Protein AF-A0A255TGJ7-F1 (afdb_monomer_lite)

pLDDT: mean 75.06, std 27.21, range [22.42, 98.5]

Foldseek 3Di:
DDQLLVLLLLLQVLDQDTPDQDDLVRLVVNCVLCVLQQNLLSSLSSQVSCVVVPRHHPPVSNVVSVVLNVVLLVVLVVVLVVLQVVQVVQVVLQKFKAWADFNLLLVLGDPSCSSSQHGAFTEIEIFGDLPPPPDPPPPDDDDDDDDDDDDDDDDDDDDDDDDDDDDDDDDDDDDDDDPPPPVPVVVVVCCVVVVVQVPPPDDDDDDDDDDDDDDDQRGDWNFADDDPDTDTDHQPRSQLSVQVVQCVVVVNPDDWDDDPFWTWHDADVNRTYTYGSALAAFLQSVLRVLRSVVVVVQVVQQSQCADPSNGGHGWLLVSLLSLLRVQVRLLLVFAAGVSSLVSNVSSLVVLLVLVVVQVVPPDPPGSATRPRHHRDDLVRSLVSCVSSVCNLVLLLSLQLCCVSNVRPDPPPPPDDDDDDDDDDDDDDDDDDDPPVVVVCVVVVVVVVVPPVSPSSRSDHHDNVSNVVNVVRNSQQGHSNVNNPPLVVLCPDPPVSVVVVSLVSLVVCCVPRVVRSVSVVVSVVVSVVVSVVVD

Sequence (534 aa):
MRLEFEFIQVAMGLRERLSAVPSVHEWQVLFEFCKRQSLLGIGFAAVEKLHEVGVECPADIRLQWYGYALKIERMNEKLNMQCVEITKQYEHDGLQCCILKGQGNLLNYPEGLSIRRMPGDIDVWATPIKYLIHTENTEGHGCPKADDVGERESSEFKQNLNGCPQADDGGEQELINDDRLFTHNIFSAVFIKLRKFLITDGVHTENTDGYGGPQADGGIKIAVQTGKNKVEYHGHKAIREYVRMQYRLHGIDAKPKVYYHHIEAPSMDGTEVEVHYRPAFLRSPLRNWRMQRWFEHHTDECMKNKTHLGFSMMTSSVNVVYQMCHLYTHVFEGGVGLRQLMDYYFALRVWHNDVMGCKDVQTKEMWNEGLGTPVMSKEEVMAVIRSFGMGKFAGAVMWVLNEVFGGANENDNENENGPRRTRREADGGPQADGGGEQQLSEIGQQLKEKIVFAPWMICEPNEKEGKKLLEEIMKGGNFGQYDTRDAALKKGGMMKHGIWKLKRVMRLVRSYPEEALWEPVFRVWHLGWRLMND

Radius of gyration: 29.35 Å; chains: 1; bounding box: 99×79×84 Å

Secondary structure (DSSP, 8-state):
--HHHHHHHHHTTS-SS-SSPPPHHHHHHHHHHHHHTT-HHHHHHHHHHHHHTT-PPPHHHHHHHHHHHHHHHHHHHHHHHHHHHHHHHHHHTTEEEEEESHHHHHTTS-HHHHTTSPP--EEEEEEE-S-SSSSSS-SS--------------------------------------TTSHHHHHHHHHHHHHHHHH--SS---S-------SPP-----EEEEETTEEEEE-HHHHHHHHHHHHHHHTT------B-SSEEEEEEETTEEEEEESSS---SSHHHHHHHHHHHHHTHHHHHH-B-TTSSBB--HHHHHHHHHHHHHHHHHHT---HHHHHHHHHHHHHHHHHHHHHHH--SS-PPEETTTEEPPPHHHHHHHHHHTT-HHHHHHHHHHHHHHHS---GGGGSS------------------TTHHHHHHHHHHHHHH-----TT-SS---HHHHHHHHHHHHHH-GGGTT--TTHHHHTS-HHHHHHHHHHHHHHHTTT-HHHHTTHHHHHHHHHHHHHHH-

Structure (mmCIF, N/CA/C/O backbone):
data_AF-A0A255TGJ7-F1
#
_entry.id   AF-A0A255TGJ7-F1
#
loop_
_atom_site.group_PDB
_atom_site.id
_atom_site.type_symbol
_atom_site.label_atom_id
_atom_site.label_alt_id
_atom_site.label_comp_id
_atom_site.label_asym_id
_atom_site.label_entity_id
_atom_site.label_seq_id
_atom_site.pdbx_PDB_ins_code
_atom_site.Cartn_x
_atom_site.Cartn_y
_atom_site.Cartn_z
_atom_site.occupancy
_atom_site.B_iso_or_equiv
_atom_site.auth_seq_id
_atom_site.auth_comp_id
_atom_site.auth_asym_id
_atom_site.auth_atom_id
_atom_site.pdbx_PDB_model_num
ATOM 1 N N . MET A 1 1 ? 22.665 -6.715 -11.942 1.00 56.47 1 MET A N 1
ATOM 2 C CA . MET A 1 1 ? 21.361 -6.466 -11.286 1.00 56.47 1 MET A CA 1
ATOM 3 C C . MET A 1 1 ? 20.320 -7.375 -11.937 1.00 56.47 1 MET A C 1
ATOM 5 O O . MET A 1 1 ? 20.581 -7.856 -13.031 1.00 56.47 1 MET A O 1
ATOM 9 N N . ARG A 1 2 ? 19.202 -7.704 -11.279 1.00 84.94 2 ARG A N 1
ATOM 10 C CA . ARG A 1 2 ? 18.150 -8.538 -11.896 1.00 84.94 2 ARG A CA 1
ATOM 11 C C . ARG A 1 2 ? 17.391 -7.732 -12.953 1.00 84.94 2 ARG A C 1
ATOM 13 O O . ARG A 1 2 ? 16.969 -6.622 -12.636 1.00 84.94 2 ARG A O 1
ATOM 20 N N . LEU A 1 3 ? 17.191 -8.289 -14.151 1.00 92.69 3 LEU A N 1
ATOM 21 C CA . LEU A 1 3 ? 16.504 -7.630 -15.275 1.00 92.69 3 LEU A CA 1
ATOM 22 C C . LEU A 1 3 ? 15.119 -7.094 -14.871 1.00 92.69 3 LEU A C 1
ATOM 24 O O . LEU A 1 3 ? 14.712 -6.021 -15.303 1.00 92.69 3 LEU A O 1
ATOM 28 N N . GLU A 1 4 ? 14.424 -7.795 -13.973 1.00 95.44 4 GLU A N 1
ATOM 29 C CA . GLU A 1 4 ? 13.129 -7.391 -13.426 1.00 95.44 4 GLU A CA 1
ATOM 30 C C . GLU A 1 4 ? 13.182 -6.059 -12.661 1.00 95.44 4 GLU A C 1
ATOM 32 O O . GLU A 1 4 ? 12.234 -5.279 -12.717 1.00 95.44 4 GLU A O 1
ATOM 37 N N . PHE A 1 5 ? 14.277 -5.778 -11.948 1.00 95.69 5 PHE A N 1
ATOM 38 C CA . PHE 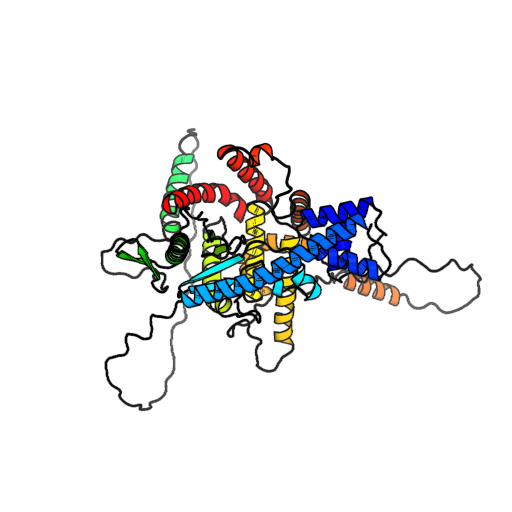A 1 5 ? 14.436 -4.520 -11.211 1.00 95.69 5 PHE A CA 1
ATOM 39 C C . PHE A 1 5 ? 14.794 -3.382 -12.158 1.00 95.69 5 PHE A C 1
ATOM 41 O O . PHE A 1 5 ? 14.213 -2.307 -12.055 1.00 95.69 5 PHE A O 1
ATOM 48 N N . GLU A 1 6 ? 15.671 -3.638 -13.131 1.00 95.12 6 GLU A N 1
ATOM 49 C CA . GLU A 1 6 ? 15.998 -2.666 -14.181 1.00 95.12 6 GLU A CA 1
ATOM 50 C C . GLU A 1 6 ? 14.743 -2.254 -14.951 1.00 95.12 6 GLU A C 1
ATOM 52 O O . GLU A 1 6 ? 14.525 -1.075 -15.202 1.00 95.12 6 GLU A O 1
ATOM 57 N N . PHE A 1 7 ? 13.871 -3.216 -15.251 1.00 96.81 7 PHE A N 1
ATOM 58 C CA . PHE A 1 7 ? 12.603 -2.969 -15.924 1.00 96.81 7 PHE A CA 1
ATOM 59 C C . PHE A 1 7 ? 11.682 -2.035 -15.129 1.00 96.81 7 PHE A C 1
ATOM 61 O O . PHE A 1 7 ? 11.117 -1.095 -15.687 1.00 96.81 7 PHE A O 1
ATOM 68 N N . ILE A 1 8 ? 11.579 -2.220 -13.810 1.00 96.62 8 ILE A N 1
ATOM 69 C CA . ILE A 1 8 ? 10.831 -1.291 -12.951 1.00 96.62 8 ILE A CA 1
ATOM 70 C C . ILE A 1 8 ? 11.528 0.072 -12.849 1.00 96.62 8 ILE A C 1
ATOM 72 O O . ILE A 1 8 ? 10.858 1.102 -12.877 1.00 96.62 8 ILE A O 1
ATOM 76 N N . GLN A 1 9 ? 12.859 0.110 -12.793 1.00 95.38 9 GLN A N 1
ATOM 77 C CA . GLN A 1 9 ? 13.621 1.362 -12.797 1.00 95.38 9 GLN A CA 1
ATOM 78 C C . GLN A 1 9 ? 13.397 2.156 -14.093 1.00 95.38 9 GLN A C 1
ATOM 80 O O . GLN A 1 9 ? 13.232 3.374 -14.027 1.00 95.38 9 GLN A O 1
ATOM 85 N N . VAL A 1 10 ? 13.289 1.485 -15.247 1.00 95.75 10 VAL A N 1
ATOM 86 C CA . VAL A 1 10 ? 12.901 2.117 -16.519 1.00 95.75 10 VAL A CA 1
ATOM 87 C C . VAL A 1 10 ? 11.482 2.686 -16.438 1.00 95.75 10 VAL A C 1
ATOM 89 O O . VAL A 1 10 ? 11.285 3.862 -16.755 1.00 95.75 10 VAL A O 1
ATOM 92 N N . ALA A 1 11 ? 10.501 1.928 -15.921 1.00 96.12 11 ALA A N 1
ATOM 93 C CA . ALA A 1 11 ? 9.140 2.446 -15.704 1.00 96.12 11 ALA A CA 1
ATOM 94 C C . ALA A 1 11 ? 9.161 3.741 -14.879 1.00 96.12 11 ALA A C 1
ATOM 96 O O . ALA A 1 11 ? 8.521 4.730 -15.237 1.00 96.12 11 ALA A O 1
ATOM 97 N N . MET A 1 12 ? 9.970 3.762 -13.819 1.00 93.88 12 MET A N 1
ATOM 98 C CA . MET A 1 12 ? 10.127 4.898 -12.909 1.00 93.88 12 MET A CA 1
ATOM 99 C C . MET A 1 12 ? 10.957 6.056 -13.482 1.00 93.88 12 MET A C 1
ATOM 101 O O . MET A 1 12 ? 10.991 7.120 -12.874 1.00 93.88 12 MET A O 1
ATOM 105 N N . GLY A 1 13 ? 11.599 5.884 -14.644 1.00 91.62 13 GLY A N 1
ATOM 106 C CA . GLY A 1 13 ? 12.490 6.894 -15.227 1.00 91.62 13 GLY A CA 1
ATOM 107 C C . GLY A 1 13 ? 13.819 7.045 -14.483 1.00 91.62 13 GLY A C 1
ATOM 108 O O . GLY A 1 13 ? 14.484 8.060 -14.626 1.00 91.62 13 GLY A O 1
ATOM 109 N N . LEU A 1 14 ? 14.204 6.046 -13.687 1.00 89.50 14 LEU A N 1
ATOM 110 C CA . LEU A 1 14 ? 15.487 5.991 -12.977 1.00 89.50 14 LEU A CA 1
ATOM 111 C C . LEU A 1 14 ? 16.611 5.407 -13.842 1.00 89.50 14 LEU A C 1
ATOM 113 O O . LEU A 1 14 ? 17.759 5.328 -13.414 1.00 89.50 14 LEU A O 1
ATOM 117 N N . ARG A 1 15 ? 16.258 4.914 -15.029 1.00 89.81 15 ARG A N 1
ATOM 118 C CA . ARG A 1 15 ? 17.163 4.338 -16.014 1.00 89.81 15 ARG A CA 1
ATOM 119 C C . ARG A 1 15 ? 16.548 4.483 -17.401 1.00 89.81 15 ARG A C 1
ATOM 121 O O . ARG A 1 15 ? 15.340 4.322 -17.548 1.00 89.81 15 ARG A O 1
ATOM 128 N N . GLU A 1 16 ? 17.373 4.735 -18.412 1.00 88.00 16 GLU A N 1
ATOM 129 C CA . GLU A 1 16 ? 16.908 4.866 -19.799 1.00 88.00 16 GLU A CA 1
ATOM 130 C C . GLU A 1 16 ? 16.802 3.524 -20.540 1.00 88.00 16 GLU A C 1
ATOM 132 O O . GLU A 1 16 ? 15.979 3.376 -21.439 1.00 88.00 16 GLU A O 1
ATOM 137 N N . ARG A 1 17 ? 17.647 2.537 -20.204 1.00 89.94 17 ARG A N 1
ATOM 138 C CA . ARG A 1 17 ? 17.799 1.282 -20.966 1.00 89.94 17 ARG A CA 1
ATOM 139 C C . ARG A 1 17 ? 18.011 0.079 -20.056 1.00 89.94 17 ARG A C 1
ATOM 141 O O . ARG A 1 17 ? 18.518 0.223 -18.952 1.00 89.94 17 ARG A O 1
ATOM 148 N N . LEU A 1 18 ? 17.674 -1.117 -20.525 1.00 93.06 18 LEU A N 1
ATOM 149 C CA . LEU A 1 18 ? 18.035 -2.369 -19.847 1.00 93.06 18 LEU A CA 1
ATOM 150 C C . LEU A 1 18 ? 19.504 -2.730 -20.117 1.00 93.06 18 LEU A C 1
ATOM 152 O O . LEU A 1 18 ? 20.062 -2.323 -21.134 1.00 93.06 18 LEU A O 1
ATOM 156 N N . SER A 1 19 ? 20.112 -3.524 -19.233 1.00 91.81 19 SER A N 1
ATOM 157 C CA . SER A 1 19 ? 21.481 -4.041 -19.419 1.00 91.81 19 SER A CA 1
ATOM 158 C C . SER A 1 19 ? 21.620 -4.986 -20.620 1.00 91.81 19 SER A C 1
ATOM 160 O O . SER A 1 19 ? 22.710 -5.135 -21.169 1.00 91.81 19 SER A O 1
ATOM 162 N N . ALA A 1 20 ? 20.520 -5.605 -21.051 1.00 90.38 20 ALA A N 1
ATOM 163 C CA . ALA A 1 20 ? 20.444 -6.431 -22.247 1.00 90.38 20 ALA A CA 1
ATOM 164 C C . ALA A 1 20 ? 19.062 -6.309 -22.903 1.00 90.38 20 ALA A C 1
ATOM 166 O O . ALA A 1 20 ? 18.065 -6.022 -22.235 1.00 90.38 20 ALA A O 1
ATOM 167 N N . VAL A 1 21 ? 18.999 -6.545 -24.216 1.00 92.06 21 VAL A N 1
ATOM 168 C CA . VAL A 1 21 ? 17.730 -6.621 -24.956 1.00 92.06 21 VAL A CA 1
ATOM 169 C C . VAL A 1 21 ? 17.007 -7.915 -24.562 1.00 92.06 21 VAL A C 1
ATOM 171 O O . VAL A 1 21 ? 17.578 -8.986 -24.776 1.00 92.06 21 VAL A O 1
ATOM 174 N N . PRO A 1 22 ? 15.771 -7.857 -24.025 1.00 95.31 22 PRO A N 1
ATOM 175 C CA . PRO A 1 22 ? 15.068 -9.061 -23.603 1.00 95.31 22 PRO A CA 1
ATOM 176 C C . PRO A 1 22 ? 14.700 -9.952 -24.792 1.00 95.31 22 PRO A C 1
ATOM 178 O O . PRO A 1 22 ? 14.096 -9.511 -25.773 1.00 95.31 22 PRO A O 1
ATOM 181 N N . SER A 1 23 ? 15.006 -11.237 -24.675 1.00 95.38 23 SER A N 1
ATOM 182 C CA . SER A 1 23 ? 14.448 -12.294 -25.513 1.00 95.38 23 SER A CA 1
ATOM 183 C C . SER A 1 23 ? 12.930 -12.418 -25.325 1.00 95.38 23 SER A C 1
ATOM 185 O O . SER A 1 23 ? 12.350 -11.940 -24.349 1.00 95.38 23 SER A O 1
ATOM 187 N N . VAL A 1 24 ? 12.260 -13.136 -26.234 1.00 94.00 24 VAL A N 1
ATOM 188 C CA . VAL A 1 24 ? 10.815 -13.428 -26.127 1.00 94.00 24 VAL A CA 1
ATOM 189 C C . VAL A 1 24 ? 10.469 -14.087 -24.784 1.00 94.00 24 VAL A C 1
ATOM 191 O O . VAL A 1 24 ? 9.458 -13.756 -24.167 1.00 94.00 24 VAL A O 1
ATOM 194 N N . HIS A 1 25 ? 11.326 -14.991 -24.301 1.00 95.25 25 HIS A N 1
ATOM 195 C CA . HIS A 1 25 ? 11.133 -15.631 -23.003 1.00 95.25 25 HIS A CA 1
ATOM 196 C C . HIS A 1 25 ? 11.276 -14.635 -21.846 1.00 95.25 25 HIS A C 1
ATOM 198 O O . HIS A 1 25 ? 10.456 -14.640 -20.930 1.00 95.25 25 HIS A O 1
ATOM 204 N N . GLU A 1 26 ? 12.274 -13.752 -21.895 1.00 96.69 26 GLU A N 1
ATOM 205 C CA . GLU A 1 26 ? 12.482 -12.736 -20.858 1.00 96.69 26 GLU A CA 1
ATOM 206 C C . GLU A 1 26 ? 11.326 -11.734 -20.799 1.00 96.69 26 GLU A C 1
ATOM 208 O O . GLU A 1 26 ? 10.888 -11.391 -19.705 1.00 96.69 26 GLU A O 1
ATOM 213 N N . TRP A 1 27 ? 10.736 -11.347 -21.933 1.00 97.75 27 TRP A N 1
ATOM 214 C CA . TRP A 1 27 ? 9.507 -10.544 -21.947 1.00 97.75 27 TRP A CA 1
ATOM 215 C C . TRP A 1 27 ? 8.345 -11.216 -21.207 1.00 97.75 27 TRP A C 1
ATOM 217 O O . TRP A 1 27 ? 7.628 -10.556 -20.448 1.00 97.75 27 TRP A O 1
ATOM 227 N N . GLN A 1 28 ? 8.177 -12.531 -21.374 1.00 96.88 28 GLN A N 1
ATOM 228 C CA . GLN A 1 28 ? 7.164 -13.291 -20.642 1.00 96.88 28 GLN A CA 1
ATOM 229 C C . GLN A 1 28 ? 7.469 -13.338 -19.137 1.00 96.88 28 GLN A C 1
ATOM 231 O O . GLN A 1 28 ? 6.559 -13.209 -18.315 1.00 96.88 28 GLN A O 1
ATOM 236 N N . VAL A 1 29 ? 8.745 -13.492 -18.765 1.00 96.62 29 VAL A N 1
ATOM 237 C CA . VAL A 1 29 ? 9.193 -13.455 -17.364 1.00 96.62 29 VAL A CA 1
ATOM 238 C C . VAL A 1 29 ? 8.914 -12.087 -16.739 1.00 96.62 29 VAL A C 1
ATOM 240 O O . VAL A 1 29 ? 8.386 -12.036 -15.629 1.00 96.62 29 VAL A O 1
ATOM 243 N N . LEU A 1 30 ? 9.188 -10.990 -17.450 1.00 97.94 30 LEU A N 1
ATOM 244 C CA . LEU A 1 30 ? 8.901 -9.625 -16.997 1.00 97.94 30 LEU A CA 1
ATOM 245 C C . LEU A 1 30 ? 7.398 -9.395 -16.791 1.00 97.94 30 LEU A C 1
ATOM 247 O O . LEU A 1 30 ? 6.990 -8.863 -15.756 1.00 97.94 30 LEU A O 1
ATOM 251 N N . PHE A 1 31 ? 6.560 -9.850 -17.728 1.00 97.94 31 PHE A N 1
ATOM 252 C CA . PHE A 1 31 ? 5.104 -9.780 -17.588 1.00 97.94 31 PHE A CA 1
ATOM 253 C C . PHE A 1 31 ? 4.605 -10.546 -16.358 1.00 97.94 31 PHE A C 1
ATOM 255 O O . PHE A 1 31 ? 3.878 -9.990 -15.530 1.00 97.94 31 PHE A O 1
ATOM 262 N N . GLU A 1 32 ? 5.023 -11.804 -16.191 1.00 96.94 32 GLU A N 1
ATOM 263 C CA . GLU A 1 32 ? 4.611 -12.621 -15.045 1.00 96.94 32 GLU A CA 1
ATOM 264 C C . GLU A 1 32 ? 5.171 -12.088 -13.719 1.00 96.94 32 GLU A C 1
ATOM 266 O O . GLU A 1 32 ? 4.481 -12.124 -12.698 1.00 96.94 32 GLU A O 1
ATOM 271 N N . PHE A 1 33 ? 6.376 -11.518 -13.710 1.00 97.50 33 PHE A N 1
ATOM 272 C CA . PHE A 1 33 ? 6.915 -10.810 -12.551 1.00 97.50 33 PHE A CA 1
ATOM 273 C C . PHE A 1 33 ? 6.016 -9.633 -12.146 1.00 97.50 33 PHE A C 1
ATOM 275 O O . PHE A 1 33 ? 5.576 -9.562 -10.993 1.00 97.50 33 PHE A O 1
ATOM 282 N N . CYS A 1 34 ? 5.676 -8.748 -13.086 1.00 98.12 34 CYS A N 1
ATOM 283 C CA . CYS A 1 34 ? 4.816 -7.599 -12.812 1.00 98.12 34 CYS A CA 1
ATOM 284 C C . CYS A 1 34 ? 3.408 -8.027 -12.392 1.00 98.12 34 CYS A C 1
ATOM 286 O O . CYS A 1 34 ? 2.852 -7.461 -11.453 1.00 98.12 34 CYS A O 1
ATOM 288 N N . LYS A 1 35 ? 2.850 -9.077 -12.994 1.00 97.19 35 LYS A N 1
ATOM 289 C CA . LYS A 1 35 ? 1.577 -9.673 -12.570 1.00 97.19 35 LYS A CA 1
ATOM 290 C C . LYS A 1 35 ? 1.628 -10.193 -11.137 1.00 97.19 35 LYS A C 1
ATOM 292 O O . LYS A 1 35 ? 0.751 -9.869 -10.335 1.00 97.19 35 LYS A O 1
ATOM 297 N N . ARG A 1 36 ? 2.679 -10.936 -10.776 1.00 96.38 36 ARG A N 1
ATOM 298 C CA . ARG A 1 36 ? 2.864 -11.473 -9.417 1.00 96.38 36 ARG A CA 1
ATOM 299 C C . ARG A 1 36 ? 3.027 -10.385 -8.361 1.00 96.38 36 ARG A C 1
ATOM 301 O O . ARG A 1 36 ? 2.658 -10.599 -7.208 1.00 96.38 36 ARG A O 1
ATOM 308 N N . GLN A 1 37 ? 3.578 -9.237 -8.742 1.00 97.44 37 GLN A N 1
ATOM 309 C CA . GLN A 1 37 ? 3.832 -8.109 -7.846 1.00 97.44 37 GLN A CA 1
ATOM 310 C C . GLN A 1 37 ? 2.763 -7.006 -7.916 1.00 97.44 37 GLN A C 1
ATOM 312 O O . GLN A 1 37 ? 2.895 -6.004 -7.219 1.00 97.44 37 GLN A O 1
ATOM 317 N N . SER A 1 38 ? 1.695 -7.192 -8.704 1.00 97.25 38 SER A N 1
ATOM 318 C CA . SER A 1 38 ? 0.645 -6.188 -8.948 1.00 97.25 38 SER A CA 1
ATOM 319 C C . SER A 1 38 ? 1.175 -4.870 -9.536 1.00 97.25 38 SER A C 1
ATOM 321 O O . SER A 1 38 ? 0.752 -3.784 -9.152 1.00 97.25 38 SER A O 1
ATOM 323 N N . LEU A 1 39 ? 2.098 -4.979 -10.491 1.00 97.88 39 LEU A N 1
ATOM 324 C CA . LEU A 1 39 ? 2.792 -3.885 -11.177 1.00 97.88 39 LEU A CA 1
ATOM 325 C C . LEU A 1 39 ? 2.528 -3.872 -12.696 1.00 97.88 39 LEU A C 1
ATOM 327 O O . LEU A 1 39 ? 3.314 -3.304 -13.444 1.00 97.88 39 LEU A O 1
ATOM 331 N N . LEU A 1 40 ? 1.446 -4.498 -13.178 1.00 97.88 40 LEU A N 1
ATOM 332 C CA . LEU A 1 40 ? 1.139 -4.573 -14.620 1.00 97.88 40 LEU A CA 1
ATOM 333 C C . LEU A 1 40 ? 0.880 -3.213 -15.280 1.00 97.88 40 LEU A C 1
ATOM 335 O O . LEU A 1 40 ? 1.232 -3.033 -16.432 1.00 97.88 40 LEU A O 1
ATOM 339 N N . GLY A 1 41 ? 0.284 -2.236 -14.598 1.00 97.62 41 GLY A N 1
ATOM 340 C CA . GLY A 1 41 ? 0.178 -0.901 -15.198 1.00 97.62 41 GLY A CA 1
ATOM 341 C C . GLY A 1 41 ? 1.534 -0.188 -15.207 1.00 97.62 41 GLY A C 1
ATOM 342 O O . GLY A 1 41 ? 1.939 0.372 -16.220 1.00 97.62 41 GLY A O 1
ATOM 343 N N . ILE A 1 42 ? 2.290 -0.293 -14.109 1.00 97.94 42 ILE A N 1
ATOM 344 C CA . ILE A 1 42 ? 3.618 0.323 -13.979 1.00 97.94 42 ILE A CA 1
ATOM 345 C C . ILE A 1 42 ? 4.599 -0.220 -15.016 1.00 97.94 42 ILE A C 1
ATOM 347 O O . ILE A 1 42 ? 5.251 0.552 -15.707 1.00 97.94 42 ILE A O 1
ATOM 351 N N . GLY A 1 43 ? 4.699 -1.536 -15.180 1.00 97.69 43 GLY A N 1
ATOM 352 C CA . GLY A 1 43 ? 5.610 -2.077 -16.180 1.00 97.69 43 GLY A CA 1
ATOM 353 C C . GLY A 1 43 ? 5.168 -1.788 -17.623 1.00 97.69 43 GLY A C 1
ATOM 354 O O . GLY A 1 43 ? 6.013 -1.826 -18.507 1.00 97.69 43 GLY A O 1
ATOM 355 N N . PHE A 1 44 ? 3.900 -1.423 -17.883 1.00 98.06 44 PHE A N 1
ATOM 356 C CA . PHE A 1 44 ? 3.490 -0.999 -19.223 1.00 98.06 44 PHE A CA 1
ATOM 357 C C . PHE A 1 44 ? 4.169 0.324 -19.577 1.00 98.06 44 PHE A C 1
ATOM 359 O O . PHE A 1 44 ? 4.629 0.493 -20.701 1.00 98.06 44 PHE A O 1
ATOM 366 N N . ALA A 1 45 ? 4.355 1.204 -18.587 1.00 97.62 45 ALA A N 1
ATOM 367 C CA . ALA A 1 45 ? 5.158 2.409 -18.759 1.00 97.62 45 ALA A CA 1
ATOM 368 C C . ALA A 1 45 ? 6.624 2.087 -19.112 1.00 97.62 45 ALA A C 1
ATOM 370 O O . ALA A 1 45 ? 7.239 2.830 -19.870 1.00 97.62 45 ALA A O 1
ATOM 371 N N . ALA A 1 46 ? 7.192 0.975 -18.622 1.00 97.00 46 ALA A N 1
ATOM 372 C CA . ALA A 1 46 ? 8.506 0.523 -19.088 1.00 97.00 46 ALA A CA 1
ATOM 373 C C . ALA A 1 46 ? 8.467 0.011 -20.532 1.00 97.00 46 ALA A C 1
ATOM 375 O O . ALA A 1 46 ? 9.384 0.308 -21.288 1.00 97.00 46 ALA A O 1
ATOM 376 N N . VAL A 1 47 ? 7.422 -0.725 -20.932 1.00 97.50 47 VAL A N 1
ATOM 377 C CA . VAL A 1 47 ? 7.255 -1.177 -22.326 1.00 97.50 47 VAL A CA 1
ATOM 378 C C . VAL A 1 47 ? 7.232 0.013 -23.288 1.00 97.50 47 VAL A C 1
ATOM 380 O O . VAL A 1 47 ? 7.922 -0.024 -24.302 1.00 97.50 47 VAL A O 1
ATOM 383 N N . GLU A 1 48 ? 6.478 1.066 -22.966 1.00 96.44 48 GLU A N 1
ATOM 384 C CA . GLU A 1 48 ? 6.407 2.282 -23.787 1.00 96.44 48 GLU A CA 1
ATOM 385 C C . GLU A 1 48 ? 7.763 2.989 -23.878 1.00 96.44 48 GLU A C 1
ATOM 387 O O . GLU A 1 48 ? 8.259 3.213 -24.979 1.00 96.44 48 GLU A O 1
ATOM 392 N N . LYS A 1 49 ? 8.421 3.236 -22.739 1.00 96.06 49 LYS A N 1
ATOM 393 C CA . LYS A 1 49 ? 9.748 3.875 -22.707 1.00 96.06 49 LYS A CA 1
ATOM 394 C C . LYS A 1 49 ? 10.814 3.080 -23.460 1.00 96.06 49 LYS A C 1
ATOM 396 O O . LYS A 1 49 ? 11.665 3.650 -24.132 1.00 96.06 49 LYS A O 1
ATOM 401 N N . LEU A 1 50 ? 10.777 1.751 -23.370 1.00 96.94 50 LEU A N 1
ATOM 402 C CA . LEU A 1 50 ? 11.697 0.887 -24.110 1.00 96.94 50 LEU A CA 1
ATOM 403 C C . LEU A 1 50 ? 11.430 0.926 -25.616 1.00 96.94 50 LEU A C 1
ATOM 405 O O . LEU A 1 50 ? 12.375 0.923 -26.404 1.00 96.94 50 LEU A O 1
ATOM 409 N N . HIS A 1 51 ? 10.163 1.023 -26.017 1.00 96.00 51 HIS A N 1
ATOM 410 C CA . HIS A 1 51 ? 9.799 1.172 -27.420 1.00 96.00 51 HIS A CA 1
ATOM 411 C C . HIS A 1 51 ? 10.327 2.485 -28.016 1.00 96.00 51 HIS A C 1
ATOM 413 O O . HIS A 1 51 ? 10.846 2.469 -29.131 1.00 96.00 51 HIS A O 1
ATOM 419 N N . GLU A 1 52 ? 10.283 3.589 -27.261 1.00 94.56 52 GLU A N 1
ATOM 420 C CA . GLU A 1 52 ? 10.831 4.892 -27.678 1.00 94.56 52 GLU A CA 1
ATOM 421 C C . GLU A 1 52 ? 12.335 4.836 -27.995 1.00 94.56 52 GLU A C 1
ATOM 423 O O . GLU A 1 52 ? 12.808 5.544 -28.883 1.00 94.56 52 GLU A O 1
ATOM 428 N N . VAL A 1 53 ? 13.085 3.955 -27.324 1.00 93.44 53 VAL A N 1
ATOM 429 C CA . VAL A 1 53 ? 14.526 3.741 -27.562 1.00 93.44 53 VAL A CA 1
ATOM 430 C C . VAL A 1 53 ? 14.826 2.547 -28.480 1.00 93.44 53 VAL A C 1
ATOM 432 O O . VAL A 1 53 ? 15.971 2.103 -28.568 1.00 93.44 53 VAL A O 1
ATOM 435 N N . GLY A 1 54 ? 13.815 2.027 -29.185 1.00 94.25 54 GLY A N 1
ATOM 436 C CA . GLY A 1 54 ? 13.962 0.989 -30.212 1.00 94.25 54 GLY A CA 1
ATOM 437 C C . GLY A 1 54 ? 13.981 -0.455 -29.699 1.00 94.25 54 GLY A C 1
ATOM 438 O O . GLY A 1 54 ? 14.313 -1.364 -30.459 1.00 94.25 54 GLY A O 1
ATOM 439 N N . VAL A 1 55 ? 13.631 -0.700 -28.433 1.00 95.56 55 VAL A N 1
ATOM 440 C CA . VAL A 1 55 ? 13.518 -2.052 -27.867 1.00 95.56 55 VAL A CA 1
ATOM 441 C C . VAL A 1 55 ? 12.073 -2.538 -27.998 1.00 95.56 55 VAL A C 1
ATOM 443 O O . VAL A 1 55 ? 11.163 -2.046 -27.331 1.00 95.56 55 VAL A O 1
ATOM 446 N N . GLU A 1 56 ? 11.845 -3.524 -28.866 1.00 94.38 56 GLU A N 1
ATOM 447 C CA . GLU A 1 56 ? 10.496 -4.005 -29.175 1.00 94.38 56 GLU A CA 1
ATOM 448 C C . GLU A 1 56 ? 10.037 -5.159 -28.270 1.00 94.38 56 GLU A C 1
ATOM 450 O O . GLU A 1 56 ? 10.694 -6.194 -28.142 1.00 94.38 56 GLU A O 1
ATOM 455 N N . CYS A 1 57 ? 8.853 -4.996 -27.675 1.00 96.75 57 CYS A N 1
ATOM 456 C CA . CYS A 1 57 ? 8.126 -6.064 -26.993 1.00 96.75 57 CYS A CA 1
ATOM 457 C C . CYS A 1 57 ? 7.294 -6.874 -28.011 1.00 96.75 57 CYS A C 1
ATOM 459 O O . CYS A 1 57 ? 6.589 -6.255 -28.819 1.00 96.75 57 CYS A O 1
ATOM 461 N N . PRO A 1 58 ? 7.315 -8.226 -27.969 1.00 97.31 58 PRO A N 1
ATOM 462 C CA . PRO A 1 58 ? 6.482 -9.074 -28.822 1.00 97.31 58 PRO A CA 1
ATOM 463 C C . PRO A 1 58 ? 5.012 -8.645 -28.822 1.00 97.31 58 PRO A C 1
ATOM 465 O O . PRO A 1 58 ? 4.447 -8.315 -27.778 1.00 97.31 58 PRO A O 1
ATOM 468 N N . ALA A 1 59 ? 4.388 -8.623 -30.002 1.00 96.19 59 ALA A N 1
ATOM 469 C CA . ALA A 1 59 ? 3.085 -7.988 -30.198 1.00 96.19 59 ALA A CA 1
ATOM 470 C C . ALA A 1 59 ? 1.965 -8.598 -29.337 1.00 96.19 59 ALA A C 1
ATOM 472 O O . ALA A 1 59 ? 1.134 -7.867 -28.802 1.00 96.19 59 ALA A O 1
ATOM 473 N N . ASP A 1 60 ? 1.957 -9.918 -29.178 1.00 95.94 60 ASP A N 1
ATOM 474 C CA . ASP A 1 60 ? 1.009 -10.671 -28.356 1.00 95.94 60 ASP A CA 1
ATOM 475 C C . ASP A 1 60 ? 1.144 -10.349 -26.860 1.00 95.94 60 ASP A C 1
ATOM 477 O O . ASP A 1 60 ? 0.138 -10.149 -26.175 1.00 95.94 60 ASP A O 1
ATOM 481 N N . ILE A 1 61 ? 2.376 -10.236 -26.356 1.00 96.25 61 ILE A N 1
ATOM 482 C CA . ILE A 1 61 ? 2.659 -9.836 -24.973 1.00 96.25 61 ILE A CA 1
ATOM 483 C C . ILE A 1 61 ? 2.291 -8.360 -24.780 1.00 96.25 61 ILE A C 1
ATOM 485 O O . ILE A 1 61 ? 1.570 -8.018 -23.841 1.00 96.25 61 ILE A O 1
ATOM 489 N N . ARG A 1 62 ? 2.704 -7.478 -25.697 1.00 96.81 62 ARG A N 1
ATOM 490 C CA . ARG A 1 62 ? 2.399 -6.040 -25.655 1.00 96.81 62 ARG A CA 1
ATOM 491 C C . ARG A 1 62 ? 0.892 -5.765 -25.628 1.00 96.81 62 ARG A C 1
ATOM 493 O O . ARG A 1 62 ? 0.446 -4.924 -24.852 1.00 96.81 62 ARG A O 1
ATOM 500 N N . LEU A 1 63 ? 0.099 -6.489 -26.424 1.00 97.00 63 LEU A N 1
ATOM 501 C CA . LEU A 1 63 ? -1.364 -6.367 -26.427 1.00 97.00 63 LEU A CA 1
ATOM 502 C C . LEU A 1 63 ? -1.993 -6.797 -25.094 1.00 97.00 63 LEU A C 1
ATOM 504 O O . LEU A 1 63 ? -2.948 -6.164 -24.643 1.00 97.00 63 LEU A O 1
ATOM 508 N N . GLN A 1 64 ? -1.450 -7.826 -24.432 1.00 96.94 64 GLN A N 1
ATOM 509 C CA . GLN A 1 64 ? -1.897 -8.208 -23.089 1.00 96.94 64 GLN A CA 1
ATOM 510 C C . GLN A 1 64 ? -1.630 -7.093 -22.075 1.00 96.94 64 GLN A C 1
ATOM 512 O O . GLN A 1 64 ? -2.548 -6.702 -21.352 1.00 96.94 64 GLN A O 1
ATOM 517 N N . TRP A 1 65 ? -0.408 -6.547 -22.040 1.00 97.06 65 TRP A N 1
ATOM 518 C CA . TRP A 1 65 ? -0.074 -5.415 -21.169 1.00 97.06 65 TRP A CA 1
ATOM 519 C C . TRP A 1 65 ? -1.009 -4.227 -21.397 1.00 97.06 65 TRP A C 1
ATOM 521 O O . TRP A 1 65 ? -1.569 -3.708 -20.434 1.00 97.06 65 TRP A O 1
ATOM 531 N N . TYR A 1 66 ? -1.221 -3.845 -22.659 1.00 97.44 66 TYR A N 1
ATOM 532 C CA . TYR A 1 66 ? -2.098 -2.736 -23.023 1.00 97.44 66 TYR A CA 1
ATOM 533 C C . TYR A 1 66 ? -3.531 -2.941 -22.510 1.00 97.44 66 TYR A C 1
ATOM 535 O O . TYR A 1 66 ? -4.108 -2.048 -21.891 1.00 97.44 66 TYR A O 1
ATOM 543 N N . GLY A 1 67 ? -4.091 -4.146 -22.679 1.00 98.06 67 GLY A N 1
ATOM 544 C CA . GLY A 1 67 ? -5.423 -4.477 -22.166 1.00 98.06 67 GLY A CA 1
ATOM 545 C C . GLY A 1 67 ? -5.532 -4.359 -20.640 1.00 98.06 67 GLY A C 1
ATOM 546 O O . GLY A 1 67 ? -6.527 -3.839 -20.128 1.00 98.06 67 GLY A O 1
ATOM 547 N N . TYR A 1 68 ? -4.506 -4.796 -19.902 1.00 98.06 68 TYR A N 1
ATOM 548 C CA . TYR A 1 68 ? -4.457 -4.620 -18.447 1.00 98.06 68 TYR A CA 1
ATOM 549 C C . TYR A 1 68 ? -4.285 -3.152 -18.042 1.00 98.06 68 TYR A C 1
ATOM 551 O O . TYR A 1 68 ? -4.972 -2.717 -17.120 1.00 98.06 68 TYR A O 1
ATOM 559 N N . ALA A 1 69 ? -3.424 -2.392 -18.723 1.00 97.25 69 ALA A N 1
ATOM 560 C CA . ALA A 1 69 ? -3.198 -0.975 -18.445 1.00 97.25 69 ALA A CA 1
ATOM 561 C C . ALA A 1 69 ? -4.489 -0.157 -18.610 1.00 97.25 69 ALA A C 1
ATOM 563 O O . ALA A 1 69 ? -4.900 0.509 -17.664 1.00 97.25 69 ALA A O 1
ATOM 564 N N . LEU A 1 70 ? -5.212 -0.327 -19.724 1.00 97.69 70 LEU A N 1
ATOM 565 C CA . LEU A 1 70 ? -6.505 0.335 -19.943 1.00 97.69 70 LEU A CA 1
ATOM 566 C C . LEU A 1 70 ? -7.541 -0.012 -18.866 1.00 97.69 70 LEU A C 1
ATOM 568 O O . LEU A 1 70 ? -8.335 0.833 -18.451 1.00 97.69 70 LEU A O 1
ATOM 572 N N . LYS A 1 71 ? -7.571 -1.273 -18.416 1.00 97.94 71 LYS A N 1
ATOM 573 C CA . LYS A 1 71 ? -8.469 -1.689 -17.332 1.00 97.94 71 LYS A CA 1
ATOM 574 C C . LYS A 1 71 ? -8.107 -0.990 -16.020 1.00 97.94 71 LYS A C 1
ATOM 576 O O . LYS A 1 71 ? -9.006 -0.552 -15.308 1.00 97.94 71 LYS A O 1
ATOM 581 N N . ILE A 1 72 ? -6.815 -0.906 -15.708 1.00 97.88 72 ILE A N 1
ATOM 582 C CA . ILE A 1 72 ? -6.291 -0.248 -14.507 1.00 97.88 72 ILE A CA 1
ATOM 583 C C . ILE A 1 72 ? -6.633 1.244 -14.518 1.00 97.88 72 ILE A C 1
ATOM 585 O O . ILE A 1 72 ? -7.174 1.733 -13.531 1.00 97.88 72 ILE A O 1
ATOM 589 N N . GLU A 1 73 ? -6.395 1.933 -15.633 1.00 97.38 73 GLU A N 1
ATOM 590 C CA . GLU A 1 73 ? -6.678 3.365 -15.799 1.00 97.38 73 GLU A CA 1
ATOM 591 C C . GLU A 1 73 ? -8.162 3.671 -15.537 1.00 97.38 73 GLU A C 1
ATOM 593 O O . GLU A 1 73 ? -8.486 4.463 -14.651 1.00 97.38 73 GLU A O 1
ATOM 598 N N . ARG A 1 74 ? -9.079 2.934 -16.183 1.00 97.31 74 ARG A N 1
ATOM 599 C CA . ARG A 1 74 ? -10.533 3.076 -15.958 1.00 97.31 74 ARG A CA 1
ATOM 600 C C . ARG A 1 74 ? -10.949 2.789 -14.517 1.00 97.31 74 ARG A C 1
ATOM 602 O O . ARG A 1 74 ? -11.852 3.429 -13.982 1.00 97.31 74 ARG A O 1
ATOM 609 N N . MET A 1 75 ? -10.335 1.788 -13.888 1.00 97.12 75 MET A N 1
ATOM 610 C CA . MET A 1 75 ? -10.622 1.472 -12.491 1.00 97.12 75 MET A CA 1
ATOM 611 C C . MET A 1 75 ? -10.128 2.580 -11.554 1.00 97.12 75 MET A C 1
ATOM 613 O O . MET A 1 75 ? -10.835 2.904 -10.608 1.00 97.12 75 MET A O 1
ATOM 617 N N . ASN A 1 76 ? -8.968 3.189 -11.812 1.00 97.38 76 ASN A N 1
ATOM 618 C CA . ASN A 1 76 ? -8.480 4.309 -11.006 1.00 97.38 76 ASN A CA 1
ATOM 619 C C . ASN A 1 76 ? -9.392 5.534 -11.113 1.00 97.38 76 ASN A C 1
ATOM 621 O O . ASN A 1 76 ? -9.719 6.119 -10.084 1.00 97.38 76 ASN A O 1
ATOM 625 N N . GLU A 1 77 ? -9.871 5.874 -12.313 1.00 96.12 77 GLU A N 1
ATOM 626 C CA . GLU A 1 77 ? -10.873 6.935 -12.499 1.00 96.12 77 GLU A CA 1
ATOM 627 C C . GLU A 1 77 ? -12.146 6.654 -11.693 1.00 96.12 77 GLU A C 1
ATOM 629 O O . GLU A 1 77 ? -12.619 7.513 -10.945 1.00 96.12 77 GLU A O 1
ATOM 634 N N . LYS A 1 78 ? -12.668 5.422 -11.782 1.00 97.44 78 LYS A N 1
ATOM 635 C CA . LYS A 1 78 ? -13.833 4.986 -11.004 1.00 97.44 78 LYS A CA 1
ATOM 636 C C . LYS A 1 78 ? -13.597 5.141 -9.500 1.00 97.44 78 LYS A C 1
ATOM 638 O O . LYS A 1 78 ? -14.427 5.730 -8.814 1.00 97.44 78 LYS A O 1
ATOM 643 N N . LEU A 1 79 ? -12.484 4.622 -8.985 1.00 97.31 79 LEU A N 1
ATOM 644 C CA . LEU A 1 79 ? -12.187 4.652 -7.553 1.00 97.31 79 LEU A CA 1
ATOM 645 C C . LEU A 1 79 ? -11.966 6.083 -7.045 1.00 97.31 79 LEU A C 1
ATOM 647 O O . LEU A 1 79 ? -12.419 6.396 -5.949 1.00 97.31 79 LEU A O 1
ATOM 651 N N . ASN A 1 80 ? -11.356 6.970 -7.840 1.00 96.62 80 ASN A N 1
ATOM 652 C CA . ASN A 1 80 ? -11.234 8.387 -7.489 1.00 96.62 80 ASN A CA 1
ATOM 653 C C . ASN A 1 80 ? -12.616 9.020 -7.262 1.00 96.62 80 ASN A C 1
ATOM 655 O O . ASN A 1 80 ? -12.826 9.673 -6.242 1.00 96.62 80 ASN A O 1
ATOM 659 N N . MET A 1 81 ? -13.578 8.775 -8.161 1.00 97.50 81 MET A N 1
ATOM 660 C CA . MET A 1 81 ? -14.955 9.260 -7.992 1.00 97.50 81 MET A CA 1
ATOM 661 C C . MET A 1 81 ? -15.637 8.652 -6.759 1.00 97.50 81 MET A C 1
ATOM 663 O O . MET A 1 81 ? -16.307 9.362 -6.011 1.00 97.50 81 MET A O 1
ATOM 667 N N . GLN A 1 82 ? -15.435 7.357 -6.505 1.00 98.06 82 GLN A N 1
ATOM 668 C CA . GLN A 1 82 ? -16.016 6.674 -5.345 1.00 98.06 82 GLN A CA 1
ATOM 669 C C . GLN A 1 82 ? -15.450 7.185 -4.013 1.00 98.06 82 GLN A C 1
ATOM 671 O O . GLN A 1 82 ? -16.211 7.360 -3.066 1.00 98.06 82 GLN A O 1
ATOM 676 N N . CYS A 1 83 ? -14.154 7.499 -3.934 1.00 98.06 83 CYS A N 1
ATOM 677 C CA . CYS A 1 83 ? -13.552 8.120 -2.749 1.00 98.06 83 CYS A CA 1
ATOM 678 C C . CYS A 1 83 ? -14.188 9.478 -2.416 1.00 98.06 83 CYS A C 1
ATOM 680 O O . CYS A 1 83 ? -14.412 9.783 -1.242 1.00 98.06 83 CYS A O 1
ATOM 682 N N . VAL A 1 84 ? -14.513 10.280 -3.436 1.00 97.31 84 VAL A N 1
ATOM 683 C CA . VAL A 1 84 ? -15.219 11.559 -3.262 1.00 97.31 84 VAL A CA 1
ATOM 684 C C . VAL A 1 84 ? -16.641 11.333 -2.758 1.00 97.31 84 VAL A C 1
ATOM 686 O O . VAL A 1 84 ? -17.064 12.003 -1.818 1.00 97.31 84 VAL A O 1
ATOM 689 N N . GLU A 1 85 ? -17.365 10.386 -3.352 1.00 96.94 85 GLU A N 1
ATOM 690 C CA . GLU A 1 85 ? -18.744 10.078 -2.963 1.00 96.94 85 GLU A CA 1
ATOM 691 C C . GLU A 1 85 ? -18.832 9.568 -1.519 1.00 96.94 85 GLU A C 1
ATOM 693 O O . GLU A 1 85 ? -19.616 10.089 -0.729 1.00 96.94 85 GLU A O 1
ATOM 698 N N . ILE A 1 86 ? -17.953 8.634 -1.138 1.00 95.62 86 ILE A N 1
ATOM 699 C CA . ILE A 1 86 ? -17.837 8.145 0.244 1.00 95.62 86 ILE A CA 1
ATOM 700 C C . ILE A 1 86 ? -17.551 9.301 1.196 1.00 95.62 86 ILE A C 1
ATOM 702 O O . ILE A 1 86 ? -18.183 9.400 2.244 1.00 95.62 86 ILE A O 1
ATOM 706 N N . THR A 1 87 ? -16.613 10.183 0.840 1.00 95.06 87 THR A N 1
ATOM 707 C CA . THR A 1 87 ? -16.253 11.304 1.713 1.00 95.06 87 THR A CA 1
ATOM 708 C C . THR A 1 87 ? -17.452 12.220 1.941 1.00 95.06 87 THR A C 1
ATOM 710 O O . THR A 1 87 ? -17.764 12.536 3.086 1.00 95.06 87 THR A O 1
ATOM 713 N N . LYS A 1 88 ? -18.183 12.582 0.879 1.00 94.50 88 LYS A N 1
ATOM 714 C CA . LYS A 1 88 ? -19.396 13.407 0.983 1.00 94.50 88 LYS A CA 1
ATOM 715 C C . LYS A 1 88 ? -20.483 12.736 1.814 1.00 94.50 88 LYS A C 1
ATOM 717 O O . LYS A 1 88 ? -21.098 13.398 2.643 1.00 94.50 88 LYS A O 1
ATOM 722 N N . GLN A 1 89 ? -20.707 11.439 1.606 1.00 92.38 89 GLN A N 1
ATOM 723 C CA . GLN A 1 89 ? -21.680 10.673 2.378 1.00 92.38 89 GLN A CA 1
ATOM 724 C C . GLN A 1 89 ? -21.320 10.671 3.869 1.00 92.38 89 GLN A C 1
ATOM 726 O O . GLN A 1 89 ? -22.174 10.922 4.711 1.00 92.38 89 GLN A O 1
ATOM 731 N N . TYR A 1 90 ? -20.055 10.418 4.205 1.00 91.75 90 TYR A N 1
ATOM 732 C CA . TYR A 1 90 ? -19.612 10.333 5.595 1.00 91.75 90 TYR A CA 1
ATOM 733 C C . TYR A 1 90 ? -19.682 11.706 6.270 1.00 91.75 90 TYR A C 1
ATOM 735 O O . TYR A 1 90 ? -20.194 11.796 7.382 1.00 91.75 90 TYR A O 1
ATOM 743 N N . GLU A 1 91 ? -19.259 12.773 5.583 1.00 88.81 91 GLU A N 1
ATOM 744 C CA . GLU A 1 91 ? -19.406 14.154 6.065 1.00 88.81 91 GLU A CA 1
ATOM 745 C C . GLU A 1 91 ? -20.881 14.517 6.309 1.00 88.81 91 GLU A C 1
ATOM 747 O O . GLU A 1 91 ? -21.209 15.067 7.362 1.00 88.81 91 GLU A O 1
ATOM 752 N N . HIS A 1 92 ? -21.775 14.166 5.377 1.00 86.56 92 HIS A N 1
ATOM 753 C CA . HIS A 1 92 ? -23.221 14.364 5.519 1.00 86.56 92 HIS A CA 1
ATOM 754 C C . HIS A 1 92 ? -23.792 13.613 6.732 1.00 86.56 92 HIS A C 1
ATOM 756 O O . HIS A 1 92 ? -24.607 14.160 7.474 1.00 86.56 92 HIS A O 1
ATOM 762 N N . ASP A 1 93 ? -23.327 12.387 6.971 1.00 85.25 93 ASP A N 1
ATOM 763 C CA . ASP A 1 93 ? -23.813 11.518 8.046 1.00 85.25 93 ASP A CA 1
ATOM 764 C C . ASP A 1 93 ? -23.151 11.809 9.415 1.00 85.25 93 ASP A C 1
ATOM 766 O O . ASP A 1 93 ? -23.342 11.065 10.381 1.00 85.25 93 ASP A O 1
ATOM 770 N N . GLY A 1 94 ? -22.392 12.906 9.533 1.00 83.25 94 GLY A N 1
ATOM 771 C CA . GLY A 1 94 ? -21.786 13.358 10.792 1.00 83.25 94 GLY A CA 1
ATOM 772 C C . GLY A 1 94 ? -20.474 12.655 11.158 1.00 83.25 94 GLY A C 1
ATOM 773 O O . GLY A 1 94 ? -20.048 12.674 12.319 1.00 83.25 94 GLY A O 1
ATOM 774 N N . LEU A 1 95 ? -19.823 12.031 10.178 1.00 89.56 95 LEU A N 1
ATOM 775 C CA . LEU A 1 95 ? -18.503 11.425 10.291 1.00 89.56 95 LEU A CA 1
ATOM 776 C C . LEU A 1 95 ? -17.443 12.297 9.619 1.00 89.56 95 LEU A C 1
ATOM 778 O O . LEU A 1 95 ? -17.695 13.041 8.680 1.00 89.56 95 LEU A O 1
ATOM 782 N N . GLN A 1 96 ? -16.213 12.159 10.087 1.00 90.94 96 GLN A N 1
ATOM 783 C CA . GLN A 1 96 ? -15.027 12.597 9.367 1.00 90.94 96 GLN A CA 1
ATOM 784 C C . GLN A 1 96 ? -14.292 11.372 8.855 1.00 90.94 96 GLN A C 1
ATOM 786 O O . GLN A 1 96 ? -14.215 10.355 9.554 1.00 90.94 96 GLN A O 1
ATOM 791 N N . CYS A 1 97 ? -13.743 11.471 7.646 1.00 95.12 97 CYS A N 1
ATOM 792 C CA . CYS A 1 97 ? -12.957 10.391 7.085 1.00 95.12 97 CYS A CA 1
ATOM 793 C C . CYS A 1 97 ? -11.737 10.848 6.289 1.00 95.12 97 CYS A C 1
ATOM 795 O O . CYS A 1 97 ? -11.650 11.975 5.807 1.00 95.12 97 CYS A O 1
ATOM 797 N N . CYS A 1 98 ? -10.799 9.921 6.157 1.00 95.19 98 CYS A N 1
ATOM 798 C CA . CYS A 1 98 ? -9.544 10.063 5.448 1.00 95.19 98 CYS A CA 1
ATOM 799 C C . CYS A 1 98 ? -9.304 8.765 4.668 1.00 95.19 98 CYS A C 1
ATOM 801 O O . CYS A 1 98 ? -9.378 7.671 5.232 1.00 95.19 98 CYS A O 1
ATOM 803 N N . ILE A 1 99 ? -9.053 8.878 3.366 1.00 97.69 99 ILE A N 1
ATOM 804 C CA . ILE A 1 99 ? -8.758 7.741 2.497 1.00 97.69 99 ILE A CA 1
ATOM 805 C C . ILE A 1 99 ? -7.335 7.269 2.783 1.00 97.69 99 ILE A C 1
ATOM 807 O O . ILE A 1 99 ? -6.368 8.028 2.674 1.00 97.69 99 ILE A O 1
ATOM 811 N N . LEU A 1 100 ? -7.221 5.999 3.154 1.00 96.25 100 LEU A N 1
ATOM 812 C CA . LEU A 1 100 ? -5.957 5.326 3.398 1.00 96.25 100 LEU A CA 1
ATOM 813 C C . LEU A 1 100 ? -5.504 4.588 2.141 1.00 96.25 100 LEU A C 1
ATOM 815 O O . LEU A 1 100 ? -6.315 4.120 1.344 1.00 96.25 100 LEU A O 1
ATOM 819 N N . LYS A 1 101 ? -4.187 4.400 2.014 1.00 93.25 101 LYS A N 1
ATOM 820 C CA . LYS A 1 101 ? -3.569 3.553 0.980 1.00 93.25 101 LYS A CA 1
ATOM 821 C C . LYS A 1 101 ? -4.116 3.880 -0.411 1.00 93.25 101 LYS A C 1
ATOM 823 O O . LYS A 1 101 ? -4.391 5.040 -0.688 1.00 93.25 101 LYS A O 1
ATOM 828 N N . GLY A 1 102 ? -4.206 2.878 -1.292 1.00 92.38 102 GLY A N 1
ATOM 829 C CA . GLY A 1 102 ? -4.955 2.950 -2.547 1.00 92.38 102 GLY A CA 1
ATOM 830 C C . GLY A 1 102 ? -4.835 4.293 -3.268 1.00 92.38 102 GLY A C 1
ATOM 831 O O . GLY A 1 102 ? -3.775 4.650 -3.786 1.00 92.38 102 GLY A O 1
ATOM 832 N N . GLN A 1 103 ? -5.943 5.021 -3.234 1.00 94.12 103 GLN A N 1
ATOM 833 C CA . GLN A 1 103 ? -6.187 6.270 -3.942 1.00 94.12 103 GLN A CA 1
ATOM 834 C C . GLN A 1 103 ? -5.542 7.465 -3.231 1.00 94.12 103 GLN A C 1
ATOM 836 O O . GLN A 1 103 ? -5.109 8.397 -3.898 1.00 94.12 103 GLN A O 1
ATOM 841 N N . GLY A 1 104 ? -5.369 7.404 -1.906 1.00 90.62 104 GLY A N 1
ATOM 842 C CA . GLY A 1 104 ? -4.525 8.352 -1.175 1.00 90.62 104 GLY A CA 1
ATOM 843 C C . GLY A 1 104 ? -3.052 8.231 -1.581 1.00 90.62 104 GLY A C 1
ATOM 844 O O . GLY A 1 104 ? -2.391 9.230 -1.837 1.00 90.62 104 GLY A O 1
ATOM 845 N N . ASN A 1 105 ? -2.536 7.007 -1.739 1.00 91.81 105 ASN A N 1
ATOM 846 C CA . ASN A 1 105 ? -1.158 6.789 -2.196 1.00 91.81 105 ASN A CA 1
ATOM 847 C C . ASN A 1 105 ? -0.954 7.124 -3.672 1.00 91.81 105 ASN A C 1
ATOM 849 O O . ASN A 1 105 ? 0.151 7.504 -4.044 1.00 91.81 105 ASN A O 1
ATOM 853 N N . LEU A 1 106 ? -1.986 6.968 -4.506 1.00 92.88 106 LEU A N 1
ATOM 854 C CA . LEU A 1 106 ? -1.936 7.284 -5.935 1.00 92.88 106 LEU A CA 1
ATOM 855 C C . LEU A 1 106 ? -1.473 8.728 -6.173 1.00 92.88 106 LEU A C 1
ATOM 857 O O . LEU A 1 106 ? -0.706 8.967 -7.101 1.00 92.88 106 LEU A O 1
ATOM 861 N N . LEU A 1 107 ? -1.859 9.656 -5.294 1.00 91.06 107 LEU A N 1
ATOM 862 C CA . LEU A 1 107 ? -1.482 11.069 -5.363 1.00 91.06 107 LEU A CA 1
ATOM 863 C C . LEU A 1 107 ? 0.004 11.342 -5.087 1.00 91.06 107 LEU A C 1
ATOM 865 O O . LEU A 1 107 ? 0.493 12.409 -5.441 1.00 91.06 107 LEU A O 1
ATOM 869 N N . ASN A 1 108 ? 0.737 10.383 -4.510 1.00 94.12 108 ASN A N 1
ATOM 870 C CA . ASN A 1 108 ? 2.184 10.508 -4.317 1.00 94.12 108 ASN A CA 1
ATOM 871 C C . ASN A 1 108 ? 2.986 10.155 -5.583 1.00 94.12 108 ASN A C 1
ATOM 873 O O . ASN A 1 108 ? 4.187 10.422 -5.652 1.00 94.12 108 ASN A O 1
ATOM 877 N N . TYR A 1 109 ? 2.364 9.488 -6.559 1.00 95.44 109 TYR A N 1
ATOM 878 C CA . TYR A 1 109 ? 3.038 9.054 -7.779 1.00 95.44 109 TYR A CA 1
ATOM 879 C C . TYR A 1 109 ? 3.127 10.209 -8.788 1.00 95.44 109 TYR A C 1
ATOM 881 O O . TYR A 1 109 ? 2.204 11.018 -8.876 1.00 95.44 109 TYR A O 1
ATOM 889 N N . PRO A 1 110 ? 4.175 10.245 -9.633 1.00 92.62 110 PRO A N 1
ATOM 890 C CA . PRO A 1 110 ? 4.186 11.084 -10.825 1.00 92.62 110 PRO A CA 1
ATOM 891 C C . PRO A 1 110 ? 2.973 10.793 -11.715 1.00 92.62 110 PRO A C 1
ATOM 893 O O . PRO A 1 110 ? 2.558 9.637 -11.829 1.00 92.62 110 PRO A O 1
ATOM 896 N N . GLU A 1 111 ? 2.458 11.818 -12.394 1.00 83.50 111 GLU A N 1
ATOM 897 C CA . GLU A 1 111 ? 1.222 11.760 -13.191 1.00 83.50 111 GLU A CA 1
ATOM 898 C C . GLU A 1 111 ? 1.176 10.566 -14.163 1.00 83.50 111 GLU A C 1
ATOM 900 O O . GLU A 1 111 ? 0.209 9.808 -14.174 1.00 83.50 111 GLU A O 1
ATOM 905 N N . GLY A 1 112 ? 2.264 10.308 -14.900 1.00 86.19 112 GLY A N 1
ATOM 906 C CA . GLY A 1 112 ? 2.330 9.192 -15.856 1.00 86.19 112 GLY A CA 1
ATOM 907 C C . GLY A 1 112 ? 2.297 7.785 -15.233 1.00 86.19 112 GLY A C 1
ATOM 908 O O . GLY A 1 112 ? 2.046 6.806 -15.934 1.00 86.19 112 GLY A O 1
ATOM 909 N N . LEU A 1 113 ? 2.547 7.653 -13.926 1.00 95.25 113 LEU A N 1
ATOM 910 C CA . LEU A 1 113 ? 2.499 6.374 -13.207 1.00 95.25 113 LEU A CA 1
ATOM 911 C C . LEU A 1 113 ? 1.270 6.242 -12.309 1.00 95.25 113 LEU A C 1
ATOM 913 O O . LEU A 1 113 ? 0.816 5.119 -12.084 1.00 95.25 113 LEU A O 1
ATOM 917 N N . SER A 1 114 ? 0.731 7.355 -11.806 1.00 94.94 114 SER A N 1
ATOM 918 C CA . SER A 1 114 ? -0.389 7.360 -10.861 1.00 94.94 114 SER A CA 1
ATOM 919 C C . SER A 1 114 ? -1.622 6.674 -11.458 1.00 94.94 114 SER A C 1
ATOM 921 O O . SER A 1 114 ? -2.145 5.726 -10.870 1.00 94.94 114 SER A O 1
ATOM 923 N N . ILE A 1 115 ? -1.997 7.034 -12.690 1.00 95.12 115 ILE A N 1
ATOM 924 C CA . ILE A 1 115 ? -3.132 6.450 -13.425 1.00 95.12 115 ILE A CA 1
ATOM 925 C C . ILE A 1 115 ? -2.971 4.947 -13.710 1.00 95.12 115 ILE A C 1
ATOM 927 O O . ILE A 1 115 ? -3.956 4.239 -13.916 1.00 95.12 115 ILE A O 1
ATOM 931 N N . ARG A 1 116 ? -1.736 4.432 -13.662 1.00 95.75 116 ARG A N 1
ATOM 932 C CA . ARG A 1 116 ? -1.366 3.036 -13.949 1.00 95.75 116 ARG A CA 1
ATOM 933 C C . ARG A 1 116 ? -0.984 2.237 -12.703 1.00 95.75 116 ARG A C 1
ATOM 935 O O . ARG A 1 116 ? -0.595 1.068 -12.798 1.00 95.75 116 ARG A O 1
ATOM 942 N N . ARG A 1 117 ? -1.114 2.817 -11.511 1.00 96.81 117 ARG A N 1
ATOM 943 C CA . ARG A 1 117 ? -0.976 2.080 -10.254 1.00 96.81 117 ARG A CA 1
ATOM 944 C C . ARG A 1 117 ? -2.121 1.071 -10.136 1.00 96.81 117 ARG A C 1
ATOM 946 O O . ARG A 1 117 ? -3.274 1.438 -10.311 1.00 96.81 117 ARG A O 1
ATOM 953 N N . MET A 1 118 ? -1.835 -0.191 -9.806 1.00 96.81 118 MET A N 1
ATOM 954 C CA . MET A 1 118 ? -2.886 -1.208 -9.651 1.00 96.81 118 MET A CA 1
ATOM 955 C C . MET A 1 118 ? -3.853 -0.839 -8.500 1.00 96.81 118 MET A C 1
ATOM 957 O O . MET A 1 118 ? -3.398 -0.785 -7.345 1.00 96.81 118 MET A O 1
ATOM 961 N N . PRO A 1 119 ? -5.154 -0.621 -8.782 1.00 95.19 119 PRO A N 1
ATOM 962 C CA . PRO A 1 119 ? -6.165 -0.342 -7.766 1.00 95.19 119 PRO A CA 1
ATOM 963 C C . PRO A 1 119 ? -6.453 -1.572 -6.900 1.00 95.19 119 PRO A C 1
ATOM 965 O O . PRO A 1 119 ? -6.130 -2.704 -7.269 1.00 95.19 119 PRO A O 1
ATOM 968 N N . GLY A 1 120 ? -7.058 -1.335 -5.739 1.00 92.75 120 GLY A N 1
ATOM 969 C CA . GLY A 1 120 ? -7.495 -2.370 -4.807 1.00 92.75 120 GLY A CA 1
ATOM 970 C C . GLY A 1 120 ? -8.873 -2.051 -4.235 1.00 92.75 120 GLY A C 1
ATOM 971 O O . GLY A 1 120 ? -9.760 -1.595 -4.951 1.00 92.75 120 GLY A O 1
ATOM 972 N N . ASP A 1 121 ? -9.008 -2.306 -2.948 1.00 95.25 121 ASP A N 1
ATOM 973 C CA . ASP A 1 121 ? -10.052 -1.831 -2.048 1.00 95.25 121 ASP A CA 1
ATOM 974 C C . ASP A 1 121 ? -9.986 -0.310 -1.816 1.00 95.25 121 ASP A C 1
ATOM 976 O O . ASP A 1 121 ? -8.977 0.351 -2.093 1.00 95.25 121 ASP A O 1
ATOM 980 N N . ILE A 1 122 ? -11.092 0.247 -1.311 1.00 97.62 122 ILE A N 1
ATOM 981 C CA . ILE A 1 122 ? -11.113 1.584 -0.714 1.00 97.62 122 ILE A CA 1
ATOM 982 C C . ILE A 1 122 ? -11.043 1.428 0.804 1.00 97.62 122 ILE A C 1
ATOM 984 O O . ILE A 1 122 ? -12.020 1.042 1.445 1.00 97.62 122 ILE A O 1
ATOM 988 N N . ASP A 1 123 ? -9.902 1.786 1.379 1.00 97.69 123 ASP A N 1
ATOM 989 C CA . ASP A 1 123 ? -9.716 1.862 2.822 1.00 97.69 123 ASP A CA 1
ATOM 990 C C . ASP A 1 123 ? -10.056 3.265 3.334 1.00 97.69 123 ASP A C 1
ATOM 992 O O . ASP A 1 123 ? -9.441 4.260 2.945 1.00 97.69 123 ASP A O 1
ATOM 996 N N . VAL A 1 124 ? -11.019 3.358 4.244 1.00 97.25 124 VAL A N 1
ATOM 997 C CA . VAL A 1 124 ? -11.515 4.630 4.780 1.00 97.25 124 VAL A CA 1
ATOM 998 C C . VAL A 1 124 ? -11.270 4.661 6.277 1.00 97.25 124 VAL A C 1
ATOM 1000 O O . VAL A 1 124 ? -11.918 3.931 7.021 1.00 97.25 124 VAL A O 1
ATOM 1003 N N . TRP A 1 125 ? -10.374 5.521 6.754 1.00 97.19 125 TRP A N 1
ATOM 1004 C CA . TRP A 1 125 ? -10.293 5.815 8.181 1.00 97.19 125 TRP A CA 1
ATOM 1005 C C . TRP A 1 125 ? -11.420 6.756 8.563 1.00 97.19 125 TRP A C 1
ATOM 1007 O O . TRP A 1 125 ? -11.475 7.864 8.044 1.00 97.19 125 TRP A O 1
ATOM 1017 N N . ALA A 1 126 ? -12.301 6.329 9.464 1.00 94.81 126 ALA A N 1
ATOM 1018 C CA . ALA A 1 126 ? -13.453 7.100 9.900 1.00 94.81 126 ALA A CA 1
ATOM 1019 C C . ALA A 1 126 ? -13.449 7.331 11.415 1.00 94.81 126 ALA A C 1
ATOM 1021 O O . ALA A 1 126 ? -13.136 6.441 12.210 1.00 94.81 126 ALA A O 1
ATOM 1022 N N . THR A 1 127 ? -13.864 8.531 11.808 1.00 89.75 127 THR A N 1
ATOM 1023 C CA . THR A 1 127 ? -14.120 8.929 13.194 1.00 89.75 127 THR A CA 1
ATOM 1024 C C . THR A 1 127 ? -15.448 9.682 13.264 1.00 89.75 127 THR A C 1
ATOM 1026 O O . THR A 1 127 ? -15.778 10.411 12.326 1.00 89.75 127 THR A O 1
ATOM 1029 N N . PRO A 1 128 ? -16.219 9.572 14.360 1.00 83.06 128 PRO A N 1
ATOM 1030 C CA . PRO A 1 128 ? -17.245 10.567 14.644 1.00 83.06 128 PRO A CA 1
ATOM 1031 C C . PRO A 1 128 ? -16.603 11.959 14.683 1.00 83.06 128 PRO A C 1
ATOM 1033 O O . PRO A 1 128 ? -15.475 12.100 15.173 1.00 83.06 128 PRO A O 1
ATOM 1036 N N . ILE A 1 129 ? -17.302 12.983 14.184 1.00 71.62 129 ILE A N 1
ATOM 1037 C CA . ILE A 1 129 ? -16.865 14.377 14.354 1.00 71.62 129 ILE A CA 1
ATOM 1038 C C . ILE A 1 129 ? -16.725 14.644 15.870 1.00 71.62 129 ILE A C 1
ATOM 1040 O O . ILE A 1 129 ? -17.462 14.078 16.672 1.00 71.62 129 ILE A O 1
ATOM 1044 N N . LYS A 1 130 ? -15.743 15.441 16.309 1.00 59.34 130 LYS A N 1
ATOM 1045 C CA . LYS A 1 130 ? -15.558 15.778 17.744 1.00 59.34 130 LYS A CA 1
ATOM 1046 C C . LYS A 1 130 ? -16.353 17.019 18.184 1.00 59.34 130 LYS A C 1
ATOM 1048 O O . LYS A 1 130 ? -16.625 17.201 19.366 1.00 59.34 130 LYS A O 1
ATOM 1053 N N . TYR A 1 131 ? -16.774 17.861 17.242 1.00 43.66 131 TYR A N 1
ATOM 1054 C CA . TYR A 1 131 ? -17.395 19.163 17.499 1.00 43.66 131 TYR A CA 1
ATOM 1055 C C . TYR A 1 131 ? -18.913 19.190 17.256 1.00 43.66 131 TYR A C 1
ATOM 1057 O O . TYR A 1 131 ? -19.367 19.629 16.208 1.00 43.66 131 TYR A O 1
ATOM 1065 N N . LEU A 1 132 ? -19.689 18.769 18.259 1.00 37.56 132 LEU A N 1
ATOM 1066 C CA . LEU A 1 132 ? -21.048 19.278 18.538 1.00 37.56 132 LEU A CA 1
ATOM 1067 C C . LEU A 1 132 ? -21.245 19.536 20.050 1.00 37.56 132 LEU A C 1
ATOM 1069 O O . LEU A 1 132 ? -22.365 19.577 20.538 1.00 37.56 132 LEU A O 1
ATOM 1073 N N . ILE A 1 133 ? -20.162 19.711 20.824 1.00 32.88 133 ILE A N 1
ATOM 1074 C CA . ILE A 1 133 ? -20.238 19.900 22.290 1.00 32.88 133 ILE A CA 1
ATOM 1075 C C . ILE A 1 133 ? -20.208 21.390 22.710 1.00 32.88 133 ILE A C 1
ATOM 1077 O O . ILE A 1 133 ? -20.397 21.701 23.882 1.00 32.88 133 ILE A O 1
ATOM 1081 N N . HIS A 1 134 ? -20.050 22.354 21.792 1.00 29.95 134 HIS A N 1
ATOM 1082 C CA . HIS A 1 134 ? -19.849 23.764 22.182 1.00 29.95 134 HIS A CA 1
ATOM 1083 C C . HIS A 1 134 ? -20.834 24.816 21.659 1.00 29.95 134 HIS A C 1
ATOM 1085 O O . HIS A 1 134 ? -20.532 25.999 21.770 1.00 29.95 134 HIS A O 1
ATOM 1091 N N . THR A 1 135 ? -22.032 24.455 21.188 1.00 27.59 135 THR A N 1
ATOM 1092 C CA . THR A 1 135 ? -23.008 25.480 20.744 1.00 27.59 135 THR A CA 1
ATOM 1093 C C . THR A 1 135 ? -24.418 25.395 21.329 1.00 27.59 135 THR A C 1
ATOM 1095 O O . THR A 1 135 ? -25.251 26.193 20.925 1.00 27.59 135 THR A O 1
ATOM 1098 N N . GLU A 1 136 ? -24.706 24.533 22.310 1.00 31.05 136 GLU A N 1
ATOM 1099 C CA . GLU A 1 136 ? -26.055 24.483 22.925 1.00 31.05 136 GLU A CA 1
ATOM 1100 C C . GLU A 1 136 ? -26.125 24.906 24.406 1.00 31.05 136 GLU A C 1
ATOM 1102 O O . GLU A 1 136 ? -27.200 24.876 24.988 1.00 31.05 136 GLU A O 1
ATOM 1107 N N . ASN A 1 137 ? -25.030 25.386 25.016 1.00 31.41 137 ASN A N 1
ATOM 1108 C CA . ASN A 1 137 ? -25.029 25.817 26.429 1.00 31.41 137 ASN A CA 1
ATOM 1109 C C . ASN A 1 137 ? -24.726 27.309 26.668 1.00 31.41 137 ASN A C 1
ATOM 1111 O O . ASN A 1 137 ? -24.383 27.695 27.782 1.00 31.41 137 ASN A O 1
ATOM 1115 N N . THR A 1 138 ? -24.889 28.173 25.665 1.00 32.44 138 THR A N 1
ATOM 1116 C CA . THR A 1 138 ? -24.870 29.635 25.873 1.00 32.44 138 THR A CA 1
ATOM 1117 C C . THR A 1 138 ? -26.156 30.290 25.383 1.00 32.44 138 THR A C 1
ATOM 1119 O O . THR A 1 138 ? -26.127 31.257 24.631 1.00 32.44 138 THR A O 1
ATOM 1122 N N . GLU A 1 139 ? -27.297 29.782 25.841 1.00 37.19 139 GLU A N 1
ATOM 1123 C CA . GLU A 1 139 ? -28.490 30.606 26.034 1.00 37.19 139 GLU A CA 1
ATOM 1124 C C . GLU A 1 139 ? -28.722 30.743 27.537 1.00 37.19 139 GLU A C 1
ATOM 1126 O O . GLU A 1 139 ? -29.325 29.891 28.182 1.00 37.19 139 GLU A O 1
ATOM 1131 N N . GLY A 1 140 ? -28.183 31.810 28.120 1.00 34.72 140 GLY A N 1
ATOM 1132 C CA . GLY A 1 140 ? -28.427 32.125 29.520 1.00 34.72 140 GLY A CA 1
ATOM 1133 C C . GLY A 1 140 ? -27.302 32.930 30.140 1.00 34.72 140 GLY A C 1
ATOM 1134 O O . GLY A 1 140 ? -26.249 32.390 30.445 1.00 34.72 140 GLY A O 1
ATOM 1135 N N . HIS A 1 141 ? -27.601 34.202 30.399 1.00 30.50 141 HIS A N 1
ATOM 1136 C CA . HIS A 1 141 ? -26.860 35.140 31.249 1.00 30.50 141 HIS A CA 1
ATOM 1137 C C . HIS A 1 141 ? -25.820 36.029 30.551 1.00 30.50 141 HIS A C 1
ATOM 1139 O O . HIS A 1 141 ? -24.630 35.760 30.511 1.00 30.50 141 HIS A O 1
ATOM 1145 N N . GLY A 1 142 ? -26.328 37.170 30.074 1.00 26.34 142 GLY A N 1
ATOM 1146 C CA . GLY A 1 142 ? -25.930 38.474 30.607 1.00 26.34 142 GLY A CA 1
ATOM 1147 C C . GLY A 1 142 ? -24.464 38.874 30.457 1.00 26.34 142 GLY A C 1
ATOM 1148 O O . GLY A 1 142 ? -23.620 38.515 31.267 1.00 26.34 142 GLY A O 1
ATOM 1149 N N . CYS A 1 143 ? -24.223 39.759 29.494 1.00 24.38 143 CYS A N 1
ATOM 1150 C CA . CYS A 1 143 ? -23.086 40.677 29.473 1.00 24.38 143 CYS A CA 1
ATOM 1151 C C . CYS A 1 143 ? -22.873 41.332 30.858 1.00 24.38 143 CYS A C 1
ATOM 1153 O O . CYS A 1 143 ? -23.843 41.786 31.475 1.00 24.38 143 CYS A O 1
ATOM 1155 N N . PRO A 1 144 ? -21.618 41.466 31.313 1.00 30.25 144 PRO A N 1
ATOM 1156 C CA . PRO A 1 144 ? -21.114 42.816 31.527 1.00 30.25 144 PRO A CA 1
ATOM 1157 C C . PRO A 1 144 ? -19.703 43.048 30.974 1.00 30.25 144 PRO A C 1
ATOM 1159 O O . PRO A 1 144 ? -18.969 42.142 30.593 1.00 30.25 144 PRO A O 1
ATOM 1162 N N . LYS A 1 145 ? -19.414 44.343 30.889 1.00 26.92 145 LYS A N 1
ATOM 1163 C CA . LYS A 1 145 ? -18.364 45.031 30.145 1.00 26.92 145 LYS A CA 1
ATOM 1164 C C . LYS A 1 145 ? -16.941 44.739 30.631 1.00 26.92 145 LYS A C 1
ATOM 1166 O O . LYS A 1 145 ? -16.721 44.332 31.765 1.00 26.92 145 LYS A O 1
ATOM 1171 N N . ALA A 1 146 ? -16.014 45.039 29.724 1.00 28.64 146 ALA A N 1
ATOM 1172 C CA . ALA A 1 146 ? -14.584 45.190 29.940 1.00 28.64 146 ALA A CA 1
ATOM 1173 C C . ALA A 1 146 ? -14.257 46.197 31.049 1.00 28.64 146 ALA A C 1
ATOM 1175 O O . ALA A 1 146 ? -14.912 47.232 31.099 1.00 28.64 146 ALA A O 1
ATOM 1176 N N . ASP A 1 147 ? -13.206 45.901 31.820 1.00 26.44 147 ASP A N 1
ATOM 1177 C CA . ASP A 1 147 ? -12.305 46.865 32.457 1.00 26.44 147 ASP A CA 1
ATOM 1178 C C . ASP A 1 147 ? -10.908 46.218 32.628 1.00 26.44 147 ASP A C 1
ATOM 1180 O O . ASP A 1 147 ? -10.785 45.054 33.016 1.00 26.44 147 ASP A O 1
ATOM 1184 N N . ASP A 1 148 ? -9.876 46.989 32.274 1.00 28.03 148 ASP A N 1
ATOM 1185 C CA . ASP A 1 148 ? -8.434 46.783 32.498 1.00 28.03 148 ASP A CA 1
ATOM 1186 C C . ASP A 1 148 ? -8.081 46.528 33.974 1.00 28.03 148 ASP A C 1
ATOM 1188 O O . ASP A 1 148 ? -8.663 47.205 34.809 1.00 28.03 148 ASP A O 1
ATOM 1192 N N . VAL A 1 149 ? -7.057 45.697 34.273 1.00 28.39 149 VAL A N 1
ATOM 1193 C CA . VAL A 1 149 ? -5.935 45.963 35.225 1.00 28.39 149 VAL A CA 1
ATOM 1194 C C . VAL A 1 149 ? -4.823 44.887 35.083 1.00 28.39 149 VAL A C 1
ATOM 1196 O O . VAL A 1 149 ? -5.039 43.722 35.395 1.00 28.39 149 VAL A O 1
ATOM 1199 N N . GLY A 1 150 ? -3.621 45.310 34.659 1.00 23.58 150 GLY A N 1
ATOM 1200 C CA . GLY A 1 150 ? -2.331 45.218 35.389 1.00 23.58 150 GLY A CA 1
ATOM 1201 C C . GLY A 1 150 ? -1.704 43.884 35.867 1.00 23.58 150 GLY A C 1
ATOM 1202 O O . GLY A 1 150 ? -2.232 43.203 36.733 1.00 23.58 150 GLY A O 1
ATOM 1203 N N . GLU A 1 151 ? -0.477 43.643 35.373 1.00 24.38 151 GLU A N 1
ATOM 1204 C CA . GLU A 1 151 ? 0.749 43.099 36.018 1.00 24.38 151 GLU A CA 1
ATOM 1205 C C . GLU A 1 151 ? 0.682 42.255 37.321 1.00 24.38 151 GLU A C 1
ATOM 1207 O O . GLU A 1 151 ? 0.278 42.760 38.366 1.00 24.38 151 GLU A O 1
ATOM 1212 N N . ARG A 1 152 ? 1.327 41.066 37.328 1.00 25.23 152 ARG A N 1
ATOM 1213 C CA . ARG A 1 152 ? 2.589 40.772 38.078 1.00 25.23 152 ARG A CA 1
ATOM 1214 C C . ARG A 1 152 ? 3.008 39.287 38.088 1.00 25.23 152 ARG A C 1
ATOM 1216 O O . ARG A 1 152 ? 2.247 38.403 38.449 1.00 25.23 152 ARG A O 1
ATOM 1223 N N . GLU A 1 153 ? 4.271 39.093 37.706 1.00 24.39 153 GLU A N 1
ATOM 1224 C CA . GLU A 1 153 ? 5.347 38.252 38.270 1.00 24.39 153 GLU A CA 1
ATOM 1225 C C . GLU A 1 153 ? 5.097 37.021 39.186 1.00 24.39 153 GLU A C 1
ATOM 1227 O O . GLU A 1 153 ? 4.558 37.131 40.279 1.00 24.39 153 GLU A O 1
ATOM 1232 N N . SER A 1 154 ? 5.781 35.929 38.790 1.00 23.42 154 SER A N 1
ATOM 1233 C CA . SER A 1 154 ? 6.839 35.188 39.529 1.00 23.42 154 SER A CA 1
ATOM 1234 C C . SER A 1 154 ? 6.526 34.195 40.667 1.00 23.42 154 SER A C 1
ATOM 1236 O O . SER A 1 154 ? 5.782 34.468 41.601 1.00 23.42 154 SER A O 1
ATOM 1238 N N . SER A 1 155 ? 7.340 33.120 40.638 1.00 23.31 155 SER A N 1
ATOM 1239 C CA . SER A 1 155 ? 7.716 32.156 41.696 1.00 23.31 155 SER A CA 1
ATOM 1240 C C . SER A 1 155 ? 6.693 31.035 41.962 1.00 23.31 155 SER A C 1
ATOM 1242 O O . SER A 1 155 ? 5.499 31.273 41.983 1.00 23.31 155 SER A O 1
ATOM 1244 N N . GLU A 1 156 ? 7.044 29.754 42.116 1.00 25.31 156 GLU A N 1
ATOM 1245 C CA . GLU A 1 156 ? 8.247 29.159 42.700 1.00 25.31 156 GLU A CA 1
ATOM 1246 C C . GLU A 1 156 ? 8.233 27.614 42.486 1.00 25.31 156 GLU A C 1
ATOM 1248 O O . GLU A 1 156 ? 7.260 27.060 41.981 1.00 25.31 156 GLU A O 1
ATOM 1253 N N . PHE A 1 157 ? 9.295 26.931 42.937 1.00 23.98 157 PHE A N 1
ATOM 1254 C CA . PHE A 1 157 ? 9.481 25.471 43.106 1.00 23.98 157 PHE A CA 1
ATOM 1255 C C . PHE A 1 157 ? 10.143 24.617 41.996 1.00 23.98 157 PHE A C 1
ATOM 1257 O O . PHE A 1 157 ? 9.523 23.876 41.237 1.00 23.98 157 PHE A O 1
ATOM 1264 N N . LYS A 1 158 ? 11.488 24.631 42.037 1.00 24.22 158 LYS A N 1
ATOM 1265 C CA . LYS A 1 158 ? 12.384 23.490 41.746 1.00 24.22 158 LYS A CA 1
ATOM 1266 C C . LYS A 1 158 ? 12.615 22.650 43.020 1.00 24.22 158 LYS A C 1
ATOM 1268 O O . LYS A 1 158 ? 12.502 23.193 44.111 1.00 24.22 158 LYS A O 1
ATOM 1273 N N . GLN A 1 159 ? 13.143 21.429 42.811 1.00 26.05 159 GLN A N 1
ATOM 1274 C CA . GLN A 1 159 ? 13.842 20.502 43.742 1.00 26.05 159 GLN A CA 1
ATOM 1275 C C . GLN A 1 159 ? 12.935 19.448 44.419 1.00 26.05 159 GLN A C 1
ATOM 1277 O O . GLN A 1 159 ? 11.835 19.771 44.831 1.00 26.05 159 GLN A O 1
ATOM 1282 N N . ASN A 1 160 ? 13.282 18.161 44.569 1.00 25.61 160 ASN A N 1
ATOM 1283 C CA . ASN A 1 160 ? 14.557 17.440 44.465 1.00 25.61 160 ASN A CA 1
ATOM 1284 C C . ASN A 1 160 ? 14.342 15.950 44.104 1.00 25.61 160 ASN A C 1
ATOM 1286 O O . ASN A 1 160 ? 13.361 15.331 44.509 1.00 25.61 160 ASN A O 1
ATOM 1290 N N . LEU A 1 161 ? 15.332 15.380 43.411 1.00 24.86 161 LEU A N 1
ATOM 1291 C CA . LEU A 1 161 ? 15.629 13.945 43.312 1.00 24.86 161 LEU A CA 1
ATOM 1292 C C . LEU A 1 161 ? 16.452 13.499 44.535 1.00 24.86 161 LEU A C 1
ATOM 1294 O O . LEU A 1 161 ? 17.363 14.229 44.919 1.00 24.86 161 LEU A O 1
ATOM 1298 N N . ASN A 1 162 ? 16.173 12.304 45.078 1.00 24.08 162 ASN A N 1
ATOM 1299 C CA . ASN A 1 162 ? 17.133 11.247 45.478 1.00 24.08 162 ASN A CA 1
ATOM 1300 C C . ASN A 1 162 ? 16.610 10.370 46.629 1.00 24.08 162 ASN A C 1
ATOM 1302 O O . ASN A 1 162 ? 16.129 10.873 47.639 1.00 24.08 162 ASN A O 1
ATOM 1306 N N . GLY A 1 163 ? 16.798 9.053 46.496 1.00 25.73 163 GLY A N 1
ATOM 1307 C CA . GLY A 1 163 ? 16.614 8.090 47.584 1.00 25.73 163 GLY A CA 1
ATOM 1308 C C . GLY A 1 163 ? 16.492 6.649 47.091 1.00 25.73 163 GLY A C 1
ATOM 1309 O O . GLY A 1 163 ? 15.389 6.148 46.912 1.00 25.73 163 GLY A O 1
ATOM 1310 N N . CYS A 1 164 ? 17.630 5.994 46.872 1.00 22.42 164 CYS A N 1
ATOM 1311 C CA . CYS A 1 164 ? 17.763 4.546 46.692 1.00 22.42 164 CYS A CA 1
ATOM 1312 C C . CYS A 1 164 ? 18.323 3.940 47.993 1.00 22.42 164 CYS A C 1
ATOM 1314 O O . CYS A 1 164 ? 19.097 4.627 48.664 1.00 22.42 164 CYS A O 1
ATOM 1316 N N . PRO A 1 165 ? 18.011 2.674 48.326 1.00 27.50 165 PRO A N 1
ATOM 1317 C CA . PRO A 1 165 ? 18.973 1.842 49.057 1.00 27.50 165 PRO A CA 1
ATOM 1318 C C . PRO A 1 165 ? 19.237 0.458 48.413 1.00 27.50 165 PRO A C 1
ATOM 1320 O O . PRO A 1 165 ? 18.318 -0.233 47.977 1.00 27.50 165 PRO A O 1
ATOM 1323 N N . GLN A 1 166 ? 20.520 0.072 48.410 1.00 24.14 166 GLN A N 1
ATOM 1324 C CA . GLN A 1 166 ? 21.104 -1.293 48.390 1.00 24.14 166 GLN A CA 1
ATOM 1325 C C . GLN A 1 166 ? 21.138 -1.846 49.844 1.00 24.14 166 GLN A C 1
ATOM 1327 O O . GLN A 1 166 ? 20.996 -1.032 50.753 1.00 24.14 166 GLN A O 1
ATOM 1332 N N . ALA A 1 167 ? 21.385 -3.107 50.232 1.00 25.30 167 ALA A N 1
ATOM 1333 C CA . ALA A 1 167 ? 21.558 -4.468 49.683 1.00 25.30 167 ALA A CA 1
ATOM 1334 C C . ALA A 1 167 ? 21.492 -5.456 50.898 1.00 25.30 167 ALA A C 1
ATOM 1336 O O . ALA A 1 167 ? 21.484 -4.978 52.032 1.00 25.30 167 ALA A O 1
ATOM 1337 N N . ASP A 1 168 ? 21.393 -6.779 50.658 1.00 24.97 168 ASP A N 1
ATOM 1338 C CA . ASP A 1 168 ? 22.154 -7.878 51.327 1.00 24.97 168 ASP A CA 1
ATOM 1339 C C . ASP A 1 168 ? 21.406 -9.241 51.375 1.00 24.97 168 ASP A C 1
ATOM 1341 O O . ASP A 1 168 ? 20.413 -9.428 52.074 1.00 24.97 168 ASP A O 1
ATOM 1345 N N . ASP A 1 169 ? 21.874 -10.155 50.518 1.00 25.92 169 ASP A N 1
ATOM 1346 C CA . ASP A 1 169 ? 22.397 -11.528 50.688 1.00 25.92 169 ASP A CA 1
ATOM 1347 C C . ASP A 1 169 ? 21.907 -12.512 51.786 1.00 25.92 169 ASP A C 1
ATOM 1349 O O . ASP A 1 169 ? 21.982 -12.254 52.984 1.00 25.92 169 ASP A O 1
ATOM 1353 N N . GLY A 1 170 ? 21.631 -13.758 51.345 1.00 23.12 170 GLY A N 1
ATOM 1354 C CA . GLY A 1 170 ? 22.049 -14.989 52.048 1.00 23.12 170 GLY A CA 1
ATOM 1355 C C . GLY A 1 170 ? 21.016 -16.124 52.196 1.00 23.12 170 GLY A C 1
ATOM 1356 O O . GLY A 1 170 ? 20.121 -16.030 53.029 1.00 23.12 170 GLY A O 1
ATOM 1357 N N . GLY A 1 171 ? 21.215 -17.252 51.488 1.00 23.50 171 GLY A N 1
ATOM 1358 C CA . GLY A 1 171 ? 20.691 -18.572 51.897 1.00 23.50 171 GLY A CA 1
ATOM 1359 C C . GLY A 1 171 ? 20.280 -19.537 50.772 1.00 23.50 171 GLY A C 1
ATOM 1360 O O . GLY A 1 171 ? 19.142 -19.503 50.315 1.00 23.50 171 GLY A O 1
ATOM 1361 N N . GLU A 1 172 ? 21.186 -20.437 50.372 1.00 26.45 172 GLU A N 1
ATOM 1362 C CA . GLU A 1 172 ? 20.910 -21.638 49.563 1.00 26.45 172 GLU A CA 1
ATOM 1363 C C . GLU A 1 172 ? 20.222 -22.745 50.386 1.00 26.45 172 GLU A C 1
ATOM 1365 O O . GLU A 1 172 ? 20.626 -23.008 51.519 1.00 26.45 172 GLU A O 1
ATOM 1370 N N . GLN A 1 173 ? 19.275 -23.471 49.775 1.00 26.83 173 GLN A N 1
ATOM 1371 C CA . GLN A 1 173 ? 19.101 -24.917 49.983 1.00 26.83 173 GLN A CA 1
ATOM 1372 C C . GLN A 1 173 ? 18.318 -25.566 48.825 1.00 26.83 173 GLN A C 1
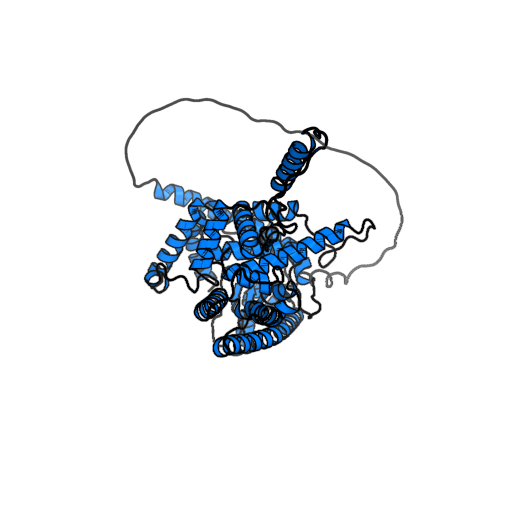ATOM 1374 O O . GLN A 1 173 ? 17.357 -25.009 48.296 1.00 26.83 173 GLN A O 1
ATOM 1379 N N . GLU A 1 174 ? 18.797 -26.739 48.418 1.00 26.05 174 GLU A N 1
ATOM 1380 C CA . GLU A 1 174 ? 18.440 -27.511 47.226 1.00 26.05 174 GLU A CA 1
ATOM 1381 C C . GLU A 1 174 ? 17.175 -28.391 47.351 1.00 26.05 174 GLU A C 1
ATOM 1383 O O . GLU A 1 174 ? 16.905 -28.972 48.397 1.00 26.05 174 GLU A O 1
ATOM 1388 N N . LEU A 1 175 ? 16.536 -28.569 46.181 1.00 26.69 175 LEU A N 1
ATOM 1389 C CA . LEU A 1 175 ? 15.847 -29.752 45.624 1.00 26.69 175 LEU A CA 1
ATOM 1390 C C . LEU A 1 175 ? 14.596 -30.335 46.318 1.00 26.69 175 LEU A C 1
ATOM 1392 O O . LEU A 1 175 ? 14.671 -30.905 47.397 1.00 26.69 175 LEU A O 1
ATOM 1396 N N . ILE A 1 176 ? 13.476 -30.359 45.572 1.00 24.69 176 ILE A N 1
ATOM 1397 C CA . ILE A 1 176 ? 12.771 -31.582 45.114 1.00 24.69 176 ILE A CA 1
ATOM 1398 C C . ILE A 1 176 ? 11.783 -31.223 43.977 1.00 24.69 176 ILE A C 1
ATOM 1400 O O . ILE A 1 176 ? 11.102 -30.201 44.008 1.00 24.69 176 ILE A O 1
ATOM 1404 N N . ASN A 1 177 ? 11.755 -32.090 42.962 1.00 29.14 177 ASN A N 1
ATOM 1405 C CA . ASN A 1 177 ? 10.954 -32.058 41.734 1.00 29.14 177 ASN A CA 1
ATOM 1406 C C . ASN A 1 177 ? 9.432 -31.958 41.955 1.00 29.14 177 ASN A C 1
ATOM 1408 O O . ASN A 1 177 ? 8.880 -32.806 42.651 1.00 29.14 177 ASN A O 1
ATOM 1412 N N . ASP A 1 178 ? 8.748 -31.063 41.224 1.00 26.88 178 ASP A N 1
ATOM 1413 C CA . ASP A 1 178 ? 7.400 -31.343 40.693 1.00 26.88 178 ASP A CA 1
ATOM 1414 C C . ASP A 1 178 ? 7.057 -30.458 39.469 1.00 26.88 178 ASP A C 1
ATOM 1416 O O . ASP A 1 178 ? 6.769 -29.262 39.566 1.00 26.88 178 ASP A O 1
ATOM 1420 N N . ASP A 1 179 ? 7.089 -31.065 38.282 1.00 31.03 179 ASP A N 1
ATOM 1421 C CA . ASP A 1 179 ? 7.026 -30.430 36.954 1.00 31.03 179 ASP A CA 1
ATOM 1422 C C . ASP A 1 179 ? 5.592 -30.075 36.488 1.00 31.03 179 ASP A C 1
ATOM 1424 O O . ASP A 1 179 ? 5.290 -30.007 35.294 1.00 31.03 179 ASP A O 1
ATOM 1428 N N . ARG A 1 180 ? 4.652 -29.854 37.419 1.00 30.55 180 ARG A N 1
ATOM 1429 C CA . ARG A 1 180 ? 3.237 -29.576 37.082 1.00 30.55 180 ARG A CA 1
ATOM 1430 C C . ARG A 1 180 ? 2.629 -28.313 37.687 1.00 30.55 180 ARG A C 1
ATOM 1432 O O . ARG A 1 180 ? 1.489 -27.997 37.356 1.00 30.55 180 ARG A O 1
ATOM 1439 N N . LEU A 1 181 ? 3.372 -27.536 38.481 1.00 31.42 181 LEU A N 1
ATOM 1440 C CA . LEU A 1 181 ? 2.857 -26.286 39.074 1.00 31.42 181 LEU A CA 1
ATOM 1441 C C . LEU A 1 181 ? 3.354 -24.986 38.413 1.00 31.42 181 LEU A C 1
ATOM 1443 O O . LEU A 1 181 ? 2.794 -23.916 38.669 1.00 31.42 181 LEU A O 1
ATOM 1447 N N . PHE A 1 182 ? 4.355 -25.041 37.530 1.00 28.61 182 PHE A N 1
ATOM 1448 C CA . PHE A 1 182 ? 4.980 -23.827 36.981 1.00 28.61 182 PHE A CA 1
ATOM 1449 C C . PHE A 1 182 ? 4.167 -23.165 35.850 1.00 28.61 182 PHE A C 1
ATOM 1451 O O . PHE A 1 182 ? 4.216 -21.949 35.654 1.00 28.61 182 PHE A O 1
ATOM 1458 N N . THR A 1 183 ? 3.333 -23.932 35.144 1.00 31.14 183 THR A N 1
ATOM 1459 C CA . THR A 1 183 ? 2.492 -23.441 34.039 1.00 31.14 183 THR A CA 1
ATOM 1460 C C . THR A 1 183 ? 1.153 -22.855 34.488 1.00 31.14 183 THR A C 1
ATOM 1462 O O . THR A 1 183 ? 0.515 -22.168 33.701 1.00 31.14 183 THR A O 1
ATOM 1465 N N . HIS A 1 184 ? 0.719 -23.035 35.738 1.00 30.73 184 HIS A N 1
ATOM 1466 C CA . HIS A 1 184 ? -0.554 -22.461 36.202 1.00 30.73 184 HIS A CA 1
ATOM 1467 C C . HIS A 1 184 ? -0.387 -21.092 36.885 1.00 30.73 184 HIS A C 1
ATOM 1469 O O . HIS A 1 184 ? -1.222 -20.201 36.707 1.00 30.73 184 HIS A O 1
ATOM 1475 N N . ASN A 1 185 ? 0.722 -20.871 37.600 1.00 30.86 185 ASN A N 1
ATOM 1476 C CA . ASN A 1 185 ? 0.925 -19.643 38.379 1.00 30.86 185 ASN A CA 1
ATOM 1477 C C . ASN A 1 185 ? 1.465 -18.465 37.553 1.00 30.86 185 ASN A C 1
ATOM 1479 O O . ASN A 1 185 ? 1.037 -17.330 37.773 1.00 30.86 185 ASN A O 1
ATOM 1483 N N . ILE A 1 186 ? 2.304 -18.714 36.538 1.00 35.09 186 ILE A N 1
ATOM 1484 C CA . ILE A 1 186 ? 2.731 -17.658 35.602 1.00 35.09 186 ILE A CA 1
ATOM 1485 C C . ILE A 1 186 ? 1.539 -17.178 34.772 1.00 35.09 186 ILE A C 1
ATOM 1487 O O . ILE A 1 186 ? 1.332 -15.975 34.647 1.00 35.09 186 ILE A O 1
ATOM 1491 N N . PHE A 1 187 ? 0.698 -18.090 34.276 1.00 32.31 187 PHE A N 1
ATOM 1492 C CA . PHE A 1 187 ? -0.473 -17.721 33.480 1.00 32.31 187 PHE A CA 1
ATOM 1493 C C . PHE A 1 187 ? -1.527 -16.977 34.302 1.00 32.31 187 PHE A C 1
ATOM 1495 O O . PHE A 1 187 ? -2.089 -16.017 33.788 1.00 32.31 187 PHE A O 1
ATOM 1502 N N . SER A 1 188 ? -1.745 -17.324 35.575 1.00 34.28 188 SER A N 1
ATOM 1503 C CA . SER A 1 188 ? -2.719 -16.627 36.428 1.00 34.28 188 SER A CA 1
ATOM 1504 C C . SER A 1 188 ? -2.250 -15.223 36.846 1.00 34.28 188 SER A C 1
ATOM 1506 O O . SER A 1 188 ? -3.005 -14.259 36.732 1.00 34.28 188 SER A O 1
ATOM 1508 N N . ALA A 1 189 ? -0.978 -15.050 37.230 1.00 31.23 189 ALA A N 1
ATOM 1509 C CA . ALA A 1 189 ? -0.433 -13.735 37.591 1.00 31.23 189 ALA A CA 1
ATOM 1510 C C . ALA A 1 189 ? -0.302 -12.793 36.377 1.00 31.23 189 ALA A C 1
ATOM 1512 O O . ALA A 1 189 ? -0.573 -11.591 36.482 1.00 31.23 189 ALA A O 1
ATOM 1513 N N . VAL A 1 190 ? 0.050 -13.346 35.208 1.00 34.22 190 VAL A N 1
ATOM 1514 C CA . VAL A 1 190 ? 0.071 -12.637 33.922 1.00 34.22 190 VAL A CA 1
ATOM 1515 C C . VAL A 1 190 ? -1.354 -12.282 33.492 1.00 34.22 190 VAL A C 1
ATOM 1517 O O . VAL A 1 190 ? -1.575 -11.128 33.143 1.00 34.22 190 VAL A O 1
ATOM 1520 N N . PHE A 1 191 ? -2.345 -13.175 33.630 1.00 33.59 191 PHE A N 1
ATOM 1521 C CA . PHE A 1 191 ? -3.757 -12.858 33.366 1.00 33.59 191 PHE A CA 1
ATOM 1522 C C . PHE A 1 191 ? -4.328 -11.811 34.325 1.00 33.59 191 PHE A C 1
ATOM 1524 O O . PHE A 1 191 ? -5.057 -10.946 33.865 1.00 33.59 191 PHE A O 1
ATOM 1531 N N . ILE A 1 192 ? -4.004 -11.825 35.623 1.00 32.91 192 ILE A N 1
ATOM 1532 C CA . ILE A 1 192 ? -4.531 -10.844 36.592 1.00 32.91 192 ILE A CA 1
ATOM 1533 C C . ILE A 1 192 ? -3.931 -9.447 36.354 1.00 32.91 192 ILE A C 1
ATOM 1535 O O . ILE A 1 192 ? -4.660 -8.454 36.417 1.00 32.91 192 ILE A O 1
ATOM 1539 N N . LYS A 1 193 ? -2.640 -9.346 35.995 1.00 32.38 193 LYS A N 1
ATOM 1540 C CA . LYS A 1 193 ? -2.029 -8.068 35.571 1.00 32.38 193 LYS A CA 1
ATOM 1541 C C . LYS A 1 193 ? -2.472 -7.633 34.167 1.00 32.38 193 LYS A C 1
ATOM 1543 O O . LYS A 1 193 ? -2.720 -6.447 33.971 1.00 32.38 193 LYS A O 1
ATOM 1548 N N . LEU A 1 194 ? -2.660 -8.558 33.218 1.00 33.81 194 LEU A N 1
ATOM 1549 C CA . LEU A 1 194 ? -3.224 -8.265 31.891 1.00 33.81 194 LEU A CA 1
ATOM 1550 C C . LEU A 1 194 ? -4.707 -7.906 31.962 1.00 33.81 194 LEU A C 1
ATOM 1552 O O . LEU A 1 194 ? -5.147 -7.100 31.162 1.00 33.81 194 LEU A O 1
ATOM 1556 N N . ARG A 1 195 ? -5.481 -8.404 32.930 1.00 30.52 195 ARG A N 1
ATOM 1557 C CA . ARG A 1 195 ? -6.899 -8.044 33.097 1.00 30.52 195 ARG A CA 1
ATOM 1558 C C . ARG A 1 195 ? -7.076 -6.563 33.445 1.00 30.52 195 ARG A C 1
ATOM 1560 O O . ARG A 1 195 ? -8.042 -5.966 33.001 1.00 30.52 195 ARG A O 1
ATOM 1567 N N . LYS A 1 196 ? -6.115 -5.947 34.147 1.00 32.09 196 LYS A N 1
ATOM 1568 C CA . LYS A 1 196 ? -6.069 -4.486 34.365 1.00 32.09 196 LYS A CA 1
ATOM 1569 C C . LYS A 1 196 ? -5.549 -3.686 33.158 1.00 32.09 196 LYS A C 1
ATOM 1571 O O . LYS A 1 196 ? -5.716 -2.477 33.142 1.00 32.09 196 LYS A O 1
ATOM 1576 N N . PHE A 1 197 ? -4.922 -4.337 32.174 1.00 32.25 197 PHE A N 1
ATOM 1577 C CA . PHE A 1 197 ? -4.308 -3.685 31.004 1.00 32.25 197 PHE A CA 1
ATOM 1578 C C . PHE A 1 197 ? -5.075 -3.932 29.687 1.00 32.25 197 PHE A C 1
ATOM 1580 O O . PHE A 1 197 ? -4.934 -3.172 28.739 1.00 32.25 197 PHE A O 1
ATOM 1587 N N . LEU A 1 198 ? -5.870 -5.005 29.616 1.00 32.44 198 LEU A N 1
ATOM 1588 C CA . LEU A 1 198 ? -6.683 -5.424 28.466 1.00 32.44 198 LEU A CA 1
ATOM 1589 C C . LEU A 1 198 ? -8.169 -5.066 28.628 1.00 32.44 198 LEU A C 1
ATOM 1591 O O . LEU A 1 198 ? -8.909 -5.134 27.652 1.00 32.44 198 LEU A O 1
ATOM 1595 N N . ILE A 1 199 ? -8.607 -4.695 29.837 1.00 35.19 199 ILE A N 1
ATOM 1596 C CA . ILE A 1 199 ? -9.930 -4.117 30.100 1.00 35.19 199 ILE A CA 1
ATOM 1597 C C . ILE A 1 199 ? -9.753 -2.601 30.228 1.00 35.19 199 ILE A C 1
ATOM 1599 O O . ILE A 1 199 ? -9.748 -2.052 31.323 1.00 35.19 199 ILE A O 1
ATOM 1603 N N . THR A 1 200 ? -9.544 -1.926 29.103 1.00 34.97 200 THR A N 1
ATOM 1604 C CA . THR A 1 200 ? -9.778 -0.474 28.990 1.00 34.97 200 THR A CA 1
ATOM 1605 C C . THR A 1 200 ? -10.697 -0.124 27.822 1.00 34.97 200 THR A C 1
ATOM 1607 O O . THR A 1 200 ? -11.008 1.043 27.639 1.00 34.97 200 THR A O 1
ATOM 1610 N N . ASP A 1 201 ? -11.217 -1.118 27.093 1.00 33.69 201 ASP A N 1
ATOM 1611 C CA . ASP A 1 201 ? -12.278 -0.911 26.107 1.00 33.69 201 ASP A CA 1
ATOM 1612 C C . ASP A 1 201 ? -13.621 -1.365 26.714 1.00 33.69 201 ASP A C 1
ATOM 1614 O O . ASP A 1 201 ? -14.009 -2.528 26.621 1.00 33.69 201 ASP A O 1
ATOM 1618 N N . GLY A 1 202 ? -14.301 -0.420 27.371 1.00 34.59 202 GLY A N 1
ATOM 1619 C CA . GLY A 1 202 ? -15.762 -0.343 27.484 1.00 34.59 202 GLY A CA 1
ATOM 1620 C C . GLY A 1 202 ? -16.515 -1.463 28.210 1.00 34.59 202 GLY A C 1
ATOM 1621 O O . GLY A 1 202 ? -17.170 -2.275 27.564 1.00 34.59 202 GLY A O 1
ATOM 1622 N N . VAL A 1 203 ? -16.574 -1.392 29.544 1.00 29.38 203 VAL A N 1
ATOM 1623 C CA . VAL A 1 203 ? -17.777 -1.749 30.324 1.00 29.38 203 VAL A CA 1
ATOM 1624 C C . VAL A 1 203 ? -17.853 -0.805 31.527 1.00 29.38 203 VAL A C 1
ATOM 1626 O O . VAL A 1 203 ? -17.113 -0.983 32.488 1.00 29.38 203 VAL A O 1
ATOM 1629 N N . HIS A 1 204 ? -18.763 0.166 31.500 1.00 26.00 204 HIS A N 1
ATOM 1630 C CA . HIS A 1 204 ? -19.304 0.745 32.727 1.00 26.00 204 HIS A CA 1
ATOM 1631 C C . HIS A 1 204 ? -20.825 0.661 32.662 1.00 26.00 204 HIS A C 1
ATOM 1633 O O . HIS A 1 204 ? -21.478 1.353 31.887 1.00 26.00 204 HIS A O 1
ATOM 1639 N N . THR A 1 205 ? -21.369 -0.255 33.458 1.00 28.17 205 THR A N 1
ATOM 1640 C CA . THR A 1 205 ? -22.715 -0.130 34.008 1.00 28.17 205 THR A CA 1
ATOM 1641 C C . THR A 1 205 ? -22.682 0.973 35.062 1.00 28.17 205 THR A C 1
ATOM 1643 O O . THR A 1 205 ? -21.724 1.053 35.832 1.00 28.17 205 THR A O 1
ATOM 1646 N N . GLU A 1 206 ? -23.701 1.823 35.051 1.00 31.03 206 GLU A N 1
ATOM 1647 C CA . GLU A 1 206 ? -23.868 2.979 35.931 1.00 31.03 206 GLU A CA 1
ATOM 1648 C C . GLU A 1 206 ? -23.791 2.648 37.434 1.00 31.03 206 GLU A C 1
ATOM 1650 O O . GLU A 1 206 ? -24.073 1.525 37.859 1.00 31.03 206 GLU A O 1
ATOM 1655 N N . ASN A 1 207 ? -23.505 3.714 38.195 1.00 28.62 207 ASN A N 1
ATOM 1656 C CA . ASN A 1 207 ? -23.507 3.895 39.655 1.00 28.62 207 ASN A CA 1
ATOM 1657 C C . ASN A 1 207 ? -22.197 3.550 40.385 1.00 28.62 207 ASN A C 1
ATOM 1659 O O . ASN A 1 207 ? -21.955 2.401 40.733 1.00 28.62 207 ASN A O 1
ATOM 1663 N N . THR A 1 208 ? -21.365 4.562 40.668 1.00 27.62 208 THR A N 1
ATOM 1664 C CA . THR A 1 208 ? -21.371 5.323 41.943 1.00 27.62 208 THR A CA 1
ATOM 1665 C C . THR A 1 208 ? -20.246 6.369 41.968 1.00 27.62 208 THR A C 1
ATOM 1667 O O . THR A 1 208 ? -19.190 6.175 41.375 1.00 27.62 208 THR A O 1
ATOM 1670 N N . ASP A 1 209 ? -20.529 7.460 42.673 1.00 30.88 209 ASP A N 1
ATOM 1671 C CA . ASP A 1 209 ? -19.754 8.668 42.972 1.00 30.88 209 ASP A CA 1
ATOM 1672 C C . ASP A 1 209 ? -18.229 8.553 43.173 1.00 30.88 209 ASP A C 1
ATOM 1674 O O . ASP A 1 209 ? -17.732 7.667 43.863 1.00 30.88 209 ASP A O 1
ATOM 1678 N N . GLY A 1 210 ? -17.529 9.600 42.710 1.00 33.84 210 GLY A N 1
ATOM 1679 C CA . GLY A 1 210 ? -16.327 10.144 43.353 1.00 33.84 210 GLY A CA 1
ATOM 1680 C C . GLY A 1 210 ? -14.985 9.475 43.029 1.00 33.84 210 GLY A C 1
ATOM 1681 O O . GLY A 1 210 ? -14.783 8.298 43.288 1.00 33.84 210 GLY A O 1
ATOM 1682 N N . TYR A 1 211 ? -14.028 10.310 42.604 1.00 27.08 211 TYR A N 1
ATOM 1683 C CA . TYR A 1 211 ? -12.603 10.066 42.305 1.00 27.08 211 TYR A CA 1
ATOM 1684 C C . TYR A 1 211 ? -12.246 9.780 40.836 1.00 27.08 211 TYR A C 1
ATOM 1686 O O . TYR A 1 211 ? -12.582 8.758 40.247 1.00 27.08 211 TYR A O 1
ATOM 1694 N N . GLY A 1 212 ? -11.521 10.746 40.257 1.00 38.75 212 GLY A N 1
ATOM 1695 C CA . GLY A 1 212 ? -11.126 10.808 38.854 1.00 38.75 212 GLY A CA 1
ATOM 1696 C C . GLY A 1 212 ? -10.222 9.661 38.398 1.00 38.75 212 GLY A C 1
ATOM 1697 O O . GLY A 1 212 ? -9.129 9.456 38.927 1.00 38.75 212 GLY A O 1
ATOM 1698 N N . GLY A 1 213 ? -10.692 8.971 37.358 1.00 23.88 213 GLY A N 1
ATOM 1699 C CA . GLY A 1 213 ? -9.944 8.092 36.457 1.00 23.88 213 GLY A CA 1
ATOM 1700 C C . GLY A 1 213 ? -9.962 8.634 35.013 1.00 23.88 213 GLY A C 1
ATOM 1701 O O . GLY A 1 213 ? -10.548 9.693 34.780 1.00 23.88 213 GLY A O 1
ATOM 1702 N N . PRO A 1 214 ? -9.300 7.964 34.045 1.00 31.00 214 PRO A N 1
ATOM 1703 C CA . PRO A 1 214 ? -8.979 8.525 32.729 1.00 31.00 214 PRO A CA 1
ATOM 1704 C C . PRO A 1 214 ? -10.245 8.872 31.941 1.00 31.00 214 PRO A C 1
ATOM 1706 O O . PRO A 1 214 ? -11.182 8.079 31.892 1.00 31.00 214 PRO A O 1
ATOM 1709 N N . GLN A 1 215 ? -10.250 10.062 31.344 1.00 33.81 215 GLN A N 1
ATOM 1710 C CA . GLN A 1 215 ? -11.384 10.656 30.638 1.00 33.81 215 GLN A CA 1
ATOM 1711 C C . GLN A 1 215 ? -11.975 9.739 29.560 1.00 33.81 215 GLN A C 1
ATOM 1713 O O . GLN A 1 215 ? -11.249 9.154 28.757 1.00 33.81 215 GLN A O 1
ATOM 1718 N N . ALA A 1 216 ? -13.308 9.671 29.561 1.00 38.09 216 ALA A N 1
ATOM 1719 C CA . ALA A 1 216 ? -14.126 9.043 28.536 1.00 38.09 216 ALA A CA 1
ATOM 1720 C C . ALA A 1 216 ? -13.799 9.594 27.137 1.00 38.09 216 ALA A C 1
ATOM 1722 O O . ALA A 1 216 ? -13.547 10.785 26.952 1.00 38.09 216 ALA A O 1
ATOM 1723 N N . ASP A 1 217 ? -13.838 8.701 26.161 1.00 39.44 217 ASP A N 1
ATOM 1724 C CA . ASP A 1 217 ? -13.734 8.906 24.724 1.00 39.44 217 ASP A CA 1
ATOM 1725 C C . ASP A 1 217 ? -14.831 9.868 24.222 1.00 39.44 217 ASP A C 1
ATOM 1727 O O . ASP A 1 217 ? -15.918 9.472 23.805 1.00 39.44 217 ASP A O 1
ATOM 1731 N N . GLY A 1 218 ? -14.533 11.171 24.291 1.00 33.81 218 GLY A N 1
ATOM 1732 C CA . GLY A 1 218 ? -15.426 12.307 24.017 1.00 33.81 218 GLY A CA 1
ATOM 1733 C C . GLY A 1 218 ? -15.831 12.524 22.551 1.00 33.81 218 GLY A C 1
ATOM 1734 O O . GLY A 1 218 ? -15.846 13.660 22.086 1.00 33.81 218 GLY A O 1
ATOM 1735 N N . GLY A 1 219 ? -16.139 11.462 21.803 1.00 38.22 219 GLY A N 1
ATOM 1736 C CA . GLY A 1 219 ? -16.694 11.564 20.447 1.00 38.22 219 GLY A CA 1
ATOM 1737 C C . GLY A 1 219 ? -18.196 11.887 20.436 1.00 38.22 219 GLY A C 1
ATOM 1738 O O . GLY A 1 219 ? -18.924 11.485 21.350 1.00 38.22 219 GLY A O 1
ATOM 1739 N N . ILE A 1 220 ? -18.674 12.573 19.384 1.00 38.09 220 ILE A N 1
ATOM 1740 C CA . ILE A 1 220 ? -20.106 12.853 19.168 1.00 38.09 220 ILE A CA 1
ATOM 1741 C C . ILE A 1 220 ? -20.912 11.549 19.146 1.00 38.09 220 ILE A C 1
ATOM 1743 O O . ILE A 1 220 ? -20.499 10.538 18.575 1.00 38.09 220 ILE A O 1
ATOM 1747 N N . LYS A 1 221 ? -22.095 11.601 19.763 1.00 43.81 221 LYS A N 1
ATOM 1748 C CA . LYS A 1 221 ? -23.090 10.528 19.778 1.00 43.81 221 LYS A CA 1
ATOM 1749 C C . LYS A 1 221 ? -23.577 10.259 18.356 1.00 43.81 221 LYS A C 1
ATOM 1751 O O . LYS A 1 221 ? -24.290 11.083 17.789 1.00 43.81 221 LYS A O 1
ATOM 1756 N N . ILE A 1 222 ? -23.266 9.086 17.803 1.00 49.34 222 ILE A N 1
ATOM 1757 C CA . ILE A 1 222 ? -23.998 8.606 16.627 1.00 49.34 222 ILE A CA 1
ATOM 1758 C C . ILE A 1 222 ? -25.230 7.897 17.148 1.00 49.34 222 ILE A C 1
ATOM 1760 O O . ILE A 1 222 ? -25.150 6.829 17.763 1.00 49.34 222 ILE A O 1
ATOM 1764 N N . ALA A 1 223 ? -26.375 8.520 16.926 1.00 51.84 223 ALA A N 1
ATOM 1765 C CA . ALA A 1 223 ? -27.633 7.910 17.259 1.00 51.84 223 ALA A CA 1
ATOM 1766 C C . ALA A 1 223 ? -28.070 6.986 16.126 1.00 51.84 223 ALA A C 1
ATOM 1768 O O . ALA A 1 223 ? -28.500 7.437 15.067 1.00 51.84 223 ALA A O 1
ATOM 1769 N N . VAL A 1 224 ? -27.964 5.684 16.361 1.00 50.78 224 VAL A N 1
ATOM 1770 C CA . VAL A 1 224 ? -28.355 4.675 15.382 1.00 50.78 224 VAL A CA 1
ATOM 1771 C C . VAL A 1 224 ? -29.745 4.174 15.743 1.00 50.78 224 VAL A C 1
ATOM 1773 O O . VAL A 1 224 ? -30.029 3.812 16.888 1.00 50.78 224 VAL A O 1
ATOM 1776 N N . GLN A 1 225 ? -30.639 4.160 14.757 1.00 47.56 225 GLN A N 1
ATOM 1777 C CA . GLN A 1 225 ? -31.956 3.568 14.929 1.00 47.56 225 GLN A CA 1
ATOM 1778 C C . GLN A 1 225 ? -31.831 2.039 14.925 1.00 47.56 225 GLN A C 1
ATOM 1780 O O . GLN A 1 225 ? -31.472 1.417 13.921 1.00 47.56 225 GLN A O 1
ATOM 1785 N N . THR A 1 226 ? -32.142 1.431 16.066 1.00 46.25 226 THR A N 1
ATOM 1786 C CA . THR A 1 226 ? -32.243 -0.021 16.252 1.00 46.25 226 THR A CA 1
ATOM 1787 C C . THR A 1 226 ? -33.703 -0.374 16.517 1.00 46.25 226 THR A C 1
ATOM 1789 O O . THR A 1 226 ? -34.195 -0.297 17.644 1.00 46.25 226 THR A O 1
ATOM 1792 N N . GLY A 1 227 ? -34.433 -0.724 15.455 1.00 53.69 227 GLY A N 1
ATOM 1793 C CA . GLY A 1 227 ? -35.873 -0.980 15.534 1.00 53.69 227 GLY A CA 1
ATOM 1794 C C . GLY A 1 227 ? -36.667 0.296 15.844 1.00 53.69 227 GLY A C 1
ATOM 1795 O O . GLY A 1 227 ? -36.599 1.267 15.092 1.00 53.69 227 GLY A O 1
ATOM 1796 N N . LYS A 1 228 ? -37.432 0.298 16.945 1.00 38.53 228 LYS A N 1
ATOM 1797 C CA . LYS A 1 228 ? -38.212 1.468 17.405 1.00 38.53 228 LYS A CA 1
ATOM 1798 C C . LYS A 1 228 ? -37.432 2.416 18.329 1.00 38.53 228 LYS A C 1
ATOM 1800 O O . LYS A 1 228 ? -37.931 3.499 18.615 1.00 38.53 228 LYS A O 1
ATOM 1805 N N . ASN A 1 229 ? -36.235 2.031 18.778 1.00 40.69 229 ASN A N 1
ATOM 1806 C CA . ASN A 1 229 ? -35.460 2.788 19.762 1.00 40.69 229 ASN A CA 1
ATOM 1807 C C . ASN A 1 229 ? -34.209 3.408 19.125 1.00 40.69 229 ASN A C 1
ATOM 1809 O O . ASN A 1 229 ? -33.516 2.769 18.329 1.00 40.69 229 ASN A O 1
ATOM 1813 N N . LYS A 1 230 ? -33.916 4.651 19.512 1.00 50.12 230 LYS A N 1
ATOM 1814 C CA . LYS A 1 230 ? -32.692 5.384 19.170 1.00 50.12 230 LYS A CA 1
ATOM 1815 C C . LYS A 1 230 ? -31.641 5.065 20.238 1.00 50.12 230 LYS A C 1
ATOM 1817 O O . LYS A 1 230 ? -31.878 5.349 21.408 1.00 50.12 230 LYS A O 1
ATOM 1822 N N . VAL A 1 231 ? -30.531 4.434 19.854 1.00 59.06 231 VAL A N 1
ATOM 1823 C CA . VAL A 1 231 ? -29.430 4.087 20.770 1.00 59.06 231 VAL A CA 1
ATOM 1824 C C . VAL A 1 231 ? -28.190 4.875 20.369 1.00 59.06 231 VAL A C 1
ATOM 1826 O O . VAL A 1 231 ? -27.865 4.977 19.186 1.00 59.06 231 VAL A O 1
ATOM 1829 N N . GLU A 1 232 ? -27.516 5.459 21.354 1.00 62.12 232 GLU A N 1
ATOM 1830 C CA . GLU A 1 232 ? -26.315 6.263 21.147 1.00 62.12 232 GLU A CA 1
ATOM 1831 C C . GLU A 1 232 ? -25.061 5.401 21.310 1.00 62.12 232 GLU A C 1
ATOM 1833 O O . GLU A 1 232 ? -24.930 4.623 22.258 1.00 62.12 232 GLU A O 1
ATOM 1838 N N . TYR A 1 233 ? -24.135 5.535 20.364 1.00 61.91 233 TYR A N 1
ATOM 1839 C CA . TYR A 1 233 ? -22.863 4.823 20.364 1.00 61.91 233 TYR A CA 1
ATOM 1840 C C . TYR A 1 233 ? -21.697 5.816 20.305 1.00 61.91 233 TYR A C 1
ATOM 1842 O O . TYR A 1 233 ? -21.800 6.864 19.667 1.00 61.91 233 TYR A O 1
ATOM 1850 N N . HIS A 1 234 ? -20.576 5.448 20.935 1.00 68.06 234 HIS A N 1
ATOM 1851 C CA . HIS A 1 234 ? -19.347 6.247 20.996 1.00 68.06 234 HI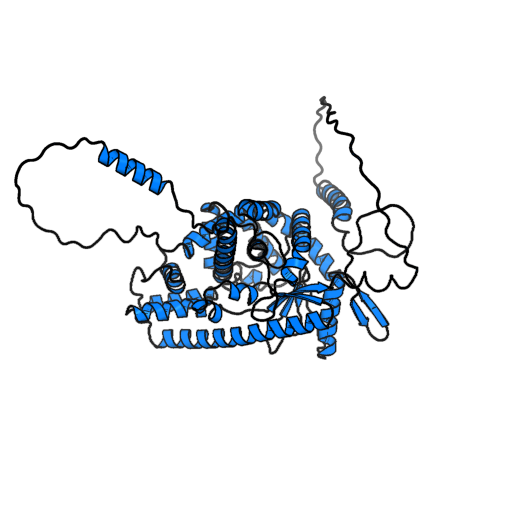S A CA 1
ATOM 1852 C C . HIS A 1 234 ? -18.156 5.522 20.351 1.00 68.06 234 HIS A C 1
ATOM 1854 O O . HIS A 1 234 ? -18.150 4.288 20.215 1.00 68.06 234 HIS A O 1
ATOM 1860 N N . GLY A 1 235 ? -17.162 6.309 19.929 1.00 79.62 235 GLY A N 1
ATOM 1861 C CA . GLY A 1 235 ? -15.881 5.834 19.406 1.00 79.62 235 GLY A CA 1
ATOM 1862 C C . GLY A 1 235 ? -16.014 4.777 18.304 1.00 79.62 235 GLY A C 1
ATOM 1863 O O . GLY A 1 235 ? -16.841 4.873 17.398 1.00 79.62 235 GLY A O 1
ATOM 1864 N N . HIS A 1 236 ? -15.219 3.711 18.402 1.00 86.81 236 HIS A N 1
ATOM 1865 C CA . HIS A 1 236 ? -15.201 2.627 17.413 1.00 86.81 236 HIS A CA 1
ATOM 1866 C C . HIS A 1 236 ? -16.534 1.873 17.289 1.00 86.81 236 HIS A C 1
ATOM 1868 O O . HIS A 1 236 ? -16.852 1.328 16.231 1.00 86.81 236 HIS A O 1
ATOM 1874 N N . LYS A 1 237 ? -17.327 1.804 18.369 1.00 84.88 237 LYS A N 1
ATOM 1875 C CA . LYS A 1 237 ? -18.633 1.134 18.340 1.00 84.88 237 LYS A CA 1
ATOM 1876 C C . LYS A 1 237 ? -19.609 1.907 17.454 1.00 84.88 237 LYS A C 1
ATOM 1878 O O . LYS A 1 237 ? -20.341 1.279 16.700 1.00 84.88 237 LYS A O 1
ATOM 1883 N N . ALA A 1 238 ? -19.542 3.237 17.489 1.00 86.00 238 ALA A N 1
ATOM 1884 C CA . ALA A 1 238 ? -20.343 4.112 16.643 1.00 86.00 238 ALA A CA 1
ATOM 1885 C C . ALA A 1 238 ? -20.088 3.858 15.151 1.00 86.00 238 ALA A C 1
ATOM 1887 O O . ALA A 1 238 ? -21.034 3.641 14.400 1.00 86.00 238 ALA A O 1
ATOM 1888 N N . ILE A 1 239 ? -18.816 3.763 14.746 1.00 90.50 239 ILE A N 1
ATOM 1889 C CA . ILE A 1 239 ? -18.437 3.458 13.357 1.00 90.50 239 ILE A CA 1
ATOM 1890 C C . ILE A 1 239 ? -18.974 2.093 12.909 1.00 90.50 239 ILE A C 1
ATOM 1892 O O . ILE A 1 239 ? -19.551 1.971 11.831 1.00 90.50 239 ILE A O 1
ATOM 1896 N N . ARG A 1 240 ? -18.845 1.055 13.745 1.00 90.69 240 ARG A N 1
ATOM 1897 C CA . ARG A 1 240 ? -19.353 -0.285 13.400 1.00 90.69 240 ARG A CA 1
ATOM 1898 C C . ARG A 1 240 ? -20.870 -0.320 13.260 1.00 90.69 240 ARG A C 1
ATOM 1900 O O . ARG A 1 240 ? -21.376 -0.971 12.351 1.00 90.69 240 ARG A O 1
ATOM 1907 N N . GLU A 1 241 ? -21.592 0.371 14.135 1.00 89.31 241 GLU A N 1
ATOM 1908 C CA . GLU A 1 241 ? -23.052 0.449 14.044 1.00 89.31 241 GLU A CA 1
ATOM 1909 C C . GLU A 1 241 ? -23.524 1.288 12.858 1.00 89.31 241 GLU A C 1
ATOM 1911 O O . GLU A 1 241 ? -24.496 0.908 12.206 1.00 89.31 241 GLU A O 1
ATOM 1916 N N . TYR A 1 242 ? -22.805 2.361 12.522 1.00 90.00 242 TYR A N 1
ATOM 1917 C CA . TYR A 1 242 ? -23.026 3.115 11.291 1.00 90.00 242 TYR A CA 1
ATOM 1918 C C . TYR A 1 242 ? -22.880 2.214 10.057 1.00 90.00 242 TYR A C 1
ATOM 1920 O O . TYR A 1 242 ? -23.786 2.145 9.230 1.00 90.00 242 TYR A O 1
ATOM 1928 N N . VAL A 1 243 ? -21.808 1.423 9.962 1.00 92.56 243 VAL A N 1
ATOM 1929 C CA . VAL A 1 243 ? -21.632 0.497 8.829 1.00 92.56 243 VAL A CA 1
ATOM 1930 C C . VAL A 1 243 ? -22.719 -0.582 8.807 1.00 92.56 243 VAL A C 1
ATOM 1932 O O . VAL A 1 243 ? -23.292 -0.857 7.756 1.00 92.56 243 VAL A O 1
ATOM 1935 N N . ARG A 1 244 ? -23.096 -1.149 9.960 1.00 91.88 244 ARG A N 1
ATOM 1936 C CA . ARG A 1 244 ? -24.232 -2.090 10.056 1.00 91.88 244 ARG A CA 1
ATOM 1937 C C . ARG A 1 244 ? -25.552 -1.457 9.610 1.00 91.88 244 ARG A C 1
ATOM 1939 O O . ARG A 1 244 ? -26.388 -2.144 9.029 1.00 91.88 244 ARG A O 1
ATOM 1946 N N . MET A 1 245 ? -25.758 -0.170 9.883 1.00 89.38 245 MET A N 1
ATOM 1947 C CA . MET A 1 245 ? -26.913 0.582 9.392 1.00 89.38 245 MET A CA 1
ATOM 1948 C C . MET A 1 245 ? -26.896 0.692 7.867 1.00 89.38 245 MET A C 1
ATOM 1950 O O . MET A 1 245 ? -27.940 0.471 7.258 1.00 89.38 245 MET A O 1
ATOM 1954 N N . GLN A 1 246 ? -25.737 0.935 7.247 1.00 91.25 246 GLN A N 1
ATOM 1955 C CA . GLN A 1 246 ? -25.621 0.983 5.785 1.00 91.25 246 GLN A CA 1
ATOM 1956 C C . GLN A 1 246 ? -26.070 -0.335 5.130 1.00 91.25 246 GLN A C 1
ATOM 1958 O O . GLN A 1 246 ? -26.846 -0.291 4.180 1.00 91.25 246 GLN A O 1
ATOM 1963 N N . TYR A 1 247 ? -25.707 -1.505 5.674 1.00 92.25 247 TYR A N 1
ATOM 1964 C CA . TYR A 1 247 ? -26.230 -2.797 5.183 1.00 92.25 247 TYR A CA 1
ATOM 1965 C C . TYR A 1 247 ? -27.762 -2.865 5.230 1.00 92.25 247 TYR A C 1
ATOM 1967 O O . TYR A 1 247 ? -28.392 -3.270 4.252 1.00 92.25 247 TYR A O 1
ATOM 1975 N N . ARG A 1 248 ? -28.373 -2.419 6.340 1.00 90.19 248 ARG A N 1
ATOM 1976 C CA . ARG A 1 248 ? -29.839 -2.396 6.493 1.00 90.19 248 ARG A CA 1
ATOM 1977 C C . ARG A 1 248 ? -30.506 -1.470 5.477 1.00 90.19 248 ARG A C 1
ATOM 1979 O O . ARG A 1 248 ? -31.518 -1.852 4.900 1.00 90.19 248 ARG A O 1
ATOM 1986 N N . LEU A 1 249 ? -29.939 -0.285 5.246 1.00 87.12 249 LEU A N 1
ATOM 1987 C CA . LEU A 1 249 ? -30.459 0.689 4.279 1.00 87.12 249 LEU A CA 1
ATOM 1988 C C . LEU A 1 249 ? -30.382 0.177 2.835 1.00 87.12 249 LEU A C 1
ATOM 1990 O O . LEU A 1 249 ? -31.282 0.447 2.048 1.00 87.12 249 LEU A O 1
ATOM 1994 N N . HIS A 1 250 ? -29.362 -0.618 2.510 1.00 88.62 250 HIS A N 1
ATOM 1995 C CA . HIS A 1 250 ? -29.227 -1.266 1.202 1.00 88.62 250 HIS A CA 1
ATOM 1996 C C . HIS A 1 250 ? -30.068 -2.549 1.070 1.00 88.62 250 HIS A C 1
ATOM 1998 O O . HIS A 1 250 ? -30.017 -3.208 0.033 1.00 88.62 250 HIS A O 1
ATOM 2004 N N . GLY A 1 251 ? -30.821 -2.940 2.107 1.00 89.44 251 GLY A N 1
ATOM 2005 C CA . GLY A 1 251 ? -31.594 -4.184 2.112 1.00 89.44 251 GLY A CA 1
ATOM 2006 C C . GLY A 1 251 ? -30.725 -5.445 2.043 1.00 89.44 251 GLY A C 1
ATOM 2007 O O . GLY A 1 251 ? -31.195 -6.490 1.596 1.00 89.44 251 GLY A O 1
ATOM 2008 N N . ILE A 1 252 ? -29.456 -5.357 2.455 1.00 90.25 252 ILE A N 1
ATOM 2009 C CA . ILE A 1 252 ? -28.513 -6.474 2.421 1.00 90.25 252 ILE A CA 1
ATOM 2010 C C . ILE A 1 252 ? -28.661 -7.267 3.720 1.00 90.25 252 ILE A C 1
ATOM 2012 O O . ILE A 1 252 ? -28.221 -6.829 4.784 1.00 90.25 252 ILE A O 1
ATOM 2016 N N . ASP A 1 253 ? -29.241 -8.462 3.621 1.00 86.50 253 ASP A N 1
ATOM 2017 C CA . ASP A 1 253 ? -29.350 -9.416 4.730 1.00 86.50 253 ASP A CA 1
ATOM 2018 C C . ASP A 1 253 ? -28.035 -10.195 4.917 1.00 86.50 253 ASP A C 1
ATOM 2020 O O . ASP A 1 253 ? -27.935 -11.401 4.690 1.00 86.50 253 ASP A O 1
ATOM 2024 N N . ALA A 1 254 ? -26.970 -9.463 5.252 1.00 83.56 254 ALA A N 1
ATOM 2025 C CA . ALA A 1 254 ? -25.660 -10.020 5.556 1.00 83.56 254 ALA A CA 1
ATOM 2026 C C . ALA A 1 254 ? -25.091 -9.381 6.820 1.00 83.56 254 ALA A C 1
ATOM 2028 O O . ALA A 1 254 ? -25.214 -8.179 7.058 1.00 83.56 254 ALA A O 1
ATOM 2029 N N . LYS A 1 255 ? -24.414 -10.199 7.628 1.00 83.50 255 LYS A N 1
ATOM 2030 C CA . LYS A 1 255 ? -23.665 -9.719 8.785 1.00 83.50 255 LYS A CA 1
ATOM 2031 C C . LYS A 1 255 ? -22.279 -9.256 8.311 1.00 83.50 255 LYS A C 1
ATOM 2033 O O . LYS A 1 255 ? -21.521 -10.106 7.839 1.00 83.50 255 LYS A O 1
ATOM 2038 N N . PRO A 1 256 ? -21.930 -7.959 8.422 1.00 88.88 256 PRO A N 1
ATOM 2039 C CA . PRO A 1 256 ? -20.619 -7.479 7.995 1.00 88.88 256 PRO A CA 1
ATOM 2040 C C . PRO A 1 256 ? -19.519 -8.152 8.812 1.00 88.88 256 PRO A C 1
ATOM 2042 O O . PRO A 1 256 ? -19.652 -8.293 10.034 1.00 88.88 256 PRO A O 1
ATOM 2045 N N . LYS A 1 257 ? -18.424 -8.552 8.157 1.00 89.44 257 LYS A N 1
ATOM 2046 C CA . LYS A 1 257 ? -17.271 -9.099 8.877 1.00 89.44 257 LYS A CA 1
ATOM 2047 C C . LYS A 1 257 ? -16.561 -7.976 9.622 1.00 89.44 257 LYS A C 1
ATOM 2049 O O . LYS A 1 257 ? -16.244 -6.934 9.047 1.00 89.44 257 LYS A O 1
ATOM 2054 N N . VAL A 1 258 ? -16.313 -8.200 10.910 1.00 90.75 258 VAL A N 1
ATOM 2055 C CA . VAL A 1 258 ? -15.645 -7.239 11.789 1.00 90.75 258 VAL A CA 1
ATOM 2056 C C . VAL A 1 258 ? -14.241 -7.742 12.109 1.00 90.75 258 VAL A C 1
ATOM 2058 O O . VAL A 1 258 ? -14.054 -8.836 12.639 1.00 90.75 258 VAL A O 1
ATOM 2061 N N . TYR A 1 259 ? -13.242 -6.915 11.829 1.00 91.50 259 TYR A N 1
ATOM 2062 C CA . TYR A 1 259 ? -11.841 -7.162 12.161 1.00 91.50 259 TYR A CA 1
ATOM 2063 C C . TYR A 1 259 ? -11.401 -6.197 13.247 1.00 91.50 259 TYR A C 1
ATOM 2065 O O . TYR A 1 259 ? -12.044 -5.178 13.456 1.00 91.50 259 TYR A O 1
ATOM 2073 N N . TYR A 1 260 ? -10.290 -6.472 13.934 1.00 90.75 260 TYR A N 1
ATOM 2074 C CA . TYR A 1 260 ? -9.833 -5.642 15.058 1.00 90.75 260 TYR A CA 1
ATOM 2075 C C . TYR A 1 260 ? -9.702 -4.139 14.745 1.00 90.75 260 TYR A C 1
ATOM 2077 O O . TYR A 1 260 ? -9.878 -3.302 15.630 1.00 90.75 260 TYR A O 1
ATOM 2085 N N . HIS A 1 261 ? -9.393 -3.793 13.496 1.00 93.25 261 HIS A N 1
ATOM 2086 C CA . HIS A 1 261 ? -9.095 -2.425 13.084 1.00 93.25 261 HIS A CA 1
ATOM 2087 C C . HIS A 1 261 ? -10.075 -1.850 12.045 1.00 93.25 261 HIS A C 1
ATOM 2089 O O . HIS A 1 261 ? -10.157 -0.627 11.927 1.00 93.25 261 HIS A O 1
ATOM 2095 N N . HIS A 1 262 ? -10.863 -2.689 11.362 1.00 95.56 262 HIS A N 1
ATOM 2096 C CA . HIS A 1 262 ? -11.842 -2.257 10.361 1.00 95.56 262 HIS A CA 1
ATOM 2097 C C . HIS A 1 262 ? -13.108 -3.133 10.339 1.00 95.56 262 HIS A C 1
ATOM 2099 O O . HIS A 1 262 ? -13.184 -4.180 10.987 1.00 95.56 262 HIS A O 1
ATOM 2105 N N . ILE A 1 263 ? -14.118 -2.697 9.591 1.00 95.62 263 ILE A N 1
ATOM 2106 C CA . ILE A 1 263 ? -15.343 -3.444 9.275 1.00 95.62 263 ILE A CA 1
ATOM 2107 C C . ILE A 1 263 ? -15.621 -3.345 7.766 1.00 95.62 263 ILE A C 1
ATOM 2109 O O . ILE A 1 263 ? -15.451 -2.278 7.181 1.00 95.62 263 ILE A O 1
ATOM 2113 N N . GLU A 1 264 ? -16.034 -4.451 7.140 1.00 96.06 264 GLU A N 1
ATOM 2114 C CA . GLU A 1 264 ? -16.391 -4.490 5.710 1.00 96.06 264 GLU A CA 1
ATOM 2115 C C . GLU A 1 264 ? -17.720 -3.745 5.481 1.00 96.06 264 GLU A C 1
ATOM 2117 O O . GLU A 1 264 ? -18.757 -4.159 6.007 1.00 96.06 264 GLU A O 1
ATOM 2122 N N . ALA A 1 265 ? -17.708 -2.662 4.700 1.00 95.31 265 ALA A N 1
ATOM 2123 C CA . ALA A 1 265 ? -18.900 -1.913 4.295 1.00 95.31 265 ALA A CA 1
ATOM 2124 C C . ALA A 1 265 ? -19.539 -2.492 3.015 1.00 95.31 265 ALA A C 1
ATOM 2126 O O . ALA A 1 265 ? -18.908 -3.302 2.331 1.00 95.31 265 ALA A O 1
ATOM 2127 N N . PRO A 1 266 ? -20.793 -2.120 2.678 1.00 94.94 266 PRO A N 1
ATOM 2128 C CA . PRO A 1 266 ? -21.383 -2.496 1.397 1.00 94.94 266 PRO A CA 1
ATOM 2129 C C . PRO A 1 266 ? -20.489 -2.059 0.232 1.00 94.94 266 PRO A C 1
ATOM 2131 O O . PRO A 1 266 ? -19.984 -0.937 0.216 1.00 94.94 266 PRO A O 1
ATOM 2134 N N . SER A 1 267 ? -20.298 -2.943 -0.747 1.00 94.62 267 SER A N 1
ATOM 2135 C CA . SER A 1 267 ? -19.493 -2.627 -1.928 1.00 94.62 267 SER A CA 1
ATOM 2136 C C . SER A 1 267 ? -20.150 -1.536 -2.774 1.00 94.62 267 SER A C 1
ATOM 2138 O O . SER A 1 267 ? -21.363 -1.579 -2.983 1.00 94.62 267 SER A O 1
ATOM 2140 N N . MET A 1 268 ? -19.352 -0.651 -3.367 1.00 93.94 268 MET A N 1
ATOM 2141 C CA . MET A 1 268 ? -19.831 0.357 -4.317 1.00 93.94 268 MET A CA 1
ATOM 2142 C C . MET A 1 268 ? -19.559 -0.102 -5.747 1.00 93.94 268 MET A C 1
ATOM 2144 O O . MET A 1 268 ? -18.409 -0.144 -6.186 1.00 93.94 268 MET A O 1
ATOM 2148 N N . ASP A 1 269 ? -20.599 -0.483 -6.488 1.00 92.00 269 ASP A N 1
ATOM 2149 C CA . ASP A 1 269 ? -20.495 -0.998 -7.863 1.00 92.00 269 ASP A CA 1
ATOM 2150 C C . ASP A 1 269 ? -19.435 -2.106 -8.021 1.00 92.00 269 ASP A C 1
ATOM 2152 O O . ASP A 1 269 ? -18.631 -2.100 -8.957 1.00 92.00 269 ASP A O 1
ATOM 2156 N N . GLY A 1 270 ? -19.372 -3.030 -7.060 1.00 92.88 270 GLY A N 1
ATOM 2157 C CA . GLY A 1 270 ? -18.385 -4.115 -7.026 1.00 92.88 270 GLY A CA 1
ATOM 2158 C C . GLY A 1 270 ? -16.987 -3.722 -6.529 1.00 92.88 270 GLY A C 1
ATOM 2159 O O . GLY A 1 270 ? -16.090 -4.559 -6.561 1.00 92.88 270 GLY A O 1
ATOM 2160 N N . THR A 1 271 ? -16.783 -2.483 -6.073 1.00 96.19 271 THR A N 1
ATOM 2161 C CA . THR A 1 271 ? -15.573 -2.061 -5.352 1.00 96.19 271 THR A CA 1
ATOM 2162 C C . THR A 1 271 ? -15.745 -2.358 -3.861 1.00 96.19 271 THR A C 1
ATOM 2164 O O . THR A 1 271 ? -16.717 -1.905 -3.255 1.00 96.19 271 THR A O 1
ATOM 2167 N N . GLU A 1 272 ? -14.827 -3.120 -3.270 1.00 96.62 272 GLU A N 1
ATOM 2168 C CA . GLU A 1 272 ? -14.811 -3.409 -1.830 1.00 96.62 272 GLU A CA 1
ATOM 2169 C C . GLU A 1 272 ? -14.425 -2.156 -1.027 1.00 96.62 272 GLU A C 1
ATOM 2171 O O . GLU A 1 272 ? -13.554 -1.387 -1.444 1.00 96.62 272 GLU A O 1
ATOM 2176 N N . VAL A 1 273 ? -15.089 -1.946 0.114 1.00 97.00 273 VAL A N 1
ATOM 2177 C CA . VAL A 1 273 ? -14.864 -0.793 0.998 1.00 97.00 273 VAL A CA 1
ATOM 2178 C C . VAL A 1 273 ? -14.595 -1.292 2.417 1.00 97.00 273 VAL A C 1
ATOM 2180 O O . VAL A 1 273 ? -15.449 -1.940 3.030 1.00 97.00 273 VAL A O 1
ATOM 2183 N N . GLU A 1 274 ? -13.422 -0.967 2.956 1.00 97.44 274 GLU A N 1
ATOM 2184 C CA . GLU A 1 274 ? -13.015 -1.293 4.324 1.00 97.44 274 GLU A CA 1
ATOM 2185 C C . GLU A 1 274 ? -13.044 -0.031 5.192 1.00 97.44 274 GLU A C 1
ATOM 2187 O O . GLU A 1 274 ? -12.306 0.928 4.968 1.00 97.44 274 GLU A O 1
ATOM 2192 N N . VAL A 1 275 ? -13.899 -0.016 6.217 1.00 97.50 275 VAL A N 1
ATOM 2193 C CA . VAL A 1 275 ? -14.033 1.138 7.115 1.00 97.50 275 VAL A CA 1
ATOM 2194 C C . VAL A 1 275 ? -13.174 0.915 8.346 1.00 97.50 275 VAL A C 1
ATOM 2196 O O . VAL A 1 275 ? -13.537 0.186 9.274 1.00 97.50 275 VAL A O 1
ATOM 2199 N N . HIS A 1 276 ? -12.015 1.557 8.346 1.00 97.25 276 HIS A N 1
ATOM 2200 C CA . HIS A 1 276 ? -11.067 1.581 9.440 1.00 97.25 276 HIS A CA 1
ATOM 2201 C C . HIS A 1 276 ? -11.559 2.494 10.553 1.00 97.25 276 HIS A C 1
ATOM 2203 O O . HIS A 1 276 ? -11.751 3.692 10.378 1.00 97.25 276 HIS A O 1
ATOM 2209 N N . TYR A 1 277 ? -11.681 1.932 11.745 1.00 93.94 277 TYR A N 1
ATOM 2210 C CA . TYR A 1 277 ? -11.835 2.696 12.980 1.00 93.94 277 TYR A CA 1
ATOM 2211 C C . TYR A 1 277 ? -10.523 2.723 13.780 1.00 93.94 277 TYR A C 1
ATOM 2213 O O . TYR A 1 277 ? -10.386 3.498 14.716 1.00 93.94 277 TYR A O 1
ATOM 2221 N N . ARG A 1 278 ? -9.527 1.922 13.375 1.00 94.31 278 ARG A N 1
ATOM 2222 C CA . ARG A 1 278 ? -8.109 2.062 13.732 1.00 94.31 278 ARG A CA 1
ATOM 2223 C C . ARG A 1 278 ? -7.284 2.027 12.438 1.00 94.31 278 ARG A C 1
ATOM 2225 O O . ARG A 1 278 ? -7.483 1.098 11.652 1.00 94.31 278 ARG A O 1
ATOM 2232 N N . PRO A 1 279 ? -6.345 2.960 12.196 1.00 94.12 279 PRO A N 1
ATOM 2233 C CA . PRO A 1 279 ? -5.582 2.975 10.942 1.00 94.12 279 PRO A CA 1
ATOM 2234 C C . PRO A 1 279 ? -4.794 1.683 10.711 1.00 94.12 279 PRO A C 1
ATOM 2236 O O . PRO A 1 279 ? -4.847 1.088 9.639 1.00 94.12 279 PRO A O 1
ATOM 2239 N N . ALA A 1 280 ? -4.096 1.222 11.746 1.00 94.75 280 ALA A N 1
ATOM 2240 C CA . ALA A 1 280 ? -3.284 0.011 11.747 1.00 94.75 280 ALA A CA 1
ATOM 2241 C C . ALA A 1 280 ? -3.361 -0.660 13.124 1.00 94.75 280 ALA A C 1
ATOM 2243 O O . ALA A 1 280 ? -3.955 -0.104 14.048 1.00 94.75 280 ALA A O 1
ATOM 2244 N N . PHE A 1 281 ? -2.739 -1.827 13.303 1.00 95.00 281 PHE A N 1
ATOM 2245 C CA . PHE A 1 281 ? -2.598 -2.445 14.624 1.00 95.00 281 PHE A CA 1
ATOM 2246 C C . PHE A 1 281 ? -1.265 -3.186 14.791 1.00 95.00 281 PHE A C 1
ATOM 2248 O O . PHE A 1 281 ? -0.639 -3.594 13.820 1.00 95.00 281 PHE A O 1
ATOM 2255 N N . LEU A 1 282 ? -0.853 -3.378 16.045 1.00 95.25 282 LEU A N 1
ATOM 2256 C CA . LEU A 1 282 ? 0.265 -4.240 16.435 1.00 95.25 282 LEU A CA 1
ATOM 2257 C C . LEU A 1 282 ? -0.227 -5.324 17.399 1.00 95.25 282 LEU A C 1
ATOM 2259 O O . LEU A 1 282 ? -1.207 -5.142 18.123 1.00 95.25 282 LEU A O 1
ATOM 2263 N N . ARG A 1 283 ? 0.471 -6.456 17.439 1.00 93.25 283 ARG A N 1
ATOM 2264 C CA . ARG A 1 283 ? 0.177 -7.590 18.329 1.00 93.25 283 ARG A CA 1
ATOM 2265 C C . ARG A 1 283 ? 0.654 -7.329 19.744 1.00 93.25 283 ARG A C 1
ATOM 2267 O O . ARG A 1 283 ? 0.042 -7.819 20.688 1.00 93.25 283 ARG A O 1
ATOM 2274 N N . SER A 1 284 ? 1.746 -6.578 19.903 1.00 94.06 284 SER A N 1
ATOM 2275 C CA . SER A 1 284 ? 2.230 -6.172 21.222 1.00 94.06 284 SER A CA 1
ATOM 2276 C C . SER A 1 284 ? 1.299 -5.118 21.842 1.00 94.06 284 SER A C 1
ATOM 2278 O O . SER A 1 284 ? 1.243 -4.003 21.320 1.00 94.06 284 SER A O 1
ATOM 2280 N N . PRO A 1 285 ? 0.620 -5.392 22.977 1.00 93.06 285 PRO A N 1
ATOM 2281 C CA . PRO A 1 285 ? -0.409 -4.496 23.513 1.00 93.06 285 PRO A CA 1
ATOM 2282 C C . PRO A 1 285 ? 0.098 -3.088 23.838 1.00 93.06 285 PRO A C 1
ATOM 2284 O O . PRO A 1 285 ? -0.530 -2.106 23.458 1.00 93.06 285 PRO A O 1
ATOM 2287 N N . LEU A 1 286 ? 1.264 -2.971 24.484 1.00 94.38 286 LEU A N 1
ATOM 2288 C CA . LEU A 1 286 ? 1.837 -1.672 24.859 1.00 94.38 286 LEU A CA 1
ATOM 2289 C C . LEU A 1 286 ? 2.207 -0.827 23.633 1.00 94.38 286 LEU A C 1
ATOM 2291 O O . LEU A 1 286 ? 1.974 0.380 23.613 1.00 94.38 286 LEU A O 1
ATOM 2295 N N . ARG A 1 287 ? 2.792 -1.452 22.607 1.00 96.06 287 ARG A N 1
ATOM 2296 C CA . ARG A 1 287 ? 3.160 -0.757 21.367 1.00 96.06 287 ARG A CA 1
ATOM 2297 C C . ARG A 1 287 ? 1.941 -0.425 20.526 1.00 96.06 287 ARG A C 1
ATOM 2299 O O . ARG A 1 287 ? 1.877 0.676 19.998 1.00 96.06 287 ARG A O 1
ATOM 2306 N N . ASN A 1 288 ? 0.958 -1.321 20.473 1.00 96.56 288 ASN A N 1
ATOM 2307 C CA . ASN A 1 288 ? -0.321 -1.036 19.845 1.00 96.56 288 ASN A CA 1
ATOM 2308 C C . ASN A 1 288 ? -1.002 0.158 20.521 1.00 96.56 288 ASN A C 1
ATOM 2310 O O . ASN A 1 288 ? -1.389 1.082 19.826 1.00 96.56 288 ASN A O 1
ATOM 2314 N N . TRP A 1 289 ? -1.064 0.194 21.857 1.00 95.50 289 TRP A N 1
ATOM 2315 C CA . TRP A 1 289 ? -1.605 1.335 22.604 1.00 95.50 289 TRP A CA 1
ATOM 2316 C C . TRP A 1 289 ? -0.878 2.644 22.270 1.00 95.50 289 TRP A C 1
ATOM 2318 O O . TRP A 1 289 ? -1.527 3.637 21.948 1.00 95.50 289 TRP A O 1
ATOM 2328 N N . ARG A 1 290 ? 0.465 2.642 22.266 1.00 97.00 290 ARG A N 1
ATOM 2329 C CA . ARG A 1 290 ? 1.262 3.815 21.861 1.00 97.00 290 ARG A CA 1
ATOM 2330 C C . ARG A 1 290 ? 0.945 4.261 20.436 1.00 97.00 290 ARG A C 1
ATOM 2332 O O . ARG A 1 290 ? 0.800 5.454 20.199 1.00 97.00 290 ARG A O 1
ATOM 2339 N N . MET A 1 291 ? 0.827 3.312 19.512 1.00 97.69 291 MET A N 1
ATOM 2340 C CA . MET A 1 291 ? 0.534 3.582 18.108 1.00 97.69 291 MET A CA 1
ATOM 2341 C C . MET A 1 291 ? -0.877 4.138 17.906 1.00 97.69 291 MET A C 1
ATOM 2343 O O . MET A 1 291 ? -1.024 5.145 17.223 1.00 97.69 291 MET A O 1
ATOM 2347 N N . GLN A 1 292 ? -1.899 3.538 18.530 1.00 96.25 292 GLN A N 1
ATOM 2348 C CA . GLN A 1 292 ? -3.272 4.054 18.464 1.00 96.25 292 GLN A CA 1
ATOM 2349 C C . GLN A 1 292 ? -3.341 5.477 19.014 1.00 96.25 292 GLN A C 1
ATOM 2351 O O . GLN A 1 292 ? -3.883 6.358 18.355 1.00 96.25 292 GLN A O 1
ATOM 2356 N N . ARG A 1 293 ? -2.714 5.721 20.174 1.00 96.06 293 ARG A N 1
ATOM 2357 C CA . ARG A 1 293 ? -2.648 7.057 20.767 1.00 96.06 293 ARG A CA 1
ATOM 2358 C C . ARG A 1 293 ? -1.959 8.041 19.826 1.00 96.06 293 ARG A C 1
ATOM 2360 O O . ARG A 1 293 ? -2.449 9.146 19.660 1.00 96.06 293 ARG A O 1
ATOM 2367 N N . TRP A 1 294 ? -0.848 7.667 19.196 1.00 97.25 294 TRP A N 1
ATOM 2368 C CA . TRP A 1 294 ? -0.167 8.551 18.251 1.00 97.25 294 TRP A CA 1
ATOM 2369 C C . TRP A 1 294 ? -1.062 8.911 17.054 1.00 97.25 294 TRP A C 1
ATOM 2371 O O . TRP A 1 294 ? -1.203 10.093 16.757 1.00 97.25 294 TRP A O 1
ATOM 2381 N N . PHE A 1 295 ? -1.746 7.942 16.436 1.00 96.19 295 PHE A N 1
ATOM 2382 C CA . PHE A 1 295 ? -2.704 8.228 15.357 1.00 96.19 295 PHE A CA 1
ATOM 2383 C C . PHE A 1 295 ? -3.875 9.103 15.820 1.00 96.19 295 PHE A C 1
ATOM 2385 O O . PHE A 1 295 ? -4.303 9.994 15.092 1.00 96.19 295 PHE A O 1
ATOM 2392 N N . GLU A 1 296 ? -4.367 8.907 17.042 1.00 92.12 296 GLU A N 1
ATOM 2393 C CA . GLU A 1 296 ? -5.432 9.737 17.610 1.00 92.12 296 GLU A CA 1
ATOM 2394 C C . GLU A 1 296 ? -5.042 11.225 17.679 1.00 92.12 296 GLU A C 1
ATOM 2396 O O . GLU A 1 296 ? -5.863 12.090 17.373 1.00 92.12 296 GLU A O 1
ATOM 2401 N N . HIS A 1 297 ? -3.776 11.533 17.994 1.00 92.25 297 HIS A N 1
ATOM 2402 C CA . HIS A 1 297 ? -3.275 12.917 18.026 1.00 92.25 297 HIS A CA 1
ATOM 2403 C C . HIS A 1 297 ? -3.182 13.549 16.628 1.00 92.25 297 HIS A C 1
ATOM 2405 O O . HIS A 1 297 ? -3.269 14.766 16.520 1.00 92.25 297 HIS A O 1
ATOM 2411 N N . HIS A 1 298 ? -3.062 12.739 15.572 1.00 92.69 298 HIS A N 1
ATOM 2412 C CA . HIS A 1 298 ? -2.942 13.202 14.182 1.00 92.69 298 HIS A CA 1
ATOM 2413 C C . HIS A 1 298 ? -4.239 12.993 13.379 1.00 92.69 298 HIS A C 1
ATOM 2415 O O . HIS A 1 298 ? -4.264 13.131 12.157 1.00 92.69 298 HIS A O 1
ATOM 2421 N N . THR A 1 299 ? -5.343 12.639 14.047 1.00 91.00 299 THR A N 1
ATOM 2422 C CA . THR A 1 299 ? -6.620 12.386 13.367 1.00 91.00 299 THR A CA 1
ATOM 2423 C C . THR A 1 299 ? -7.125 13.655 12.691 1.00 91.00 299 THR A C 1
ATOM 2425 O O . THR A 1 299 ? -7.356 13.659 11.487 1.00 91.00 299 THR A O 1
ATOM 2428 N N . ASP A 1 300 ? -7.242 14.753 13.434 1.00 89.06 300 ASP A N 1
ATOM 2429 C CA . ASP A 1 300 ? -7.849 15.990 12.939 1.00 89.06 300 ASP A CA 1
ATOM 2430 C C . ASP A 1 300 ? -7.104 16.587 11.735 1.00 89.06 300 ASP A C 1
ATOM 2432 O O . ASP A 1 300 ? -7.748 17.080 10.809 1.00 89.06 300 ASP A O 1
ATOM 2436 N N . GLU A 1 301 ? -5.769 16.533 11.727 1.00 90.00 301 GLU A N 1
ATOM 2437 C CA . GLU A 1 301 ? -4.968 17.001 10.591 1.00 90.00 301 GLU A CA 1
ATOM 2438 C C . GLU A 1 301 ? -5.157 16.118 9.352 1.00 90.00 301 GLU A C 1
ATOM 2440 O O . GLU A 1 301 ? -5.344 16.647 8.261 1.00 90.00 301 GLU A O 1
ATOM 2445 N N . CYS A 1 302 ? -5.224 14.791 9.508 1.00 92.88 302 CYS A N 1
ATOM 2446 C CA . CYS A 1 302 ? -5.444 13.866 8.396 1.00 92.88 302 CYS A CA 1
ATOM 2447 C C . CYS A 1 302 ? -6.865 13.972 7.828 1.00 92.88 302 CYS A C 1
ATOM 2449 O O . CYS A 1 302 ? -7.053 13.925 6.615 1.00 92.88 302 CYS A O 1
ATOM 2451 N N . MET A 1 303 ? -7.876 14.131 8.687 1.00 91.12 303 MET A N 1
ATOM 2452 C CA . MET A 1 303 ? -9.276 14.257 8.262 1.00 91.12 303 MET A CA 1
ATOM 2453 C C . MET A 1 303 ? -9.544 15.574 7.525 1.00 91.12 303 MET A C 1
ATOM 2455 O O . MET A 1 303 ? -10.455 15.642 6.700 1.00 91.12 303 MET A O 1
ATOM 2459 N N . LYS A 1 304 ? -8.762 16.624 7.804 1.00 89.62 304 LYS A N 1
ATOM 2460 C CA . LYS A 1 304 ? -8.912 17.948 7.176 1.00 89.62 304 LYS A CA 1
ATOM 2461 C C . LYS A 1 304 ? -7.925 18.204 6.034 1.00 89.62 304 LYS A C 1
ATOM 2463 O O . LYS A 1 304 ? -8.068 19.207 5.339 1.00 89.62 304 LYS A O 1
ATOM 2468 N N . ASN A 1 305 ? -6.973 17.303 5.798 1.00 91.50 305 ASN A N 1
ATOM 2469 C CA . ASN A 1 305 ? -6.030 17.373 4.685 1.00 91.50 305 ASN A CA 1
ATOM 2470 C C . ASN A 1 305 ? -6.708 16.984 3.354 1.00 91.50 305 ASN A C 1
ATOM 2472 O O . ASN A 1 305 ? -6.514 15.886 2.825 1.00 91.50 305 ASN A O 1
ATOM 2476 N N . LYS A 1 306 ? -7.567 17.882 2.852 1.00 91.31 306 LYS A N 1
ATOM 2477 C CA . LYS A 1 306 ? -8.333 17.697 1.614 1.00 91.31 306 LYS A CA 1
ATOM 2478 C C . LYS A 1 306 ? -7.429 17.783 0.388 1.00 91.31 306 LYS A C 1
ATOM 2480 O O . LYS A 1 306 ? -6.672 18.731 0.210 1.00 91.31 306 LYS A O 1
ATOM 2485 N N . THR A 1 307 ? -7.567 16.799 -0.488 1.00 91.88 307 THR A N 1
ATOM 2486 C CA . THR A 1 307 ? -6.878 16.742 -1.778 1.00 91.88 307 THR A CA 1
ATOM 2487 C C . THR A 1 307 ? -7.617 17.571 -2.827 1.00 91.88 307 THR A C 1
ATOM 2489 O O . THR A 1 307 ? -8.806 17.868 -2.687 1.00 91.88 307 THR A O 1
ATOM 2492 N N . HIS A 1 308 ? -6.944 17.869 -3.939 1.00 89.94 308 HIS A N 1
ATOM 2493 C CA . HIS A 1 308 ? -7.565 18.521 -5.097 1.00 89.94 308 HIS A CA 1
ATOM 2494 C C . HIS A 1 308 ? -8.686 17.684 -5.745 1.00 89.94 308 HIS A C 1
ATOM 2496 O O . HIS A 1 308 ? -9.502 18.233 -6.479 1.00 89.94 308 HIS A O 1
ATOM 2502 N N . LEU A 1 309 ? -8.752 16.374 -5.469 1.00 91.12 309 LEU A N 1
ATOM 2503 C CA . LEU A 1 309 ? -9.825 15.497 -5.945 1.00 91.12 309 LEU A CA 1
ATOM 2504 C C . LEU A 1 309 ? -11.096 15.585 -5.086 1.00 91.12 309 LEU A C 1
ATOM 2506 O O . LEU A 1 309 ? -12.151 15.156 -5.538 1.00 91.12 309 LEU A O 1
ATOM 2510 N N . GLY A 1 310 ? -11.030 16.154 -3.877 1.00 91.94 310 GLY A N 1
ATOM 2511 C CA . GLY A 1 310 ? -12.199 16.362 -3.013 1.00 91.94 310 GLY A CA 1
ATOM 2512 C C . GLY A 1 310 ? -12.401 15.325 -1.903 1.00 91.94 310 GLY A C 1
ATOM 2513 O O . GLY A 1 310 ? -13.422 15.376 -1.223 1.00 91.94 310 GLY A O 1
ATOM 2514 N N . PHE A 1 311 ? -11.441 14.422 -1.683 1.00 95.25 311 PHE A N 1
ATOM 2515 C CA . PHE A 1 311 ? -11.374 13.560 -0.492 1.00 95.25 311 PHE A CA 1
ATOM 2516 C C . PHE A 1 311 ? -10.147 13.901 0.365 1.00 95.25 311 PHE A C 1
ATOM 2518 O O . PHE A 1 311 ? -9.174 14.456 -0.151 1.00 95.25 311 PHE A O 1
ATOM 2525 N N . SER A 1 312 ? -10.168 13.568 1.656 1.00 94.50 312 SER A N 1
ATOM 2526 C CA . SER A 1 312 ? -9.016 13.760 2.551 1.00 94.50 312 SER A CA 1
ATOM 2527 C C . SER A 1 312 ? -8.064 12.566 2.522 1.00 94.50 312 SER A C 1
ATOM 2529 O O . SER A 1 312 ? -8.510 11.430 2.374 1.00 94.50 312 SER A O 1
ATOM 2531 N N . MET A 1 313 ? -6.765 12.802 2.704 1.00 94.19 313 MET A N 1
ATOM 2532 C CA . MET A 1 313 ? -5.744 11.753 2.847 1.00 94.19 313 MET A CA 1
ATOM 2533 C C . MET A 1 313 ? -4.777 12.081 3.987 1.00 94.19 313 MET A C 1
ATOM 2535 O O . MET A 1 313 ? -4.739 13.212 4.465 1.00 94.19 313 MET A O 1
ATOM 2539 N N . MET A 1 314 ? -3.975 11.112 4.429 1.00 94.06 314 MET A N 1
ATOM 2540 C CA . MET A 1 314 ? -2.971 11.367 5.465 1.00 94.06 314 MET A CA 1
ATOM 2541 C C . MET A 1 314 ? -1.993 12.463 5.036 1.00 94.06 314 MET A C 1
ATOM 2543 O O . MET A 1 314 ? -1.627 12.549 3.863 1.00 94.06 314 MET A O 1
ATOM 2547 N N . THR A 1 315 ? -1.569 13.280 5.997 1.00 93.88 315 THR A N 1
ATOM 2548 C CA . THR A 1 315 ? -0.469 14.237 5.828 1.00 93.88 315 THR A CA 1
ATOM 2549 C C . THR A 1 315 ? 0.825 13.485 5.488 1.00 93.88 315 THR A C 1
ATOM 2551 O O . THR A 1 315 ? 0.919 12.280 5.745 1.00 93.88 315 THR A O 1
ATOM 2554 N N . SER A 1 316 ? 1.807 14.119 4.843 1.00 94.00 316 SER A N 1
ATOM 2555 C CA . SER A 1 316 ? 2.954 13.388 4.283 1.00 94.00 316 SER A CA 1
ATOM 2556 C C . SER A 1 316 ? 3.788 12.702 5.370 1.00 94.00 316 SER A C 1
ATOM 2558 O O . SER A 1 316 ? 4.127 11.522 5.222 1.00 94.00 316 SER A O 1
ATOM 2560 N N . SER A 1 317 ? 3.996 13.356 6.515 1.00 96.00 317 SER A N 1
ATOM 2561 C CA . SER A 1 317 ? 4.653 12.770 7.689 1.00 96.00 317 SER A CA 1
ATOM 2562 C C . SER A 1 317 ? 3.882 11.575 8.260 1.00 96.00 317 SER A C 1
ATOM 2564 O O . SER A 1 317 ? 4.454 10.506 8.511 1.00 96.00 317 SER A O 1
ATOM 2566 N N . VAL A 1 318 ? 2.560 11.708 8.418 1.00 96.81 318 VAL A N 1
ATOM 2567 C CA . VAL A 1 318 ? 1.717 10.624 8.942 1.00 96.81 318 VAL A CA 1
ATOM 2568 C C . VAL A 1 318 ? 1.623 9.464 7.965 1.00 96.81 318 VAL A C 1
ATOM 2570 O O . VAL A 1 318 ? 1.646 8.308 8.391 1.00 96.81 318 VAL A O 1
ATOM 2573 N N . ASN A 1 319 ? 1.592 9.742 6.663 1.00 97.12 319 ASN A N 1
ATOM 2574 C CA . ASN A 1 319 ? 1.542 8.725 5.624 1.00 97.12 319 ASN A CA 1
ATOM 2575 C C . ASN A 1 319 ? 2.819 7.869 5.621 1.00 97.12 319 ASN A C 1
ATOM 2577 O O . ASN A 1 319 ? 2.735 6.645 5.519 1.00 97.12 319 ASN A O 1
ATOM 2581 N N . VAL A 1 320 ? 4.001 8.467 5.832 1.00 98.12 320 VAL A N 1
ATOM 2582 C CA . VAL A 1 320 ? 5.258 7.710 5.991 1.00 98.12 320 VAL A CA 1
ATOM 2583 C C . VAL A 1 320 ? 5.179 6.750 7.186 1.00 98.12 320 VAL A C 1
ATOM 2585 O O . VAL A 1 320 ? 5.466 5.556 7.055 1.00 98.12 320 VAL A O 1
ATOM 2588 N N . VAL A 1 321 ? 4.732 7.224 8.352 1.00 98.44 321 VAL A N 1
ATOM 2589 C CA . VAL A 1 321 ? 4.586 6.368 9.544 1.00 98.44 321 VAL A CA 1
ATOM 2590 C C . VAL A 1 321 ? 3.543 5.271 9.313 1.00 98.44 321 VAL A C 1
ATOM 2592 O O . VAL A 1 321 ? 3.789 4.098 9.605 1.00 98.44 321 VAL A O 1
ATOM 2595 N N . TYR A 1 322 ? 2.390 5.629 8.755 1.00 98.19 322 TYR A N 1
ATOM 2596 C CA . TYR A 1 322 ? 1.295 4.710 8.478 1.00 98.19 322 TYR A CA 1
ATOM 2597 C C . TYR A 1 322 ? 1.689 3.597 7.510 1.00 98.19 322 TYR A C 1
ATOM 2599 O O . TYR A 1 322 ? 1.457 2.420 7.795 1.00 98.19 322 TYR A O 1
ATOM 2607 N N . GLN A 1 323 ? 2.336 3.940 6.399 1.00 98.06 323 GLN A N 1
ATOM 2608 C CA . GLN A 1 323 ? 2.774 2.967 5.407 1.00 98.06 323 GLN A CA 1
ATOM 2609 C C . GLN A 1 323 ? 3.803 1.992 5.996 1.00 98.06 323 GLN A C 1
ATOM 2611 O O . GLN A 1 323 ? 3.734 0.795 5.711 1.00 98.06 323 GLN A O 1
ATOM 2616 N N . MET A 1 324 ? 4.690 2.449 6.891 1.00 98.44 324 MET A N 1
ATOM 2617 C CA . MET A 1 324 ? 5.579 1.563 7.653 1.00 98.44 324 MET A CA 1
ATOM 2618 C C . MET A 1 324 ? 4.789 0.589 8.548 1.00 98.44 324 MET A C 1
ATOM 2620 O O . MET A 1 324 ? 5.049 -0.617 8.511 1.00 98.44 324 MET A O 1
ATOM 2624 N N . CYS A 1 325 ? 3.793 1.076 9.302 1.00 97.88 325 CYS A N 1
ATOM 2625 C CA . CYS A 1 325 ? 2.908 0.234 10.124 1.00 97.88 325 CYS A CA 1
ATOM 2626 C C . CYS A 1 325 ? 2.161 -0.811 9.280 1.00 97.88 325 CYS A C 1
ATOM 2628 O O . CYS A 1 325 ? 2.055 -1.981 9.664 1.00 97.88 325 CYS A O 1
ATOM 2630 N N . HIS A 1 326 ? 1.656 -0.397 8.120 1.00 96.19 326 HIS A N 1
ATOM 2631 C CA . HIS A 1 326 ? 0.928 -1.244 7.185 1.00 96.19 326 HIS A CA 1
ATOM 2632 C C . HIS A 1 326 ? 1.826 -2.346 6.602 1.00 96.19 326 HIS A C 1
ATOM 2634 O O . HIS A 1 326 ? 1.481 -3.530 6.667 1.00 96.19 326 HIS A O 1
ATOM 2640 N N . LEU A 1 327 ? 3.025 -1.990 6.123 1.00 97.44 327 LEU A N 1
ATOM 2641 C CA . LEU A 1 327 ? 4.030 -2.952 5.663 1.00 97.44 327 LEU A CA 1
ATOM 2642 C C . LEU A 1 327 ? 4.380 -3.959 6.763 1.00 97.44 327 LEU A C 1
ATOM 2644 O O . LEU A 1 327 ? 4.381 -5.166 6.515 1.00 97.44 327 LEU A O 1
ATOM 2648 N N . TYR A 1 328 ? 4.638 -3.481 7.983 1.00 96.62 328 TYR A N 1
ATOM 2649 C CA . TYR A 1 328 ? 5.007 -4.338 9.107 1.00 96.62 328 TYR A CA 1
ATOM 2650 C C . TYR A 1 328 ? 3.887 -5.325 9.442 1.00 96.62 328 TYR A C 1
ATOM 2652 O O . TYR A 1 328 ? 4.131 -6.527 9.515 1.00 96.62 328 TYR A O 1
ATOM 2660 N N . THR A 1 329 ? 2.642 -4.854 9.537 1.00 94.06 329 THR A N 1
ATOM 2661 C CA . THR A 1 329 ? 1.470 -5.704 9.806 1.00 94.06 329 THR A CA 1
ATOM 2662 C C . THR A 1 329 ? 1.348 -6.828 8.776 1.00 94.06 329 THR A C 1
ATOM 2664 O O . THR A 1 329 ? 1.265 -8.006 9.145 1.00 94.06 329 THR A O 1
ATOM 2667 N N . HIS A 1 330 ? 1.446 -6.498 7.487 1.00 93.06 330 HIS A N 1
ATOM 2668 C CA . HIS A 1 330 ? 1.345 -7.480 6.410 1.00 93.06 330 HIS A CA 1
ATOM 2669 C C . HIS A 1 330 ? 2.517 -8.459 6.352 1.00 93.06 330 HIS A C 1
ATOM 2671 O O . HIS A 1 330 ? 2.314 -9.636 6.021 1.00 93.06 330 HIS A O 1
ATOM 2677 N N . VAL A 1 331 ? 3.719 -8.036 6.765 1.00 93.25 331 VAL A N 1
ATOM 2678 C CA . VAL A 1 331 ? 4.845 -8.956 6.963 1.00 93.25 331 VAL A CA 1
ATOM 2679 C C . VAL A 1 331 ? 4.506 -10.039 7.978 1.00 93.25 331 VAL A C 1
ATOM 2681 O O . VAL A 1 331 ? 4.990 -11.150 7.793 1.00 93.25 331 VAL A O 1
ATOM 2684 N N . PHE A 1 332 ? 3.643 -9.818 8.973 1.00 91.50 332 PHE A N 1
ATOM 2685 C CA . PHE A 1 332 ? 3.210 -10.867 9.909 1.00 91.50 332 PHE A CA 1
ATOM 2686 C C . PHE A 1 332 ? 1.952 -11.630 9.474 1.00 91.50 332 PHE A C 1
ATOM 2688 O O . PHE A 1 332 ? 1.770 -12.779 9.883 1.00 91.50 332 PHE A O 1
ATOM 2695 N N . GLU A 1 333 ? 1.099 -11.051 8.632 1.00 87.19 333 GLU A N 1
ATOM 2696 C CA . GLU A 1 333 ? -0.170 -11.675 8.239 1.00 87.19 333 GLU A CA 1
ATOM 2697 C C . GLU A 1 333 ? -0.068 -12.622 7.044 1.00 87.19 333 GLU A C 1
ATOM 2699 O O . GLU A 1 333 ? -0.561 -13.749 7.120 1.00 87.19 333 GLU A O 1
ATOM 2704 N N . GLY A 1 334 ? 0.578 -12.191 5.961 1.00 84.62 334 GLY A N 1
ATOM 2705 C CA . GLY A 1 334 ? 0.587 -12.934 4.698 1.00 84.62 334 GLY A CA 1
ATOM 2706 C C . GLY A 1 334 ? 1.868 -12.721 3.910 1.00 84.62 334 GLY A C 1
ATOM 2707 O O . GLY A 1 334 ? 2.605 -13.673 3.640 1.00 84.62 334 GLY A O 1
ATOM 2708 N N . GLY A 1 335 ? 2.204 -11.467 3.642 1.00 91.50 335 GLY A N 1
ATOM 2709 C CA . GLY A 1 335 ? 3.409 -11.059 2.936 1.00 91.50 335 GLY A CA 1
ATOM 2710 C C . GLY A 1 335 ? 3.298 -9.612 2.487 1.00 91.50 335 GLY A C 1
ATOM 2711 O O . GLY A 1 335 ? 2.253 -8.990 2.631 1.00 91.50 335 GLY A O 1
ATOM 2712 N N . VAL A 1 336 ? 4.375 -9.098 1.914 1.00 94.50 336 VAL A N 1
ATOM 2713 C CA . VAL A 1 336 ? 4.433 -7.783 1.273 1.00 94.50 336 VAL A CA 1
ATOM 2714 C C . VAL A 1 336 ? 4.819 -8.009 -0.186 1.00 94.50 336 VAL A C 1
ATOM 2716 O O . VAL A 1 336 ? 5.570 -8.936 -0.480 1.00 94.50 336 VAL A O 1
ATOM 2719 N N . GLY A 1 337 ? 4.272 -7.206 -1.094 1.00 95.50 337 GLY A N 1
ATOM 2720 C CA . GLY A 1 337 ? 4.671 -7.164 -2.499 1.00 95.50 337 G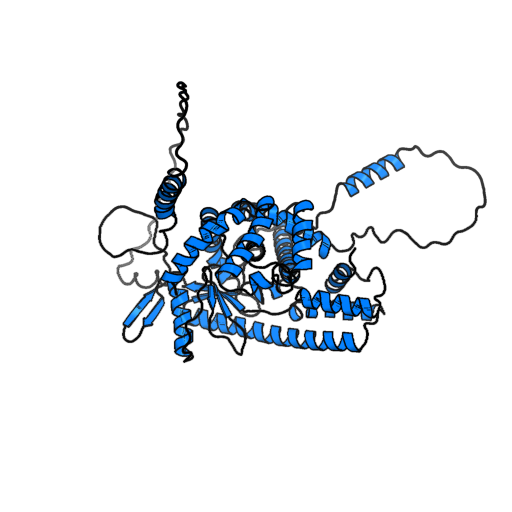LY A CA 1
ATOM 2721 C C . GLY A 1 337 ? 5.454 -5.892 -2.826 1.00 95.50 337 GLY A C 1
ATOM 2722 O O . GLY A 1 337 ? 5.510 -4.944 -2.039 1.00 95.50 337 GLY A O 1
ATOM 2723 N N . LEU A 1 338 ? 6.035 -5.846 -4.025 1.00 97.44 338 LEU A N 1
ATOM 2724 C CA . LEU A 1 338 ? 6.762 -4.663 -4.491 1.00 97.44 338 LEU A CA 1
ATOM 2725 C C . LEU A 1 338 ? 5.847 -3.458 -4.728 1.00 97.44 338 LEU A C 1
ATOM 2727 O O . LEU A 1 338 ? 6.313 -2.336 -4.576 1.00 97.44 338 LEU A O 1
ATOM 2731 N N . ARG A 1 339 ? 4.551 -3.651 -5.014 1.00 97.38 339 ARG A N 1
ATOM 2732 C CA . ARG A 1 339 ? 3.584 -2.542 -5.095 1.00 97.38 339 ARG A CA 1
ATOM 2733 C C . ARG A 1 339 ? 3.492 -1.762 -3.780 1.00 97.38 339 ARG A C 1
ATOM 2735 O O . ARG A 1 339 ? 3.528 -0.540 -3.803 1.00 97.38 339 ARG A O 1
ATOM 2742 N N . GLN A 1 340 ? 3.420 -2.444 -2.634 1.00 97.38 340 GLN A N 1
ATOM 2743 C CA . GLN A 1 340 ? 3.357 -1.771 -1.331 1.00 97.38 340 GLN A CA 1
ATOM 2744 C C . GLN A 1 340 ? 4.674 -1.048 -1.009 1.00 97.38 340 GLN A C 1
ATOM 2746 O O . GLN A 1 340 ? 4.656 0.023 -0.409 1.00 97.38 340 GLN A O 1
ATOM 2751 N N . LEU A 1 341 ? 5.818 -1.607 -1.420 1.00 98.00 341 LEU A N 1
ATOM 2752 C CA . LEU A 1 341 ? 7.102 -0.915 -1.289 1.00 98.00 341 LEU A CA 1
ATOM 2753 C C . LEU A 1 341 ? 7.220 0.289 -2.229 1.00 98.00 341 LEU A C 1
ATOM 2755 O O . LEU A 1 341 ? 7.790 1.297 -1.830 1.00 98.00 341 LEU A O 1
ATOM 2759 N N . MET A 1 342 ? 6.661 0.215 -3.435 1.00 97.75 342 MET A N 1
ATOM 2760 C CA . MET A 1 342 ? 6.610 1.341 -4.368 1.00 97.75 342 MET A CA 1
ATOM 2761 C C . MET A 1 342 ? 5.717 2.469 -3.839 1.00 97.75 342 MET A C 1
ATOM 2763 O O . MET A 1 342 ? 6.114 3.629 -3.893 1.00 97.75 342 MET A O 1
ATOM 2767 N N . ASP A 1 343 ? 4.569 2.140 -3.236 1.00 97.94 343 ASP A N 1
ATOM 2768 C CA . ASP A 1 343 ? 3.744 3.133 -2.535 1.00 97.94 343 ASP A CA 1
ATOM 2769 C C . ASP A 1 343 ? 4.549 3.854 -1.450 1.00 97.94 343 ASP A C 1
ATOM 2771 O O . ASP A 1 343 ? 4.458 5.070 -1.300 1.00 97.94 343 ASP A O 1
ATOM 2775 N N . TYR A 1 344 ? 5.352 3.101 -0.694 1.00 98.25 344 TYR A N 1
ATOM 2776 C CA . TYR A 1 344 ? 6.182 3.671 0.356 1.00 98.25 344 TYR A CA 1
ATOM 2777 C C . TYR A 1 344 ? 7.354 4.497 -0.191 1.00 98.25 344 TYR A C 1
ATOM 2779 O O . TYR A 1 344 ? 7.654 5.553 0.356 1.00 98.25 344 TYR A O 1
ATOM 2787 N N . TYR A 1 345 ? 7.968 4.071 -1.299 1.00 97.44 345 TYR A N 1
ATOM 2788 C CA . TYR A 1 345 ? 8.983 4.849 -2.011 1.00 97.44 345 TYR A CA 1
ATOM 2789 C C . TYR A 1 345 ? 8.457 6.238 -2.387 1.00 97.44 345 TYR A C 1
ATOM 2791 O O . TYR A 1 345 ? 9.091 7.242 -2.073 1.00 97.44 345 TYR A O 1
ATOM 2799 N N . PHE A 1 346 ? 7.281 6.313 -3.017 1.00 96.44 346 PHE A N 1
ATOM 2800 C CA . PHE A 1 346 ? 6.714 7.599 -3.423 1.00 96.44 346 PHE A CA 1
ATOM 2801 C C . PHE A 1 346 ? 6.233 8.436 -2.232 1.00 96.44 346 PHE A C 1
ATOM 2803 O O . PHE A 1 346 ? 6.436 9.647 -2.240 1.00 96.44 346 PHE A O 1
ATOM 2810 N N . ALA A 1 347 ? 5.711 7.816 -1.167 1.00 97.19 347 ALA A N 1
ATOM 2811 C CA . ALA A 1 347 ? 5.407 8.531 0.077 1.00 97.19 347 ALA A CA 1
ATOM 2812 C C . ALA A 1 347 ? 6.661 9.190 0.692 1.00 97.19 347 ALA A C 1
ATOM 2814 O O . ALA A 1 347 ? 6.611 10.349 1.092 1.00 97.19 347 ALA A O 1
ATOM 2815 N N . LEU A 1 348 ? 7.804 8.491 0.704 1.00 96.69 348 LEU A N 1
ATOM 2816 C CA . LEU A 1 348 ? 9.081 9.046 1.175 1.00 96.69 348 LEU A CA 1
ATOM 2817 C C . LEU A 1 348 ? 9.589 10.186 0.292 1.00 96.69 348 LEU A C 1
ATOM 2819 O O . LEU A 1 348 ? 10.151 11.146 0.808 1.00 96.69 348 LEU A O 1
ATOM 2823 N N . ARG A 1 349 ? 9.407 10.089 -1.030 1.00 93.25 349 ARG A N 1
ATOM 2824 C CA . ARG A 1 349 ? 9.798 11.144 -1.977 1.00 93.25 349 ARG A CA 1
ATOM 2825 C C . ARG A 1 349 ? 8.999 12.427 -1.754 1.00 93.25 349 ARG A C 1
ATOM 2827 O O . ARG A 1 349 ? 9.605 13.491 -1.719 1.00 93.25 349 ARG A O 1
ATOM 2834 N N . VAL A 1 350 ? 7.679 12.320 -1.585 1.00 91.62 350 VAL A N 1
ATOM 2835 C CA . VAL A 1 350 ? 6.810 13.472 -1.289 1.00 91.62 350 VAL A CA 1
ATOM 2836 C C . VAL A 1 350 ? 7.187 14.091 0.053 1.00 91.62 350 VAL A C 1
ATOM 2838 O O . VAL A 1 350 ? 7.538 15.263 0.094 1.00 91.62 350 VAL A O 1
ATOM 2841 N N . TRP A 1 351 ? 7.248 13.286 1.117 1.00 94.25 351 TRP A N 1
ATOM 2842 C CA . TRP A 1 351 ? 7.649 13.765 2.443 1.00 94.25 351 TRP A CA 1
ATOM 2843 C C . TRP A 1 351 ? 9.036 14.428 2.437 1.00 94.25 351 TRP A C 1
ATOM 2845 O O . TRP A 1 351 ? 9.222 15.486 3.027 1.00 94.25 351 TRP A O 1
ATOM 2855 N N . HIS A 1 352 ? 10.016 13.855 1.732 1.00 91.50 352 HIS A N 1
ATOM 2856 C CA . HIS A 1 352 ? 11.341 14.463 1.609 1.00 91.50 352 HIS A CA 1
ATOM 2857 C C . HIS A 1 352 ? 11.289 15.837 0.932 1.00 91.50 352 HIS A C 1
ATOM 2859 O O . HIS A 1 352 ? 11.951 16.764 1.396 1.00 91.50 352 HIS A O 1
ATOM 2865 N N . ASN A 1 353 ? 10.508 15.978 -0.142 1.00 87.75 353 ASN A N 1
ATOM 2866 C CA . ASN A 1 353 ? 10.333 17.262 -0.815 1.00 87.75 353 ASN A CA 1
ATOM 2867 C C . ASN A 1 353 ? 9.678 18.292 0.114 1.00 87.75 353 ASN A C 1
ATOM 2869 O O . ASN A 1 353 ? 10.148 19.425 0.159 1.00 87.75 353 ASN A O 1
ATOM 2873 N N . ASP A 1 354 ? 8.672 17.893 0.896 1.00 86.62 354 ASP A N 1
ATOM 2874 C CA . ASP A 1 354 ? 8.022 18.768 1.879 1.00 86.62 354 ASP A CA 1
ATOM 2875 C C . ASP A 1 354 ? 9.023 19.225 2.958 1.00 86.62 354 ASP A C 1
ATOM 2877 O O . ASP A 1 354 ? 9.125 20.416 3.259 1.00 86.62 354 ASP A O 1
ATOM 2881 N N . VAL A 1 355 ? 9.857 18.309 3.475 1.00 84.81 355 VAL A N 1
ATOM 2882 C CA . VAL A 1 355 ? 10.935 18.629 4.434 1.00 84.81 355 VAL A CA 1
ATOM 2883 C C . VAL A 1 355 ? 11.946 19.617 3.844 1.00 84.81 355 VAL A C 1
ATOM 2885 O O . VAL A 1 355 ? 12.441 20.490 4.561 1.00 84.81 355 VAL A O 1
ATOM 2888 N N . MET A 1 356 ? 12.307 19.472 2.567 1.00 80.50 356 MET A N 1
ATOM 2889 C CA . MET A 1 356 ? 13.267 20.363 1.906 1.00 80.50 356 MET A CA 1
ATOM 2890 C C . MET A 1 356 ? 12.652 21.729 1.581 1.00 80.50 356 MET A C 1
ATOM 2892 O O . MET A 1 356 ? 13.291 22.747 1.839 1.00 80.50 356 MET A O 1
ATOM 2896 N N . GLY A 1 357 ? 11.391 21.770 1.141 1.00 70.94 357 GLY A N 1
ATOM 2897 C CA . GLY A 1 357 ? 10.643 23.012 0.925 1.00 70.94 357 GLY A CA 1
ATOM 2898 C C . GLY A 1 357 ? 10.544 23.874 2.190 1.00 70.94 357 GLY A C 1
ATOM 2899 O O . GLY A 1 357 ? 10.693 25.094 2.117 1.00 70.94 357 GLY A O 1
ATOM 2900 N N . CYS A 1 358 ? 10.415 23.247 3.367 1.00 61.47 358 CYS A N 1
ATOM 2901 C CA . CYS A 1 358 ? 10.498 23.924 4.668 1.00 61.47 358 CYS A CA 1
ATOM 2902 C C . CYS A 1 358 ? 11.851 24.605 4.946 1.00 61.47 358 CYS A C 1
ATOM 2904 O O . CYS A 1 358 ? 11.902 25.541 5.740 1.00 61.47 358 CYS A O 1
ATOM 2906 N N . LYS A 1 359 ? 12.957 24.126 4.361 1.00 58.66 359 LYS A N 1
ATOM 2907 C CA . LYS A 1 359 ? 14.317 24.623 4.646 1.00 58.66 359 LYS A CA 1
ATOM 2908 C C . LYS A 1 359 ? 14.742 25.775 3.741 1.00 58.66 359 LYS A C 1
ATOM 2910 O O . LYS A 1 359 ? 15.485 26.642 4.197 1.00 58.66 359 LYS A O 1
ATOM 2915 N N . ASP A 1 360 ? 14.277 25.786 2.493 1.00 56.66 360 ASP A N 1
ATOM 2916 C CA . ASP A 1 360 ? 14.677 26.783 1.490 1.00 56.66 360 ASP A CA 1
ATOM 2917 C C . ASP A 1 360 ? 13.999 28.148 1.704 1.00 56.66 360 ASP A C 1
ATOM 2919 O O . ASP A 1 360 ? 14.522 29.190 1.305 1.00 56.66 360 ASP A O 1
ATOM 2923 N N . VAL A 1 361 ? 12.863 28.172 2.404 1.00 51.28 361 VAL A N 1
ATOM 2924 C CA . VAL A 1 361 ? 12.119 29.394 2.716 1.00 51.28 361 VAL A CA 1
ATOM 2925 C C . VAL A 1 361 ? 12.472 29.857 4.138 1.00 51.28 361 VAL A C 1
ATOM 2927 O O . VAL A 1 361 ? 11.746 29.624 5.095 1.00 51.28 361 VAL A O 1
ATOM 2930 N N . GLN A 1 362 ? 13.605 30.555 4.293 1.00 48.69 362 GLN A N 1
ATOM 2931 C CA . GLN A 1 362 ? 13.976 31.273 5.533 1.00 48.69 362 GLN A CA 1
ATOM 2932 C C . GLN A 1 362 ? 13.122 32.536 5.800 1.00 48.69 362 GLN A C 1
ATOM 2934 O O . GLN A 1 362 ? 13.454 33.353 6.661 1.00 48.69 362 GLN A O 1
ATOM 2939 N N . THR A 1 363 ? 12.003 32.717 5.100 1.00 41.97 363 THR A N 1
ATOM 2940 C CA . THR A 1 363 ? 10.931 33.626 5.514 1.00 41.97 363 THR A CA 1
ATOM 2941 C C . THR A 1 363 ? 9.888 32.824 6.276 1.00 41.97 363 THR A C 1
ATOM 2943 O O . THR A 1 363 ? 9.523 31.730 5.882 1.00 41.97 363 THR A O 1
ATOM 2946 N N . LYS A 1 364 ? 9.425 33.377 7.390 1.00 39.12 364 LYS A N 1
ATOM 2947 C CA . LYS A 1 364 ? 8.584 32.791 8.446 1.00 39.12 364 LYS A CA 1
ATOM 2948 C C . LYS A 1 364 ? 7.173 32.312 8.022 1.00 39.12 364 LYS A C 1
ATOM 2950 O O . LYS A 1 364 ? 6.261 32.359 8.838 1.00 39.12 364 LYS A O 1
ATOM 2955 N N . GLU A 1 365 ? 6.981 31.862 6.788 1.00 40.62 365 GLU A N 1
ATOM 2956 C CA . GLU A 1 365 ? 5.809 31.114 6.332 1.00 40.62 365 GLU A CA 1
ATOM 2957 C C . GLU A 1 365 ? 6.205 29.637 6.265 1.00 40.62 365 GLU A C 1
ATOM 2959 O O . GLU A 1 365 ? 6.675 29.122 5.256 1.00 40.62 365 GLU A O 1
ATOM 2964 N N . ME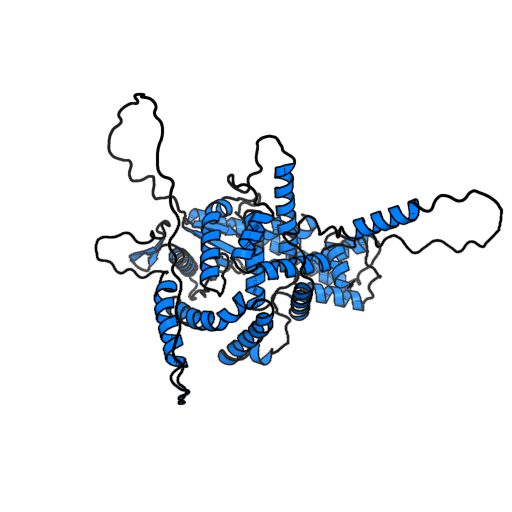T A 1 366 ? 6.110 28.983 7.422 1.00 42.34 366 MET A N 1
ATOM 2965 C CA . MET A 1 366 ? 6.384 27.561 7.596 1.00 42.34 366 MET A CA 1
ATOM 2966 C C . MET A 1 366 ? 5.442 26.768 6.678 1.00 42.34 366 MET A C 1
ATOM 2968 O O . MET A 1 366 ? 4.226 26.955 6.756 1.00 42.34 366 MET A O 1
ATOM 2972 N N . TRP A 1 367 ? 5.977 25.915 5.798 1.00 44.16 367 TRP A N 1
ATOM 2973 C CA . TRP A 1 367 ? 5.130 24.988 5.050 1.00 44.16 367 TRP A CA 1
ATOM 2974 C C . TRP A 1 367 ? 4.466 24.055 6.058 1.00 44.16 367 TRP A C 1
ATOM 2976 O O . TRP A 1 367 ? 5.117 23.330 6.810 1.00 44.16 367 TRP A O 1
ATOM 2986 N N . ASN A 1 368 ? 3.151 24.158 6.105 1.00 51.91 368 ASN A N 1
ATOM 2987 C CA . ASN A 1 368 ? 2.310 23.446 7.035 1.00 51.91 368 ASN A CA 1
ATOM 2988 C C . ASN A 1 368 ? 1.693 22.253 6.304 1.00 51.91 368 ASN A C 1
ATOM 2990 O O . ASN A 1 368 ? 1.062 22.436 5.264 1.00 51.91 368 ASN A O 1
ATOM 2994 N N . GLU A 1 369 ? 1.832 21.043 6.841 1.00 57.22 369 GLU A N 1
ATOM 2995 C CA . GLU A 1 369 ? 1.032 19.909 6.387 1.00 57.22 369 GLU A CA 1
ATOM 2996 C C . GLU A 1 369 ? -0.412 20.091 6.875 1.00 57.22 369 GLU A C 1
ATOM 2998 O O . GLU A 1 369 ? -0.664 20.457 8.032 1.00 57.22 369 GLU A O 1
ATOM 3003 N N . GLY A 1 370 ? -1.381 19.847 5.990 1.00 56.50 370 GLY A N 1
ATOM 3004 C CA . GLY A 1 370 ? -2.800 19.981 6.308 1.00 56.50 370 GLY A CA 1
ATOM 3005 C C . GLY A 1 370 ? -3.166 21.370 6.855 1.00 56.50 370 GLY A C 1
ATOM 3006 O O . GLY A 1 370 ? -3.228 22.346 6.115 1.00 56.50 370 GLY A O 1
ATOM 3007 N N . LEU A 1 371 ? -3.466 21.445 8.157 1.00 51.19 371 LEU A N 1
ATOM 3008 C CA . LEU A 1 371 ? -4.043 22.619 8.834 1.00 51.19 371 LEU A CA 1
ATOM 3009 C C . LEU A 1 371 ? -3.042 23.633 9.393 1.00 51.19 371 LEU A C 1
ATOM 3011 O O . LEU A 1 371 ? -3.471 24.615 9.998 1.00 51.19 371 LEU A O 1
ATOM 3015 N N . GLY A 1 372 ? -1.740 23.384 9.312 1.00 60.59 372 GLY A N 1
ATOM 3016 C CA . GLY A 1 372 ? -0.807 24.152 10.145 1.00 60.59 372 GLY A CA 1
ATOM 3017 C C . GLY A 1 372 ? 0.296 23.336 10.801 1.00 60.59 372 GLY A C 1
ATOM 3018 O O . GLY A 1 372 ? 1.102 23.918 11.523 1.00 60.59 372 GLY A O 1
ATOM 3019 N N . THR A 1 373 ? 0.296 22.007 10.648 1.00 68.00 373 THR A N 1
ATOM 3020 C CA . THR A 1 373 ? 1.228 21.155 11.387 1.00 68.00 373 THR A CA 1
ATOM 3021 C C . THR A 1 373 ? 2.598 21.200 10.712 1.00 68.00 373 THR A C 1
ATOM 3023 O O . THR A 1 373 ? 2.674 20.999 9.499 1.00 68.00 373 THR A O 1
ATOM 3026 N N . PRO A 1 374 ? 3.691 21.438 11.454 1.00 79.00 374 PRO A N 1
ATOM 3027 C CA . PRO A 1 374 ? 5.029 21.330 10.894 1.00 79.00 374 PRO A CA 1
ATOM 3028 C C . PRO A 1 374 ? 5.278 19.930 10.326 1.00 79.00 374 PRO A C 1
ATOM 3030 O O . PRO A 1 374 ? 4.989 18.931 10.987 1.00 79.00 374 PRO A O 1
ATOM 3033 N N . VAL A 1 375 ? 5.863 19.871 9.129 1.00 87.94 375 VAL A N 1
ATOM 3034 C CA . VAL A 1 375 ? 6.389 18.626 8.553 1.00 87.94 375 VAL A CA 1
ATOM 3035 C C . VAL A 1 375 ? 7.380 17.995 9.537 1.00 87.94 375 VAL A C 1
ATOM 3037 O O . VAL A 1 375 ? 8.323 18.660 9.974 1.00 87.94 375 VAL A O 1
ATOM 3040 N N . MET A 1 376 ? 7.204 16.714 9.874 1.00 92.44 376 MET A N 1
ATOM 3041 C CA . MET A 1 376 ? 8.130 16.002 10.755 1.00 92.44 376 MET A CA 1
ATOM 3042 C C . MET A 1 376 ? 9.492 15.827 10.086 1.00 92.44 376 MET A C 1
ATOM 3044 O O . MET A 1 376 ? 9.608 15.348 8.956 1.00 92.44 376 MET A O 1
ATOM 3048 N N . SER A 1 377 ? 10.546 16.124 10.837 1.00 92.50 377 SER A N 1
ATOM 3049 C CA . SER A 1 377 ? 11.921 15.802 10.467 1.00 92.50 377 SER A CA 1
ATOM 3050 C C . SER A 1 377 ? 12.165 14.289 10.393 1.00 92.50 377 SER A C 1
ATOM 3052 O O . SER A 1 377 ? 11.418 13.462 10.928 1.00 92.50 377 SER A O 1
ATOM 3054 N N . LYS A 1 378 ? 13.279 13.911 9.758 1.00 94.38 378 LYS A N 1
ATOM 3055 C CA . LYS A 1 378 ? 13.748 12.518 9.680 1.00 94.38 378 LYS A CA 1
ATOM 3056 C C . LYS A 1 378 ? 13.884 11.889 11.066 1.00 94.38 378 LYS A C 1
ATOM 3058 O O . LYS A 1 378 ? 13.521 10.728 11.269 1.00 94.38 378 LYS A O 1
ATOM 3063 N N . GLU A 1 379 ? 14.397 12.659 12.017 1.00 95.19 379 GLU A N 1
ATOM 3064 C CA . GLU A 1 379 ? 14.626 12.249 13.396 1.00 95.19 379 GLU A CA 1
ATOM 3065 C C . GLU A 1 379 ? 13.303 11.986 14.125 1.00 95.19 379 GLU A C 1
ATOM 3067 O O . GLU A 1 379 ? 13.179 10.968 14.809 1.00 95.19 379 GLU A O 1
ATOM 3072 N N . GLU A 1 380 ? 12.299 12.845 13.932 1.00 96.94 380 GLU A N 1
ATOM 3073 C CA . GLU A 1 380 ? 10.963 12.697 14.522 1.00 96.94 380 GLU A CA 1
ATOM 3074 C C . GLU A 1 380 ? 10.224 11.482 13.957 1.00 96.94 380 GLU A C 1
ATOM 3076 O O . GLU A 1 380 ? 9.770 10.630 14.729 1.00 96.94 380 GLU A O 1
ATOM 3081 N N . VAL A 1 381 ? 10.190 11.326 12.628 1.00 97.88 381 VAL A N 1
ATOM 3082 C CA . VAL A 1 381 ? 9.586 10.153 11.969 1.00 97.88 381 VAL A CA 1
ATOM 3083 C C . VAL A 1 381 ? 10.222 8.859 12.486 1.00 97.88 381 VAL A C 1
ATOM 3085 O O . VAL A 1 381 ? 9.527 7.914 12.878 1.00 97.88 381 VAL A O 1
ATOM 3088 N N . MET A 1 382 ? 11.556 8.802 12.561 1.00 98.19 382 MET A N 1
ATOM 3089 C CA . MET A 1 382 ? 12.246 7.619 13.076 1.00 98.19 382 MET A CA 1
ATOM 3090 C C . MET A 1 382 ? 12.044 7.394 14.571 1.00 98.19 382 MET A C 1
ATOM 3092 O O . MET A 1 382 ? 12.005 6.235 14.996 1.00 98.19 382 MET A O 1
ATOM 3096 N N . ALA A 1 383 ? 11.914 8.447 15.380 1.00 98.38 383 ALA A N 1
ATOM 3097 C CA . ALA A 1 383 ? 11.594 8.314 16.797 1.00 98.38 383 ALA A CA 1
ATOM 3098 C C . ALA A 1 383 ? 10.228 7.635 16.982 1.00 98.38 383 ALA A C 1
ATOM 3100 O O . ALA A 1 383 ? 10.119 6.680 17.760 1.00 98.38 383 ALA A O 1
ATOM 3101 N N . VAL A 1 384 ? 9.223 8.039 16.198 1.00 98.44 384 VAL A N 1
ATOM 3102 C CA . VAL A 1 384 ? 7.890 7.418 16.185 1.00 98.44 384 VAL A CA 1
ATOM 3103 C C . VAL A 1 384 ? 7.980 5.947 15.766 1.00 98.44 384 VAL A C 1
ATOM 3105 O O . VAL A 1 384 ? 7.575 5.064 16.528 1.00 98.44 384 VAL A O 1
ATOM 3108 N N . ILE A 1 385 ? 8.605 5.649 14.623 1.00 98.38 385 ILE A N 1
ATOM 3109 C CA . ILE A 1 385 ? 8.764 4.278 14.100 1.00 98.38 385 ILE A CA 1
ATOM 3110 C C . ILE A 1 385 ? 9.505 3.368 15.098 1.00 98.38 385 ILE A C 1
ATOM 3112 O O . ILE A 1 385 ? 9.124 2.210 15.307 1.00 98.38 385 ILE A O 1
ATOM 3116 N N . ARG A 1 386 ? 10.551 3.875 15.765 1.00 97.94 386 ARG A N 1
ATOM 3117 C CA . ARG A 1 386 ? 11.273 3.139 16.818 1.00 97.94 386 ARG A CA 1
ATOM 3118 C C . ARG A 1 386 ? 10.403 2.905 18.046 1.00 97.94 386 ARG A C 1
ATOM 3120 O O . ARG A 1 386 ? 10.457 1.810 18.606 1.00 97.94 386 ARG A O 1
ATOM 3127 N N . SER A 1 387 ? 9.578 3.875 18.439 1.00 97.44 387 SER A N 1
ATOM 3128 C CA . SER A 1 387 ? 8.664 3.734 19.580 1.00 97.44 387 SER A CA 1
ATOM 3129 C C . SER A 1 387 ? 7.631 2.613 19.381 1.00 97.44 387 SER A C 1
ATOM 3131 O O . SER A 1 387 ? 7.205 1.983 20.355 1.00 97.44 387 SER A O 1
ATOM 3133 N N . PHE A 1 388 ? 7.297 2.305 18.122 1.00 97.19 388 PHE A N 1
ATOM 3134 C CA . PHE A 1 388 ? 6.423 1.197 17.722 1.00 97.19 388 PHE A CA 1
ATOM 3135 C C . PHE A 1 388 ? 7.168 -0.140 17.574 1.00 97.19 388 PHE A C 1
ATOM 3137 O O . PHE A 1 388 ? 6.550 -1.176 17.343 1.00 97.19 388 PHE A O 1
ATOM 3144 N N . GLY A 1 389 ? 8.492 -0.156 17.759 1.00 96.06 389 GLY A N 1
ATOM 3145 C CA . GLY A 1 389 ? 9.332 -1.351 17.640 1.00 96.06 389 GLY A CA 1
ATOM 3146 C C . GLY A 1 389 ? 9.766 -1.678 16.210 1.00 96.06 389 GLY A C 1
ATOM 3147 O O . GLY A 1 389 ? 10.312 -2.748 15.979 1.00 96.06 389 GLY A O 1
ATOM 3148 N N . MET A 1 390 ? 9.570 -0.773 15.248 1.00 97.44 390 MET A N 1
ATOM 3149 C CA . MET A 1 390 ? 9.820 -1.048 13.827 1.00 97.44 390 MET A CA 1
ATOM 3150 C C . MET A 1 390 ? 11.179 -0.545 13.325 1.00 97.44 390 MET A C 1
ATOM 3152 O O . MET A 1 390 ? 11.458 -0.631 12.136 1.00 97.44 390 MET A O 1
ATOM 3156 N N . GLY A 1 391 ? 12.071 -0.062 14.197 1.00 97.50 391 GLY A N 1
ATOM 3157 C CA . GLY A 1 391 ? 13.350 0.533 13.778 1.00 97.50 391 GLY A CA 1
ATOM 3158 C C . GLY A 1 391 ? 14.227 -0.393 12.920 1.00 97.50 391 GLY A C 1
ATOM 3159 O O . GLY A 1 391 ? 14.755 0.028 11.895 1.00 97.50 391 GLY A O 1
ATOM 3160 N N . LYS A 1 392 ? 14.340 -1.677 13.289 1.00 97.56 392 LYS A N 1
ATOM 3161 C CA . LYS A 1 392 ? 15.080 -2.669 12.485 1.00 97.56 392 LYS A CA 1
ATOM 3162 C C . LYS A 1 392 ? 14.372 -2.969 11.159 1.00 97.56 392 LYS A C 1
ATOM 3164 O O . LYS A 1 392 ? 15.034 -3.155 10.141 1.00 97.56 392 LYS A O 1
ATOM 3169 N N . PHE A 1 393 ? 13.041 -3.034 11.176 1.00 98.19 393 PHE A N 1
ATOM 3170 C CA . PHE A 1 393 ? 12.245 -3.264 9.974 1.00 98.19 393 PHE A CA 1
ATOM 3171 C C . PHE A 1 393 ? 12.353 -2.093 8.992 1.00 98.19 393 PHE A C 1
ATOM 3173 O O . PHE A 1 393 ? 12.543 -2.328 7.806 1.00 98.19 393 PHE A O 1
ATOM 3180 N N . ALA A 1 394 ? 12.359 -0.854 9.484 1.00 98.50 394 ALA A N 1
ATOM 3181 C CA . ALA A 1 394 ? 12.573 0.332 8.665 1.00 98.50 394 ALA A CA 1
ATOM 3182 C C . ALA A 1 394 ? 13.909 0.275 7.914 1.00 98.50 394 ALA A C 1
ATOM 3184 O O . ALA A 1 394 ? 13.924 0.468 6.703 1.00 98.50 394 ALA A O 1
ATOM 3185 N N . GLY A 1 395 ? 15.001 -0.109 8.587 1.00 98.25 395 GLY A N 1
ATOM 3186 C CA . GLY A 1 395 ? 16.290 -0.325 7.920 1.00 98.25 395 GLY A CA 1
ATOM 3187 C C . GLY A 1 395 ? 16.231 -1.418 6.846 1.00 98.25 395 GLY A C 1
ATOM 3188 O O . GLY A 1 395 ? 16.804 -1.258 5.769 1.00 98.25 395 GLY A O 1
ATOM 3189 N N . ALA A 1 396 ? 15.506 -2.515 7.096 1.00 98.38 396 ALA A N 1
ATOM 3190 C CA . ALA A 1 396 ? 15.298 -3.561 6.093 1.00 98.38 396 ALA A CA 1
ATOM 3191 C C . ALA A 1 396 ? 14.558 -3.017 4.862 1.00 98.38 396 ALA A C 1
ATOM 3193 O O . ALA A 1 396 ? 14.978 -3.264 3.735 1.00 98.38 396 ALA A O 1
ATOM 3194 N N . VAL A 1 397 ? 13.495 -2.236 5.078 1.00 98.44 397 VAL A N 1
ATOM 3195 C CA . VAL A 1 397 ? 12.734 -1.582 4.009 1.00 98.44 397 VAL A CA 1
ATOM 3196 C C . VAL A 1 397 ? 13.622 -0.616 3.225 1.00 98.44 397 VAL A C 1
ATOM 3198 O O . VAL A 1 397 ? 13.640 -0.717 2.004 1.00 98.44 397 VAL A O 1
ATOM 3201 N N . MET A 1 398 ? 14.414 0.242 3.883 1.00 97.88 398 MET A N 1
ATOM 3202 C CA . MET A 1 398 ? 15.326 1.179 3.201 1.00 97.88 398 MET A CA 1
ATOM 3203 C C . MET A 1 398 ? 16.299 0.450 2.274 1.00 97.88 398 MET A C 1
ATOM 3205 O O . MET A 1 398 ? 16.514 0.883 1.145 1.00 97.88 398 MET A O 1
ATOM 3209 N N . TRP A 1 399 ? 16.822 -0.698 2.713 1.00 96.75 399 TRP A N 1
ATOM 3210 C CA . TRP A 1 399 ? 17.677 -1.524 1.867 1.00 96.75 399 TRP A CA 1
ATOM 3211 C C . TRP A 1 399 ? 16.940 -2.075 0.645 1.00 96.75 399 TRP A C 1
ATOM 3213 O O . TRP A 1 399 ? 17.463 -1.989 -0.461 1.00 96.75 399 TRP A O 1
ATOM 3223 N N . VAL A 1 400 ? 15.716 -2.593 0.810 1.00 97.19 400 VAL A N 1
ATOM 3224 C CA . VAL A 1 400 ? 14.943 -3.104 -0.335 1.00 97.19 400 VAL A CA 1
ATOM 3225 C C . VAL A 1 400 ? 14.587 -1.985 -1.312 1.00 97.19 400 VAL A C 1
ATOM 3227 O O . VAL A 1 400 ? 14.693 -2.183 -2.519 1.00 97.19 400 VAL A O 1
ATOM 3230 N N . LEU A 1 401 ? 14.191 -0.810 -0.814 1.00 96.75 401 LEU A N 1
ATOM 3231 C CA . LEU A 1 401 ? 13.903 0.335 -1.677 1.00 96.75 401 LEU A CA 1
ATOM 3232 C C . LEU A 1 401 ? 15.143 0.760 -2.466 1.00 96.75 401 LEU A C 1
ATOM 3234 O O . LEU A 1 401 ? 15.022 1.047 -3.650 1.00 96.75 401 LEU A O 1
ATOM 3238 N N . ASN A 1 402 ? 16.324 0.754 -1.844 1.00 92.50 402 ASN A N 1
ATOM 3239 C CA . ASN A 1 402 ? 17.575 1.053 -2.536 1.00 92.50 402 ASN A CA 1
ATOM 3240 C C . ASN A 1 402 ? 17.904 0.014 -3.614 1.00 92.50 402 ASN A C 1
ATOM 3242 O O . ASN A 1 402 ? 18.221 0.364 -4.741 1.00 92.50 402 ASN A O 1
ATOM 3246 N N . GLU A 1 403 ? 17.796 -1.270 -3.277 1.00 92.88 403 GLU A N 1
ATOM 3247 C CA . GLU A 1 403 ? 18.130 -2.366 -4.190 1.00 92.88 403 GLU A CA 1
ATOM 3248 C C . GLU A 1 403 ? 17.199 -2.403 -5.413 1.00 92.88 403 GLU A C 1
ATOM 3250 O O . GLU A 1 403 ? 17.636 -2.655 -6.534 1.00 92.88 403 GLU A O 1
ATOM 3255 N N . VAL A 1 404 ? 15.901 -2.158 -5.209 1.00 94.06 404 VAL A N 1
ATOM 3256 C CA . VAL A 1 404 ? 14.894 -2.288 -6.273 1.00 94.06 404 VAL A CA 1
ATOM 3257 C C . VAL A 1 404 ? 14.672 -0.961 -7.005 1.00 94.06 404 VAL A C 1
ATOM 3259 O O . VAL A 1 404 ? 14.551 -0.955 -8.229 1.00 94.06 404 VAL A O 1
ATOM 3262 N N . PHE A 1 405 ? 14.653 0.165 -6.288 1.00 92.44 405 PHE A N 1
ATOM 3263 C CA . PHE A 1 405 ? 14.272 1.491 -6.799 1.00 92.44 405 PHE A CA 1
ATOM 3264 C C . PHE A 1 405 ? 15.385 2.550 -6.683 1.00 92.44 405 PHE A C 1
ATOM 3266 O O . PHE A 1 405 ? 15.109 3.736 -6.850 1.00 92.44 405 PHE A O 1
ATOM 3273 N N . GLY A 1 406 ? 16.628 2.166 -6.376 1.00 78.94 406 GLY A N 1
ATOM 3274 C CA . GLY A 1 406 ? 17.759 3.097 -6.236 1.00 78.94 406 GLY A CA 1
ATOM 3275 C C . GLY A 1 406 ? 18.327 3.634 -7.554 1.00 78.94 406 GLY A C 1
ATOM 3276 O O . GLY A 1 406 ? 19.126 4.560 -7.522 1.00 78.94 406 GLY A O 1
ATOM 3277 N N . GLY A 1 407 ? 17.893 3.103 -8.705 1.00 65.50 407 GLY A N 1
ATOM 3278 C CA . GLY A 1 407 ? 18.503 3.399 -10.006 1.00 65.50 407 GLY A CA 1
ATOM 3279 C C . GLY A 1 407 ? 19.880 2.740 -10.163 1.00 65.50 407 GLY A C 1
ATOM 3280 O O . GLY A 1 407 ? 20.396 2.116 -9.236 1.00 65.50 407 GLY A O 1
ATOM 3281 N N . ALA A 1 408 ? 20.470 2.835 -11.356 1.00 51.34 408 ALA A N 1
ATOM 3282 C CA . ALA A 1 408 ? 21.910 2.629 -11.477 1.00 51.34 408 ALA A CA 1
ATOM 3283 C C . ALA A 1 408 ? 22.572 3.892 -10.920 1.00 51.34 408 ALA A C 1
ATOM 3285 O O . ALA A 1 408 ? 22.228 4.991 -11.351 1.00 51.34 408 ALA A O 1
ATOM 3286 N N . ASN A 1 409 ? 23.482 3.755 -9.956 1.00 43.69 409 ASN A N 1
ATOM 3287 C CA . ASN A 1 409 ? 24.377 4.859 -9.621 1.00 43.69 409 ASN A CA 1
ATOM 3288 C C . ASN A 1 409 ? 25.006 5.360 -10.934 1.00 43.69 409 ASN A C 1
ATOM 3290 O O . ASN A 1 409 ? 25.371 4.536 -11.772 1.00 43.69 409 ASN A O 1
ATOM 3294 N N . GLU A 1 410 ? 25.178 6.670 -11.105 1.00 37.00 410 GLU A N 1
ATOM 3295 C CA . GLU A 1 410 ? 25.786 7.311 -12.291 1.00 37.00 410 GLU A CA 1
ATOM 3296 C C . GLU A 1 410 ? 27.215 6.816 -12.635 1.00 37.00 410 GLU A C 1
ATOM 3298 O O . GLU A 1 410 ? 27.833 7.286 -13.584 1.00 37.00 410 GLU A O 1
ATOM 3303 N N . ASN A 1 411 ? 27.736 5.823 -11.913 1.00 34.53 411 ASN A N 1
ATOM 3304 C CA . ASN A 1 411 ? 29.081 5.279 -12.037 1.00 34.53 411 ASN A CA 1
ATOM 3305 C C . ASN A 1 411 ? 29.202 4.074 -12.991 1.00 34.53 411 ASN A C 1
ATOM 3307 O O . ASN A 1 411 ? 30.319 3.625 -13.230 1.00 34.53 411 ASN A O 1
ATOM 3311 N N . ASP A 1 412 ? 28.105 3.551 -13.552 1.00 34.72 412 ASP A N 1
ATOM 3312 C CA . ASP A 1 412 ? 28.161 2.398 -14.476 1.00 34.72 412 ASP A CA 1
ATOM 3313 C C . ASP A 1 412 ? 28.386 2.800 -15.955 1.00 34.72 412 ASP A C 1
ATOM 3315 O O . ASP A 1 412 ? 28.455 1.936 -16.827 1.00 34.72 412 ASP A O 1
ATOM 3319 N N . ASN A 1 413 ? 28.537 4.099 -16.256 1.00 29.36 413 ASN A N 1
ATOM 3320 C CA . ASN A 1 413 ? 28.723 4.615 -17.623 1.00 29.36 413 ASN A CA 1
ATOM 3321 C C . ASN A 1 413 ? 30.183 4.895 -18.032 1.00 29.36 413 ASN A C 1
ATOM 3323 O O . ASN A 1 413 ? 30.417 5.388 -19.135 1.00 29.36 413 ASN A O 1
ATOM 3327 N N . GLU A 1 414 ? 31.176 4.533 -17.218 1.00 35.59 414 GLU A N 1
ATOM 3328 C CA . GLU A 1 414 ? 32.589 4.619 -17.611 1.00 35.59 414 GLU A CA 1
ATOM 3329 C C . GLU A 1 414 ? 33.277 3.256 -17.545 1.00 35.59 414 GLU A C 1
ATOM 3331 O O . GLU A 1 414 ? 34.020 2.948 -16.616 1.00 35.59 414 GLU A O 1
ATOM 3336 N N . ASN A 1 415 ? 33.023 2.419 -18.550 1.00 35.28 415 ASN A N 1
ATOM 3337 C CA . ASN A 1 415 ? 34.067 1.743 -19.327 1.00 35.28 415 ASN A CA 1
ATOM 3338 C C . ASN A 1 415 ? 33.447 0.648 -20.187 1.00 35.28 415 ASN A C 1
ATOM 3340 O O . ASN A 1 415 ? 33.119 -0.422 -19.695 1.00 35.28 415 ASN A O 1
ATOM 3344 N N . GLU A 1 416 ? 33.357 0.917 -21.484 1.00 36.84 416 GLU A N 1
ATOM 3345 C CA . GLU A 1 416 ? 33.885 0.057 -22.547 1.00 36.84 416 GLU A CA 1
ATOM 3346 C C . GLU A 1 416 ? 33.395 0.630 -23.875 1.00 36.84 416 GLU A C 1
ATOM 3348 O O . GLU A 1 416 ? 32.241 0.442 -24.243 1.00 36.84 416 GLU A O 1
ATOM 3353 N N . ASN A 1 417 ? 34.257 1.389 -24.564 1.00 30.66 417 ASN A N 1
ATOM 3354 C CA . ASN A 1 417 ? 34.430 1.351 -26.023 1.00 30.66 417 ASN A CA 1
ATOM 3355 C C . ASN A 1 417 ? 35.367 2.476 -26.493 1.00 30.66 417 ASN A C 1
ATOM 3357 O O . ASN A 1 417 ? 34.961 3.611 -26.722 1.00 30.66 417 ASN A O 1
ATOM 3361 N N . GLY A 1 418 ? 36.635 2.126 -26.713 1.00 24.86 418 GLY A N 1
ATOM 3362 C CA . GLY A 1 418 ? 37.595 2.934 -27.462 1.00 24.86 418 GLY A CA 1
ATOM 3363 C C . GLY A 1 418 ? 38.652 2.018 -28.091 1.00 24.86 418 GLY A C 1
ATOM 3364 O O . GLY A 1 418 ? 39.244 1.211 -27.376 1.00 24.86 418 GLY A O 1
ATOM 3365 N N . PRO A 1 419 ? 38.874 2.053 -29.418 1.00 27.84 419 PRO A N 1
ATOM 3366 C CA . PRO A 1 419 ? 39.613 1.010 -30.120 1.00 27.84 419 PRO A CA 1
ATOM 3367 C C . PRO A 1 419 ? 41.118 1.069 -29.840 1.00 27.84 419 PRO A C 1
ATOM 3369 O O . PRO A 1 419 ? 41.722 2.141 -29.798 1.00 27.84 419 PRO A O 1
ATOM 3372 N N . ARG A 1 420 ? 41.737 -0.118 -29.743 1.00 30.33 420 ARG A N 1
ATOM 3373 C CA . ARG A 1 420 ? 43.194 -0.330 -29.773 1.00 30.33 420 ARG A CA 1
ATOM 3374 C C . ARG A 1 420 ? 43.835 0.517 -30.879 1.00 30.33 420 ARG A C 1
ATOM 3376 O O . ARG A 1 420 ? 43.703 0.194 -32.059 1.00 30.33 420 ARG A O 1
ATOM 3383 N N . ARG A 1 421 ? 44.598 1.545 -30.499 1.00 27.30 421 ARG A N 1
ATOM 3384 C CA . ARG A 1 421 ? 45.608 2.167 -31.362 1.00 27.30 421 ARG A CA 1
ATOM 3385 C C . ARG A 1 421 ? 46.999 1.772 -30.891 1.00 27.30 421 ARG A C 1
ATOM 3387 O O . ARG A 1 421 ? 47.344 1.834 -29.717 1.00 27.30 421 ARG A O 1
ATOM 3394 N N . THR A 1 422 ? 47.761 1.300 -31.860 1.00 28.42 422 THR A N 1
ATOM 3395 C CA . THR A 1 422 ? 49.119 0.785 -31.775 1.00 28.42 422 THR A CA 1
ATOM 3396 C C . THR A 1 422 ? 50.130 1.839 -31.327 1.00 28.42 422 THR A C 1
ATOM 3398 O O . THR A 1 422 ? 50.156 2.953 -31.843 1.00 28.42 422 THR A O 1
ATOM 3401 N N . ARG A 1 423 ? 51.002 1.395 -30.420 1.00 28.17 423 ARG A N 1
ATOM 3402 C CA . ARG A 1 423 ? 52.294 1.939 -29.981 1.00 28.17 423 ARG A CA 1
ATOM 3403 C C . ARG A 1 423 ? 53.092 2.669 -31.077 1.00 28.17 423 ARG A C 1
ATOM 3405 O O . ARG A 1 423 ? 53.406 2.066 -32.101 1.00 28.17 423 ARG A O 1
ATOM 3412 N N . ARG A 1 424 ? 53.527 3.901 -30.786 1.00 28.08 424 ARG A N 1
ATOM 3413 C CA . ARG A 1 424 ? 54.799 4.490 -31.247 1.00 28.08 424 ARG A CA 1
ATOM 3414 C C . ARG A 1 424 ? 55.388 5.360 -30.135 1.00 28.08 424 ARG A C 1
ATOM 3416 O O . ARG A 1 424 ? 54.663 6.082 -29.464 1.00 28.08 424 ARG A O 1
ATOM 3423 N N . GLU A 1 425 ? 56.688 5.195 -29.945 1.00 37.19 425 GLU A N 1
ATOM 3424 C CA . GLU A 1 425 ? 57.559 5.855 -28.971 1.00 37.19 425 GLU A CA 1
ATOM 3425 C C . GLU A 1 425 ? 57.892 7.293 -29.405 1.00 37.19 425 GLU A C 1
ATOM 3427 O O . GLU A 1 425 ? 58.064 7.522 -30.603 1.00 37.19 425 GLU A O 1
ATOM 3432 N N . ALA A 1 426 ? 58.009 8.217 -28.440 1.00 29.62 426 ALA A N 1
ATOM 3433 C CA . ALA A 1 426 ? 58.928 9.366 -28.458 1.00 29.62 426 ALA A CA 1
ATOM 3434 C C . ALA A 1 426 ? 58.934 10.100 -27.093 1.00 29.62 426 ALA A C 1
ATOM 3436 O O . ALA A 1 426 ? 57.916 10.633 -26.664 1.00 29.62 426 ALA A O 1
ATOM 3437 N N . ASP A 1 427 ? 60.093 10.050 -26.434 1.00 31.98 427 ASP A N 1
ATOM 3438 C CA . ASP A 1 427 ? 60.816 11.060 -25.639 1.00 31.98 427 ASP A CA 1
ATOM 3439 C C . ASP A 1 427 ? 60.103 12.162 -24.817 1.00 31.98 427 ASP A C 1
ATOM 3441 O O . ASP A 1 427 ? 59.464 13.062 -25.350 1.00 31.98 427 ASP A O 1
ATOM 3445 N N . GLY A 1 428 ? 60.453 12.190 -23.517 1.00 35.41 428 GLY A N 1
ATOM 3446 C CA . GLY A 1 428 ? 60.910 13.395 -22.800 1.00 35.41 428 GLY A CA 1
ATOM 3447 C C . GLY A 1 428 ? 59.872 14.289 -22.100 1.00 35.41 428 GLY A C 1
ATOM 3448 O O . GLY A 1 428 ? 59.234 15.121 -22.732 1.00 35.41 428 GLY A O 1
ATOM 3449 N N . GLY A 1 429 ? 59.811 14.243 -20.761 1.00 27.86 429 GLY A N 1
ATOM 3450 C CA . GLY A 1 429 ? 59.141 15.271 -19.942 1.00 27.86 429 GLY A CA 1
ATOM 3451 C C . GLY A 1 429 ? 59.092 14.926 -18.445 1.00 27.86 429 GLY A C 1
ATOM 3452 O O . GLY A 1 429 ? 59.058 13.743 -18.123 1.00 27.86 429 GLY A O 1
ATOM 3453 N N . PRO A 1 430 ? 59.162 15.914 -17.527 1.00 36.97 430 PRO A N 1
ATOM 3454 C CA . PRO A 1 430 ? 59.635 15.717 -16.157 1.00 36.97 430 PRO A CA 1
ATOM 3455 C C . PRO A 1 430 ? 58.619 15.027 -15.239 1.00 36.97 430 PRO A C 1
ATOM 3457 O O . PRO A 1 430 ? 57.409 15.169 -15.382 1.00 36.97 430 PRO A O 1
ATOM 3460 N N . GLN A 1 431 ? 59.172 14.305 -14.266 1.00 42.59 431 GLN A N 1
ATOM 3461 C CA . GLN A 1 431 ? 58.488 13.638 -13.163 1.00 42.59 431 GLN A CA 1
ATOM 3462 C C . GLN A 1 431 ? 57.619 14.635 -12.378 1.00 42.59 431 GLN A C 1
ATOM 3464 O O . GLN A 1 431 ? 58.149 15.504 -11.687 1.00 42.59 431 GLN A O 1
ATOM 3469 N N . ALA A 1 432 ? 56.297 14.488 -12.488 1.00 39.66 432 ALA A N 1
ATOM 3470 C CA . ALA A 1 432 ? 55.345 15.091 -11.567 1.00 39.66 432 ALA A CA 1
ATOM 3471 C C . ALA A 1 432 ? 55.280 14.227 -10.295 1.00 39.66 432 ALA A C 1
ATOM 3473 O O . ALA A 1 432 ? 55.001 13.028 -10.328 1.00 39.66 432 ALA A O 1
ATOM 3474 N N . ASP A 1 433 ? 55.653 14.868 -9.199 1.00 41.31 433 ASP A N 1
ATOM 3475 C CA . ASP A 1 433 ? 55.306 14.608 -7.812 1.00 41.31 433 ASP A CA 1
ATOM 3476 C C . ASP A 1 433 ? 54.037 13.759 -7.586 1.00 41.31 433 ASP A C 1
ATOM 3478 O O . ASP A 1 433 ? 52.906 14.158 -7.861 1.00 41.31 433 ASP A O 1
ATOM 3482 N N . GLY A 1 434 ? 54.241 12.579 -6.987 1.00 43.03 434 GLY A N 1
ATOM 3483 C CA . GLY A 1 434 ? 53.223 11.584 -6.623 1.00 43.03 434 GLY A CA 1
ATOM 3484 C C . GLY A 1 434 ? 52.275 11.987 -5.485 1.00 43.03 434 GLY A C 1
ATOM 3485 O O . GLY A 1 434 ? 51.942 11.153 -4.651 1.00 43.03 434 GLY A O 1
ATOM 3486 N N . GLY A 1 435 ? 51.851 13.252 -5.428 1.00 41.03 435 GLY A N 1
ATOM 3487 C CA . GLY A 1 435 ? 50.814 13.734 -4.507 1.00 41.03 435 GLY A CA 1
ATOM 3488 C C . GLY A 1 435 ? 49.399 13.682 -5.098 1.00 41.03 435 GLY A C 1
ATOM 3489 O O . GLY A 1 435 ? 48.431 13.491 -4.364 1.00 41.03 435 GLY A O 1
ATOM 3490 N N . GLY A 1 436 ? 49.272 13.797 -6.427 1.00 38.78 436 GLY A N 1
ATOM 3491 C CA . GLY A 1 436 ? 47.976 13.854 -7.114 1.00 38.78 436 GLY A CA 1
ATOM 3492 C C . GLY A 1 436 ? 47.228 12.519 -7.145 1.00 38.78 436 GLY A C 1
ATOM 3493 O O . GLY A 1 436 ? 46.025 12.489 -6.900 1.00 38.78 436 GLY A O 1
ATOM 3494 N N . GLU A 1 437 ? 47.927 11.402 -7.376 1.00 40.72 437 GLU A N 1
ATOM 3495 C CA . GLU A 1 437 ? 47.311 10.063 -7.373 1.00 40.72 437 GLU A CA 1
ATOM 3496 C C . GLU A 1 437 ? 46.846 9.645 -5.975 1.00 40.72 437 GLU A C 1
ATOM 3498 O O . GLU A 1 437 ? 45.797 9.018 -5.838 1.00 40.72 437 GLU A O 1
ATOM 3503 N N . GLN A 1 438 ? 47.573 10.042 -4.927 1.00 46.34 438 GLN A N 1
ATOM 3504 C CA . GLN A 1 438 ? 47.210 9.729 -3.548 1.00 46.34 438 GLN A CA 1
ATOM 3505 C C . GLN A 1 438 ? 46.008 10.566 -3.087 1.00 46.34 438 GLN A C 1
ATOM 3507 O O . GLN A 1 438 ? 45.060 9.993 -2.556 1.00 46.34 438 GLN A O 1
ATOM 3512 N N . GLN A 1 439 ? 45.962 11.867 -3.414 1.00 43.91 439 GLN A N 1
ATOM 3513 C CA . GLN A 1 439 ? 44.782 12.712 -3.179 1.00 43.91 439 GLN A CA 1
ATOM 3514 C C . GLN A 1 439 ? 43.561 12.284 -3.998 1.00 43.91 439 GLN A C 1
ATOM 3516 O O . GLN A 1 439 ? 42.459 12.285 -3.466 1.00 43.91 439 GLN A O 1
ATOM 3521 N N . LEU A 1 440 ? 43.717 11.882 -5.264 1.00 45.62 440 LEU A N 1
ATOM 3522 C CA . LEU A 1 440 ? 42.612 11.335 -6.066 1.00 45.62 440 LEU A CA 1
ATOM 3523 C C . LEU A 1 440 ? 42.135 9.984 -5.523 1.00 45.62 440 LEU A C 1
ATOM 3525 O O . LEU A 1 440 ? 40.937 9.705 -5.561 1.00 45.62 440 LEU A O 1
ATOM 3529 N N . SER A 1 441 ? 43.039 9.168 -4.970 1.00 53.75 441 SER A N 1
ATOM 3530 C CA . SER A 1 441 ? 42.673 7.923 -4.293 1.00 53.75 441 SER A CA 1
ATOM 3531 C C . SER A 1 441 ? 41.942 8.183 -2.976 1.00 53.75 441 SER A C 1
ATOM 3533 O O . SER A 1 441 ? 40.937 7.531 -2.730 1.00 53.75 441 SER A O 1
ATOM 3535 N N . GLU A 1 442 ? 42.355 9.180 -2.188 1.00 49.97 442 GLU A N 1
ATOM 3536 C CA . GLU A 1 442 ? 41.714 9.567 -0.926 1.00 49.97 442 GLU A CA 1
ATOM 3537 C C . GLU A 1 442 ? 40.381 10.281 -1.155 1.00 49.97 442 GLU A C 1
ATOM 3539 O O . GLU A 1 442 ? 39.417 9.991 -0.461 1.00 49.97 442 GLU A O 1
ATOM 3544 N N . ILE A 1 443 ? 40.275 11.148 -2.165 1.00 49.34 443 ILE A N 1
ATOM 3545 C CA . ILE A 1 443 ? 39.015 11.774 -2.589 1.00 49.34 443 ILE A CA 1
ATOM 3546 C C . ILE A 1 443 ? 38.084 10.713 -3.180 1.00 49.34 443 ILE A C 1
ATOM 3548 O O . ILE A 1 443 ? 36.900 10.699 -2.863 1.00 49.34 443 ILE A O 1
ATOM 3552 N N . GLY A 1 444 ? 38.609 9.771 -3.968 1.00 47.72 444 GLY A N 1
ATOM 3553 C CA . GLY A 1 444 ? 37.869 8.613 -4.470 1.00 47.72 444 GLY A CA 1
ATOM 3554 C C . GLY A 1 444 ? 37.447 7.640 -3.364 1.00 47.72 444 GLY A C 1
ATOM 3555 O O . GLY A 1 444 ? 36.405 7.000 -3.479 1.00 47.72 444 GLY A O 1
ATOM 3556 N N . GLN A 1 445 ? 38.204 7.552 -2.270 1.00 45.03 445 GLN A N 1
ATOM 3557 C CA . GLN A 1 445 ? 37.897 6.734 -1.096 1.00 45.03 445 GLN A CA 1
ATOM 3558 C C . GLN A 1 445 ? 36.914 7.450 -0.156 1.00 45.03 445 GLN A C 1
ATOM 3560 O O . GLN A 1 445 ? 35.982 6.810 0.314 1.00 45.03 445 GLN A O 1
ATOM 3565 N N . GLN A 1 446 ? 37.001 8.775 -0.008 1.00 36.94 446 GLN A N 1
ATOM 3566 C CA . GLN A 1 446 ? 36.026 9.626 0.692 1.00 36.94 446 GLN A CA 1
ATOM 3567 C C . GLN A 1 446 ? 34.698 9.759 -0.078 1.00 36.94 446 GLN A C 1
ATOM 3569 O O . GLN A 1 446 ? 33.631 9.832 0.531 1.00 36.94 446 GLN A O 1
ATOM 3574 N N . LEU A 1 447 ? 34.730 9.743 -1.416 1.00 42.12 447 LEU A N 1
ATOM 3575 C CA . LEU A 1 447 ? 33.542 9.653 -2.275 1.00 42.12 447 LEU A CA 1
ATOM 3576 C C . LEU A 1 447 ? 32.931 8.248 -2.247 1.00 42.12 447 LEU A C 1
ATOM 3578 O O . LEU A 1 447 ? 31.713 8.129 -2.282 1.00 42.12 447 LEU A O 1
ATOM 3582 N N . LYS A 1 448 ? 33.745 7.190 -2.119 1.00 38.72 448 LYS A N 1
ATOM 3583 C CA . LYS A 1 448 ? 33.255 5.824 -1.856 1.00 38.72 448 LYS A CA 1
ATOM 3584 C C . LYS A 1 448 ? 32.706 5.654 -0.434 1.00 38.72 448 LYS A C 1
ATOM 3586 O O . LYS A 1 448 ? 31.791 4.859 -0.244 1.00 38.72 448 LYS A O 1
ATOM 3591 N N . GLU A 1 449 ? 33.220 6.397 0.548 1.00 36.12 449 GLU A N 1
ATOM 3592 C CA . GLU A 1 449 ? 32.696 6.441 1.923 1.00 36.12 449 GLU A CA 1
ATOM 3593 C C . GLU A 1 449 ? 31.412 7.270 2.042 1.00 36.12 449 GLU A C 1
ATOM 3595 O O . GLU A 1 449 ? 30.565 6.977 2.886 1.00 36.12 449 GLU A O 1
ATOM 3600 N N . LYS A 1 450 ? 31.186 8.230 1.138 1.00 38.00 450 LYS A N 1
ATOM 3601 C CA . LYS A 1 450 ? 29.849 8.758 0.859 1.00 38.00 450 LYS A CA 1
ATOM 3602 C C . LYS A 1 450 ? 29.109 7.791 -0.059 1.00 38.00 450 LYS A C 1
ATOM 3604 O O . LYS A 1 450 ? 28.839 8.095 -1.217 1.00 38.00 450 LYS A O 1
ATOM 3609 N N . ILE A 1 451 ? 28.688 6.649 0.483 1.00 43.03 451 ILE A N 1
ATOM 3610 C CA . ILE A 1 451 ? 27.459 6.033 -0.021 1.00 43.03 451 ILE A CA 1
ATOM 3611 C C . ILE A 1 451 ? 26.409 7.134 0.127 1.00 43.03 451 ILE A C 1
ATOM 3613 O O . ILE A 1 451 ? 25.980 7.440 1.238 1.00 43.03 451 ILE A O 1
ATOM 3617 N N . VAL A 1 452 ? 26.081 7.823 -0.967 1.00 48.25 452 VAL A N 1
ATOM 3618 C CA . VAL A 1 452 ? 24.980 8.779 -0.983 1.00 48.25 452 VAL A CA 1
ATOM 3619 C C . VAL A 1 452 ? 23.733 7.921 -0.856 1.00 48.25 452 VAL A C 1
ATOM 3621 O O . VAL A 1 452 ? 23.141 7.488 -1.840 1.00 48.25 452 VAL A O 1
ATOM 3624 N N . PHE A 1 453 ? 23.389 7.588 0.387 1.00 59.72 4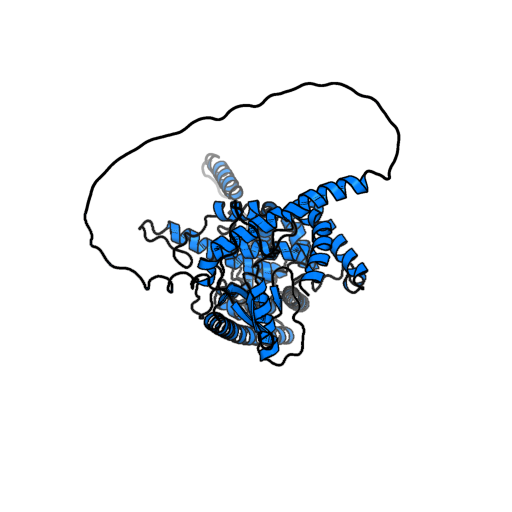53 PHE A N 1
ATOM 3625 C CA . PHE A 1 453 ? 22.093 7.040 0.723 1.00 59.72 453 PHE A CA 1
ATOM 3626 C C . PHE A 1 453 ? 21.072 7.983 0.113 1.00 59.72 453 PHE A C 1
ATOM 3628 O O . PHE A 1 453 ? 21.168 9.200 0.301 1.00 59.72 453 PHE A O 1
ATOM 3635 N N . ALA A 1 454 ? 20.156 7.432 -0.681 1.00 75.94 454 ALA A N 1
ATOM 3636 C CA . ALA A 1 454 ? 19.212 8.250 -1.414 1.00 75.94 454 ALA A CA 1
ATOM 3637 C C . ALA A 1 454 ? 18.542 9.245 -0.440 1.00 75.94 454 ALA A C 1
ATOM 3639 O O . ALA A 1 454 ? 18.130 8.840 0.652 1.00 75.94 454 ALA A O 1
ATOM 3640 N N . PRO A 1 455 ? 18.465 10.544 -0.777 1.00 80.38 455 PRO A N 1
ATOM 3641 C CA . PRO A 1 455 ? 18.257 11.612 0.210 1.00 80.38 455 PRO A CA 1
ATOM 3642 C C . PRO A 1 455 ? 16.912 11.521 0.955 1.00 80.38 455 PRO A C 1
ATOM 3644 O O . PRO A 1 455 ? 16.764 12.058 2.051 1.00 80.38 455 PRO A O 1
ATOM 3647 N N . TRP A 1 456 ? 15.958 10.774 0.397 1.00 85.62 456 TRP A N 1
ATOM 3648 C CA . TRP A 1 456 ? 14.640 10.481 0.961 1.00 85.62 456 TRP A CA 1
ATOM 3649 C C . TRP A 1 456 ? 14.627 9.370 2.030 1.00 85.62 456 TRP A C 1
ATOM 3651 O O . TRP A 1 456 ? 13.582 9.096 2.620 1.00 85.62 456 TRP A O 1
ATOM 3661 N N . MET A 1 457 ? 15.750 8.696 2.302 1.00 92.56 457 MET A N 1
ATOM 3662 C CA . MET A 1 457 ? 15.797 7.614 3.290 1.00 92.56 457 MET A CA 1
ATOM 3663 C C . MET A 1 457 ? 15.672 8.121 4.732 1.00 92.56 457 MET A C 1
ATOM 3665 O O . MET A 1 457 ? 16.474 8.929 5.214 1.00 92.56 457 MET A O 1
ATOM 3669 N N . ILE A 1 458 ? 14.726 7.538 5.472 1.00 94.94 458 ILE A N 1
ATOM 3670 C CA . ILE A 1 458 ? 14.482 7.850 6.890 1.00 94.94 458 ILE A CA 1
ATOM 3671 C C . ILE A 1 458 ? 15.527 7.252 7.840 1.00 94.94 458 ILE A C 1
ATOM 3673 O O . ILE A 1 458 ? 15.715 7.758 8.941 1.00 94.94 458 ILE A O 1
ATOM 3677 N N . CYS A 1 459 ? 16.262 6.212 7.443 1.00 95.69 459 CYS A N 1
ATOM 3678 C CA . CYS A 1 459 ? 17.354 5.650 8.239 1.00 95.69 459 CYS A CA 1
ATOM 3679 C C . CYS A 1 459 ? 18.360 4.888 7.375 1.00 95.69 459 CYS A C 1
ATOM 3681 O O . CYS A 1 459 ? 18.108 4.629 6.203 1.00 95.69 459 CYS A O 1
ATOM 3683 N N . GLU A 1 460 ? 19.465 4.476 7.990 1.00 94.88 460 GLU A N 1
ATOM 3684 C CA . GLU A 1 460 ? 20.462 3.627 7.344 1.00 94.88 460 GLU A CA 1
ATOM 3685 C C . GLU A 1 460 ? 19.868 2.276 6.892 1.00 94.88 460 GLU A C 1
ATOM 3687 O O . GLU A 1 460 ? 19.159 1.619 7.674 1.00 94.88 460 GLU A O 1
ATOM 3692 N N . PRO A 1 461 ? 20.150 1.832 5.653 1.00 96.00 461 PRO A N 1
ATOM 3693 C CA . PRO A 1 461 ? 19.795 0.506 5.166 1.00 96.00 461 PRO A CA 1
ATOM 3694 C C . PRO A 1 461 ? 20.383 -0.625 6.018 1.00 96.00 461 PRO A C 1
ATOM 3696 O O . PRO A 1 461 ? 21.573 -0.666 6.318 1.00 96.00 461 PRO A O 1
ATOM 3699 N N . ASN A 1 462 ? 19.558 -1.617 6.351 1.00 97.44 462 ASN A N 1
ATOM 3700 C CA . ASN A 1 462 ? 19.999 -2.859 6.980 1.00 97.44 462 ASN A CA 1
ATOM 3701 C C . ASN A 1 462 ? 20.005 -3.985 5.944 1.00 97.44 462 ASN A C 1
ATOM 3703 O O . ASN A 1 462 ? 18.985 -4.636 5.728 1.00 97.44 462 ASN A O 1
ATOM 3707 N N . GLU A 1 463 ? 21.161 -4.240 5.332 1.00 96.69 463 GLU A N 1
ATOM 3708 C CA . GLU A 1 463 ? 21.313 -5.237 4.264 1.00 96.69 463 GLU A CA 1
ATOM 3709 C C . GLU A 1 463 ? 20.906 -6.651 4.683 1.00 96.69 463 GLU A C 1
ATOM 3711 O O . GLU A 1 463 ? 20.201 -7.348 3.951 1.00 96.69 463 GLU A O 1
ATOM 3716 N N . LYS A 1 464 ? 21.308 -7.088 5.880 1.00 97.00 464 LYS A N 1
ATOM 3717 C CA . LYS A 1 464 ? 21.019 -8.445 6.361 1.00 97.00 464 LYS A CA 1
ATOM 3718 C C . LYS A 1 464 ? 19.518 -8.703 6.461 1.00 97.00 464 LYS A C 1
ATOM 3720 O O . LYS A 1 464 ? 19.048 -9.771 6.073 1.00 97.00 464 LYS A O 1
ATOM 3725 N N . GLU A 1 465 ? 18.775 -7.759 7.027 1.00 97.62 465 GLU A N 1
ATOM 3726 C CA . GLU A 1 465 ? 17.324 -7.884 7.164 1.00 97.62 465 GLU A CA 1
ATOM 3727 C C . GLU A 1 465 ? 16.600 -7.549 5.854 1.00 97.62 465 GLU A C 1
ATOM 3729 O O . GLU A 1 465 ? 15.608 -8.196 5.524 1.00 97.62 465 GLU A O 1
ATOM 3734 N N . GLY A 1 466 ? 17.141 -6.623 5.061 1.00 97.44 466 GLY A N 1
ATOM 3735 C CA . GLY A 1 466 ? 16.644 -6.276 3.734 1.00 97.44 466 GLY A CA 1
ATOM 3736 C C . GLY A 1 466 ? 16.671 -7.457 2.764 1.00 97.44 466 GLY A C 1
ATOM 3737 O O . GLY A 1 466 ? 15.657 -7.747 2.135 1.00 97.44 466 GLY A O 1
ATOM 3738 N N . LYS A 1 467 ? 17.773 -8.219 2.707 1.00 97.00 467 LYS A N 1
ATOM 3739 C CA . LYS A 1 467 ? 17.877 -9.430 1.871 1.00 97.00 467 LYS A CA 1
ATOM 3740 C C . LYS A 1 467 ? 16.816 -10.471 2.224 1.00 97.00 467 LYS A C 1
ATOM 3742 O O . LYS A 1 467 ? 16.190 -11.030 1.327 1.00 97.00 467 LYS A O 1
ATOM 3747 N N . LYS A 1 468 ? 16.572 -10.699 3.521 1.00 96.06 468 LYS A N 1
ATOM 3748 C CA . LYS A 1 468 ? 15.513 -11.614 3.986 1.00 96.06 468 LYS A CA 1
ATOM 3749 C C . LYS A 1 468 ? 14.126 -11.122 3.578 1.00 96.06 468 LYS A C 1
ATOM 3751 O O . LYS A 1 468 ? 13.305 -11.914 3.123 1.00 96.06 468 LYS A O 1
ATOM 3756 N N . LEU A 1 469 ? 13.863 -9.824 3.748 1.00 96.81 469 LEU A N 1
ATOM 3757 C CA . LEU A 1 469 ? 12.588 -9.219 3.376 1.00 96.81 469 LEU A CA 1
ATOM 3758 C C . LEU A 1 469 ? 12.349 -9.327 1.865 1.00 96.81 469 LEU A C 1
ATOM 3760 O O . LEU A 1 469 ? 11.286 -9.785 1.451 1.00 96.81 469 LEU A O 1
ATOM 3764 N N . LEU A 1 470 ? 13.346 -8.981 1.047 1.00 96.62 470 LEU A N 1
ATOM 3765 C CA . LEU A 1 470 ? 13.267 -9.097 -0.407 1.00 96.62 470 LEU A CA 1
ATOM 3766 C C . LEU A 1 470 ? 13.049 -10.548 -0.845 1.00 96.62 470 LEU A C 1
ATOM 3768 O O . LEU A 1 470 ? 12.221 -10.807 -1.713 1.00 96.62 470 LEU A O 1
ATOM 3772 N N . GLU A 1 471 ? 13.725 -11.514 -0.224 1.00 94.88 471 GLU A N 1
ATOM 3773 C CA . GLU A 1 471 ? 13.510 -12.932 -0.516 1.00 94.88 471 GLU A CA 1
ATOM 3774 C C . GLU A 1 471 ? 12.058 -13.366 -0.245 1.00 94.88 471 GLU A C 1
ATOM 3776 O O . GLU A 1 471 ? 11.456 -14.061 -1.070 1.00 94.88 471 GLU A O 1
ATOM 3781 N N . GLU A 1 472 ? 11.463 -12.928 0.869 1.00 93.75 472 GLU A N 1
ATOM 3782 C CA . GLU A 1 472 ? 10.050 -13.188 1.171 1.00 93.75 472 GLU A CA 1
ATOM 3783 C C . GLU A 1 472 ? 9.107 -12.498 0.170 1.00 93.75 472 GLU A C 1
ATOM 3785 O O . GLU A 1 472 ? 8.138 -13.125 -0.263 1.00 93.75 472 GLU A O 1
ATOM 3790 N N . ILE A 1 473 ? 9.407 -11.268 -0.265 1.00 95.75 473 ILE A N 1
ATOM 3791 C CA . ILE A 1 473 ? 8.633 -10.537 -1.287 1.00 95.75 473 ILE A CA 1
ATOM 3792 C C . ILE A 1 473 ? 8.679 -11.259 -2.642 1.00 95.75 473 ILE A C 1
ATOM 3794 O O . ILE A 1 473 ? 7.651 -11.447 -3.298 1.00 95.75 473 ILE A O 1
ATOM 3798 N N . MET A 1 474 ? 9.863 -11.705 -3.069 1.00 95.12 474 MET A N 1
ATOM 3799 C CA . MET A 1 474 ? 10.049 -12.371 -4.363 1.00 95.12 474 MET A CA 1
ATOM 3800 C C . MET A 1 474 ? 9.406 -13.764 -4.400 1.00 95.12 474 MET A C 1
ATOM 3802 O O . MET A 1 474 ? 8.893 -14.193 -5.440 1.00 95.12 474 MET A O 1
ATOM 3806 N N . LYS A 1 475 ? 9.390 -14.472 -3.265 1.00 92.25 475 LYS A N 1
ATOM 3807 C CA . LYS A 1 475 ? 8.685 -15.755 -3.130 1.00 92.25 475 LYS A CA 1
ATOM 3808 C C . LYS A 1 475 ? 7.172 -15.561 -3.044 1.00 92.25 475 LYS A C 1
ATOM 3810 O O . LYS A 1 475 ? 6.435 -16.239 -3.754 1.00 92.25 475 LYS A O 1
ATOM 3815 N N . GLY A 1 476 ? 6.717 -14.639 -2.198 1.00 90.12 476 GLY A N 1
ATOM 3816 C CA . GLY A 1 476 ? 5.303 -14.467 -1.877 1.00 90.12 476 GLY A CA 1
ATOM 3817 C C . GLY A 1 476 ? 4.485 -13.715 -2.927 1.00 90.12 476 GLY A C 1
ATOM 3818 O O . GLY A 1 476 ? 3.290 -13.985 -3.062 1.00 90.12 476 GLY A O 1
ATOM 3819 N N . GLY A 1 477 ? 5.099 -12.797 -3.676 1.00 91.62 477 GLY A N 1
ATOM 3820 C CA . GLY A 1 477 ? 4.361 -11.858 -4.524 1.00 91.62 477 GLY A CA 1
ATOM 3821 C C . GLY A 1 477 ? 3.438 -10.942 -3.712 1.00 91.62 477 GLY A C 1
ATOM 3822 O O . GLY A 1 477 ? 3.539 -10.861 -2.485 1.00 91.62 477 GLY A O 1
ATOM 3823 N N . ASN A 1 478 ? 2.505 -10.273 -4.390 1.00 91.00 478 ASN A N 1
ATOM 3824 C CA . ASN A 1 478 ? 1.549 -9.351 -3.777 1.00 91.00 478 ASN A CA 1
ATOM 3825 C C . ASN A 1 478 ? 0.825 -10.000 -2.582 1.00 91.00 478 ASN A C 1
ATOM 3827 O O . ASN A 1 478 ? 0.102 -10.982 -2.742 1.00 91.00 478 ASN A O 1
ATOM 3831 N N . PHE A 1 479 ? 1.064 -9.470 -1.378 1.00 88.12 479 PHE A N 1
ATOM 3832 C CA . PHE A 1 479 ? 0.528 -9.973 -0.106 1.00 88.12 479 PHE A CA 1
ATOM 3833 C C . PHE A 1 479 ? 0.726 -11.482 0.162 1.00 88.12 479 PHE A C 1
ATOM 3835 O O . PHE A 1 479 ? -0.044 -12.107 0.895 1.00 88.12 479 PHE A O 1
ATOM 3842 N N . GLY A 1 480 ? 1.751 -12.112 -0.422 1.00 86.12 480 GLY A N 1
ATOM 3843 C CA . GLY A 1 480 ? 1.978 -13.551 -0.247 1.00 86.12 480 GLY A CA 1
ATOM 3844 C C . GLY A 1 480 ? 0.965 -14.445 -0.982 1.00 86.12 480 GLY A C 1
ATOM 3845 O O . GLY A 1 480 ? 0.838 -15.630 -0.652 1.00 86.12 480 GLY A O 1
ATOM 3846 N N . GLN A 1 481 ? 0.204 -13.904 -1.943 1.00 87.69 481 GLN A N 1
ATOM 3847 C CA . GLN A 1 481 ? -0.802 -14.650 -2.713 1.00 87.69 481 GLN A CA 1
ATOM 3848 C C . GLN A 1 481 ? -0.188 -15.768 -3.567 1.00 87.69 481 GLN A C 1
ATOM 3850 O O . GLN A 1 481 ? -0.827 -16.798 -3.777 1.00 87.69 481 GLN A O 1
ATOM 3855 N N . TYR A 1 482 ? 1.065 -15.596 -3.989 1.00 89.44 482 TYR A N 1
ATOM 3856 C CA . TYR A 1 482 ? 1.808 -16.548 -4.811 1.00 89.44 482 TYR A CA 1
ATOM 3857 C C . TYR A 1 482 ? 2.727 -17.461 -3.983 1.00 89.44 482 TYR A C 1
ATOM 3859 O O . TYR A 1 482 ? 3.476 -18.250 -4.556 1.00 89.44 482 TYR A O 1
ATOM 3867 N N . ASP A 1 483 ? 2.678 -17.383 -2.646 1.00 86.31 483 ASP A N 1
ATOM 3868 C CA . ASP A 1 483 ? 3.456 -18.275 -1.784 1.00 86.31 483 ASP A CA 1
ATOM 3869 C C . ASP A 1 483 ? 2.873 -19.695 -1.809 1.00 86.31 483 ASP A C 1
ATOM 3871 O O . ASP A 1 483 ? 1.775 -19.955 -1.305 1.00 86.31 483 ASP A O 1
ATOM 3875 N N . THR A 1 484 ? 3.624 -20.627 -2.392 1.00 86.44 484 THR A N 1
ATOM 3876 C CA . THR A 1 484 ? 3.255 -22.045 -2.482 1.00 86.44 484 THR A CA 1
ATOM 3877 C C . THR A 1 484 ? 3.729 -22.864 -1.281 1.00 86.44 484 THR A C 1
ATOM 3879 O O . THR A 1 484 ? 3.304 -24.013 -1.115 1.00 86.44 484 THR A O 1
ATOM 3882 N N . ARG A 1 485 ? 4.573 -22.298 -0.404 1.00 86.94 485 ARG A N 1
ATOM 3883 C CA . ARG A 1 485 ? 5.062 -22.992 0.794 1.00 86.94 485 ARG A CA 1
ATOM 3884 C C . ARG A 1 485 ? 3.890 -23.288 1.720 1.00 86.94 485 ARG A C 1
ATOM 3886 O O . ARG A 1 485 ? 3.079 -22.415 2.021 1.00 86.94 485 ARG A O 1
ATOM 3893 N N . ASP A 1 486 ? 3.818 -24.527 2.201 1.00 83.75 486 ASP A N 1
ATOM 3894 C CA . ASP A 1 486 ? 2.795 -24.962 3.155 1.00 83.75 486 ASP A CA 1
ATOM 3895 C C . ASP A 1 486 ? 1.342 -24.735 2.667 1.00 83.75 486 ASP A C 1
ATOM 3897 O O . ASP A 1 486 ? 0.424 -24.600 3.479 1.00 83.75 486 ASP A O 1
ATOM 3901 N N . ALA A 1 487 ? 1.096 -24.722 1.347 1.00 82.69 487 ALA A N 1
ATOM 3902 C CA . ALA A 1 487 ? -0.227 -24.453 0.768 1.00 82.69 487 ALA A CA 1
ATOM 3903 C C . ALA A 1 487 ? -1.328 -25.391 1.302 1.00 82.69 487 ALA A C 1
ATOM 3905 O O . ALA A 1 487 ? -2.458 -24.954 1.526 1.00 82.69 487 ALA A O 1
ATOM 3906 N N . ALA A 1 488 ? -0.990 -26.657 1.572 1.00 80.62 488 ALA A N 1
ATOM 3907 C CA . ALA A 1 488 ? -1.900 -27.629 2.181 1.00 80.62 488 ALA A CA 1
ATOM 3908 C C . ALA A 1 488 ? -2.304 -27.260 3.623 1.00 80.62 488 ALA A C 1
ATOM 3910 O O . ALA A 1 488 ? -3.417 -27.566 4.048 1.00 80.62 488 ALA A O 1
ATOM 3911 N N . LEU A 1 489 ? -1.422 -26.590 4.377 1.00 81.94 489 LEU A N 1
ATOM 3912 C CA . LEU A 1 489 ? -1.748 -26.063 5.704 1.00 81.94 489 LEU A CA 1
ATOM 3913 C C . LEU A 1 489 ? -2.570 -24.773 5.591 1.00 81.94 489 LEU A C 1
ATOM 3915 O O . LEU A 1 489 ? -3.577 -24.643 6.284 1.00 81.94 489 LEU A O 1
ATOM 3919 N N . LYS A 1 490 ? -2.192 -23.860 4.681 1.00 79.56 490 LYS A N 1
ATOM 3920 C CA . LYS A 1 490 ? -2.890 -22.581 4.444 1.00 79.56 490 LYS A CA 1
ATOM 3921 C C . LYS A 1 490 ? -4.352 -22.782 4.031 1.00 79.56 490 LYS A C 1
ATOM 3923 O O . LYS A 1 490 ? -5.216 -22.077 4.546 1.00 79.56 490 LYS A O 1
ATOM 3928 N N . LYS A 1 491 ? -4.608 -23.745 3.133 1.00 82.38 491 LYS A N 1
ATOM 3929 C CA . LYS A 1 491 ? -5.945 -24.137 2.639 1.00 82.38 491 LYS A CA 1
ATOM 3930 C C . LYS A 1 491 ? -6.658 -25.160 3.536 1.00 82.38 491 LYS A C 1
ATOM 3932 O O . LYS A 1 491 ? -7.752 -25.606 3.204 1.00 82.38 491 LYS A O 1
ATOM 3937 N N . GLY A 1 492 ? -6.031 -25.587 4.631 1.00 81.31 492 GLY A N 1
ATOM 3938 C CA . GLY A 1 492 ? -6.654 -26.501 5.582 1.00 81.31 492 GLY A CA 1
ATOM 3939 C C . GLY A 1 492 ? -7.708 -25.806 6.452 1.00 81.31 492 GLY A C 1
ATOM 3940 O O . GLY A 1 492 ? -7.831 -24.585 6.448 1.00 81.31 492 GLY A O 1
ATOM 3941 N N . GLY A 1 493 ? -8.444 -26.590 7.246 1.00 84.06 493 GLY A N 1
ATOM 3942 C CA . GLY A 1 493 ? -9.381 -26.049 8.238 1.00 84.06 493 GLY A CA 1
ATOM 3943 C C . GLY A 1 493 ? -8.697 -25.200 9.322 1.00 84.06 493 GLY A C 1
ATOM 3944 O O . GLY A 1 493 ? -7.468 -25.117 9.389 1.00 84.06 493 GLY A O 1
ATOM 3945 N N . MET A 1 494 ? -9.498 -24.616 10.219 1.00 82.00 494 MET A N 1
ATOM 3946 C CA . MET A 1 494 ? -9.074 -23.616 11.216 1.00 82.00 494 MET A CA 1
ATOM 3947 C C . MET A 1 494 ? -7.766 -23.962 11.956 1.00 82.00 494 MET A C 1
ATOM 3949 O O . MET A 1 494 ? -6.887 -23.111 12.091 1.00 82.00 494 MET A O 1
ATOM 3953 N N . MET A 1 495 ? -7.596 -25.218 12.382 1.00 84.50 495 MET A N 1
ATOM 3954 C CA . MET A 1 495 ? -6.398 -25.677 13.095 1.00 84.50 495 MET A CA 1
ATOM 3955 C C . MET A 1 495 ? -5.141 -25.712 12.211 1.00 84.50 495 MET A C 1
ATOM 3957 O O . MET A 1 495 ? -4.093 -25.207 12.613 1.00 84.50 495 MET A O 1
ATOM 3961 N N . LYS A 1 496 ? -5.239 -26.240 10.983 1.00 86.81 496 LYS A N 1
ATOM 3962 C CA . LYS A 1 496 ? -4.119 -26.267 10.022 1.00 86.81 496 LYS A CA 1
ATOM 3963 C C . LYS A 1 496 ? -3.713 -24.854 9.605 1.00 86.81 496 LYS A C 1
ATOM 3965 O O . LYS A 1 496 ? -2.522 -24.553 9.559 1.00 86.81 496 LYS A O 1
ATOM 3970 N N . HIS A 1 497 ? -4.696 -23.978 9.397 1.00 83.50 497 HIS A N 1
ATOM 3971 C CA . HIS A 1 497 ? -4.453 -22.567 9.120 1.00 83.50 497 HIS A CA 1
ATOM 3972 C C . HIS A 1 497 ? -3.771 -21.861 10.308 1.00 83.50 497 HIS A C 1
ATOM 3974 O O . HIS A 1 497 ? -2.847 -21.066 10.125 1.00 83.50 497 HIS A O 1
ATOM 3980 N N . GLY A 1 498 ? -4.169 -22.191 11.543 1.00 84.44 498 GLY A N 1
ATOM 3981 C CA . GLY A 1 498 ? -3.504 -21.726 12.762 1.00 84.44 498 GLY A CA 1
ATOM 3982 C C . GLY A 1 498 ? -2.027 -22.127 12.825 1.00 84.44 498 GLY A C 1
ATOM 3983 O O . GLY A 1 498 ? -1.174 -21.268 13.049 1.00 84.44 498 GLY A O 1
ATOM 3984 N N . ILE A 1 499 ? -1.720 -23.400 12.551 1.00 86.69 499 ILE A N 1
ATOM 3985 C CA . ILE A 1 499 ? -0.344 -23.924 12.500 1.00 86.69 499 ILE A CA 1
ATOM 3986 C C . ILE A 1 499 ? 0.468 -23.234 11.399 1.00 86.69 499 ILE A C 1
ATOM 3988 O O . ILE A 1 499 ? 1.601 -22.826 11.649 1.00 86.69 499 ILE A O 1
ATOM 3992 N N . TRP A 1 500 ? -0.103 -23.061 10.202 1.00 88.75 500 TRP A N 1
ATOM 3993 C CA . TRP A 1 500 ? 0.540 -22.334 9.101 1.00 88.75 500 TRP A CA 1
ATOM 3994 C C . TRP A 1 500 ? 0.951 -20.919 9.523 1.00 88.75 500 TRP A C 1
ATOM 3996 O O . TRP A 1 500 ? 2.112 -20.537 9.363 1.00 88.75 500 TRP A O 1
ATOM 4006 N N . LYS A 1 501 ? 0.022 -20.161 10.119 1.00 85.06 501 LYS A N 1
ATOM 4007 C CA . LYS A 1 501 ? 0.278 -18.778 10.533 1.00 85.06 501 LYS A CA 1
ATOM 4008 C C . LYS A 1 501 ? 1.325 -18.710 11.649 1.00 85.06 501 LYS A C 1
ATOM 4010 O O . LYS A 1 501 ? 2.235 -17.890 11.563 1.00 85.06 501 LYS A O 1
ATOM 4015 N N . LEU A 1 502 ? 1.278 -19.617 12.631 1.00 86.06 502 LEU A N 1
ATOM 4016 C CA . LEU A 1 502 ? 2.301 -19.694 13.679 1.00 86.06 502 LEU A CA 1
ATOM 4017 C C . LEU A 1 502 ? 3.680 -20.040 13.101 1.00 86.06 502 LEU A C 1
ATOM 4019 O O . LEU A 1 502 ? 4.641 -19.323 13.360 1.00 86.06 502 LEU A O 1
ATOM 4023 N N . LYS A 1 503 ? 3.784 -21.081 12.263 1.00 87.94 503 LYS A N 1
ATOM 4024 C CA . LYS A 1 503 ? 5.041 -21.476 11.601 1.00 87.94 503 LYS A CA 1
ATOM 4025 C C . LYS A 1 503 ? 5.651 -20.309 10.825 1.00 87.94 503 LYS A C 1
ATOM 4027 O O . LYS A 1 503 ? 6.856 -20.079 10.905 1.00 87.94 503 LYS A O 1
ATOM 4032 N N . ARG A 1 504 ? 4.820 -19.550 10.106 1.00 88.31 504 ARG A N 1
ATOM 4033 C CA . ARG A 1 504 ? 5.237 -18.364 9.354 1.00 88.31 504 ARG A CA 1
ATOM 4034 C C . ARG A 1 504 ? 5.802 -17.280 10.276 1.00 88.31 504 ARG A C 1
ATOM 4036 O O . ARG A 1 504 ? 6.911 -16.813 10.027 1.00 88.31 504 ARG A O 1
ATOM 4043 N N . VAL A 1 505 ? 5.085 -16.922 11.344 1.00 88.75 505 VAL A N 1
ATOM 4044 C CA . VAL A 1 505 ? 5.526 -15.906 12.317 1.00 88.75 505 VAL A CA 1
ATOM 4045 C C . VAL A 1 505 ? 6.796 -16.338 13.054 1.00 88.75 505 VAL A C 1
ATOM 4047 O O . VAL A 1 505 ? 7.693 -15.523 13.249 1.00 88.75 505 VAL A O 1
ATOM 4050 N N . MET A 1 506 ? 6.949 -17.628 13.370 1.00 87.69 506 MET A N 1
ATOM 4051 C CA . MET A 1 506 ? 8.157 -18.144 14.026 1.00 87.69 506 MET A CA 1
ATOM 4052 C C . MET A 1 506 ? 9.432 -17.959 13.186 1.00 87.69 506 MET A C 1
ATOM 4054 O O . MET A 1 506 ? 10.512 -17.805 13.755 1.00 87.69 506 MET A O 1
ATOM 4058 N N . ARG A 1 507 ? 9.336 -17.883 11.848 1.00 88.31 507 ARG A N 1
ATOM 4059 C CA . ARG A 1 507 ? 10.487 -17.532 10.988 1.00 88.31 507 ARG A CA 1
ATOM 4060 C C . ARG A 1 507 ? 10.964 -16.094 11.203 1.00 88.31 507 ARG A C 1
ATOM 4062 O O . ARG A 1 507 ? 12.146 -15.816 11.017 1.00 88.31 507 ARG A O 1
ATOM 4069 N N . LEU A 1 508 ? 10.065 -15.205 11.622 1.00 91.62 508 LEU A N 1
ATOM 4070 C CA . LEU A 1 508 ? 10.345 -13.791 11.864 1.00 91.62 508 LEU A CA 1
ATOM 4071 C C . LEU A 1 508 ? 10.871 -13.520 13.278 1.00 91.62 508 LEU A C 1
ATOM 4073 O O . LEU A 1 508 ? 11.436 -12.456 13.496 1.00 91.62 508 LEU A O 1
ATOM 4077 N N . VAL A 1 509 ? 10.773 -14.467 14.221 1.00 93.12 509 VAL A N 1
ATOM 4078 C CA . VAL A 1 509 ? 11.203 -14.279 15.626 1.00 93.12 509 VAL A CA 1
ATOM 4079 C C . VAL A 1 509 ? 12.668 -13.864 15.747 1.00 93.12 509 VAL A C 1
ATOM 4081 O O . VAL A 1 509 ? 13.002 -13.052 16.598 1.00 93.12 509 VAL A O 1
ATOM 4084 N N . ARG A 1 510 ? 13.560 -14.376 14.890 1.00 91.75 510 ARG A N 1
ATOM 4085 C CA . ARG A 1 510 ? 14.982 -13.977 14.914 1.00 91.75 510 ARG A CA 1
ATOM 4086 C C . ARG A 1 510 ? 15.209 -12.532 14.465 1.00 91.75 510 ARG A C 1
ATOM 4088 O O . ARG A 1 510 ? 16.208 -11.923 14.842 1.00 91.75 510 ARG A O 1
ATOM 4095 N N . SER A 1 511 ? 14.321 -12.014 13.627 1.00 93.12 511 SER A N 1
ATOM 4096 C CA . SER A 1 511 ? 14.423 -10.674 13.057 1.00 93.12 511 SER A CA 1
ATOM 4097 C C . SER A 1 511 ? 13.682 -9.655 13.919 1.00 93.12 511 SER A C 1
ATOM 4099 O O . SER A 1 511 ? 14.275 -8.638 14.274 1.00 93.12 511 SER A O 1
ATOM 4101 N N . TYR A 1 512 ? 12.449 -9.981 14.314 1.00 95.19 512 TYR A N 1
ATOM 4102 C CA . TYR A 1 512 ? 11.481 -9.103 14.973 1.00 95.19 512 TYR A CA 1
ATOM 4103 C C . TYR A 1 512 ? 10.832 -9.797 16.193 1.00 95.19 512 TYR A C 1
ATOM 4105 O O . TYR A 1 512 ? 9.610 -10.010 16.214 1.00 95.19 512 TYR A O 1
ATOM 4113 N N . PRO A 1 513 ? 11.621 -10.237 17.197 1.00 94.06 513 PRO A N 1
ATOM 4114 C CA . PRO A 1 513 ? 11.098 -10.956 18.365 1.00 94.06 513 PRO A CA 1
ATOM 4115 C C . PRO A 1 513 ? 10.052 -10.137 19.120 1.00 94.06 513 PRO A C 1
ATOM 4117 O O . PRO A 1 513 ? 9.091 -10.690 19.654 1.00 94.06 513 PRO A O 1
ATOM 4120 N N . GLU A 1 514 ? 10.219 -8.816 19.125 1.00 90.81 514 GLU A N 1
ATOM 4121 C CA . GLU A 1 514 ? 9.339 -7.880 19.789 1.00 90.81 514 GLU A CA 1
ATOM 4122 C C . GLU A 1 514 ? 7.895 -8.001 19.291 1.00 90.81 514 GLU A C 1
ATOM 4124 O O . GLU A 1 514 ? 6.985 -7.848 20.088 1.00 90.81 514 GLU A O 1
ATOM 4129 N N . GLU A 1 515 ? 7.626 -8.292 18.026 1.00 93.31 515 GLU A N 1
ATOM 4130 C CA . GLU A 1 515 ? 6.253 -8.462 17.527 1.00 93.31 515 GLU A CA 1
ATOM 4131 C C . GLU A 1 515 ? 5.875 -9.945 17.405 1.00 93.31 515 GLU A C 1
ATOM 4133 O O . GLU A 1 515 ? 4.777 -10.349 17.793 1.00 93.31 515 GLU A O 1
ATOM 4138 N N . ALA A 1 516 ? 6.810 -10.787 16.953 1.00 93.69 516 ALA A N 1
ATOM 4139 C CA . ALA A 1 516 ? 6.559 -12.201 16.690 1.00 93.69 516 ALA A CA 1
ATOM 4140 C C . ALA A 1 516 ? 6.139 -12.990 17.943 1.00 93.69 516 ALA A C 1
ATOM 4142 O O . ALA A 1 516 ? 5.254 -13.843 17.867 1.00 93.69 516 ALA A O 1
ATOM 4143 N N . LEU A 1 517 ? 6.744 -12.698 19.102 1.00 93.75 517 LEU A N 1
ATOM 4144 C CA . LEU A 1 517 ? 6.452 -13.407 20.354 1.00 93.75 517 LEU A CA 1
ATOM 4145 C C . LEU A 1 517 ? 5.060 -13.087 20.921 1.00 93.75 517 LEU A C 1
ATOM 4147 O O . LEU A 1 517 ? 4.542 -13.860 21.725 1.00 93.75 517 LEU A O 1
ATOM 4151 N N . TRP A 1 518 ? 4.428 -11.992 20.486 1.00 93.25 518 TRP A N 1
ATOM 4152 C CA . TRP A 1 518 ? 3.074 -11.634 20.916 1.00 93.25 518 TRP A CA 1
ATOM 4153 C C . TRP A 1 518 ? 1.974 -12.308 20.097 1.00 93.25 518 TRP A C 1
ATOM 4155 O O . TRP A 1 518 ? 0.835 -12.336 20.553 1.00 93.25 518 TRP A O 1
ATOM 4165 N N . GLU A 1 519 ? 2.273 -12.896 18.935 1.00 90.62 519 GLU A N 1
ATOM 4166 C CA . GLU A 1 519 ? 1.263 -13.531 18.074 1.00 90.62 519 GLU A CA 1
ATOM 4167 C C . GLU A 1 519 ? 0.425 -14.610 18.791 1.00 90.62 519 GLU A C 1
ATOM 4169 O O . GLU A 1 519 ? -0.801 -14.579 18.644 1.00 90.62 519 GLU A O 1
ATOM 4174 N N . PRO A 1 520 ? 0.997 -15.551 19.577 1.00 89.81 520 PRO A N 1
ATOM 4175 C CA . PRO A 1 520 ? 0.190 -16.551 20.278 1.00 89.81 520 PRO A CA 1
ATOM 4176 C C . PRO A 1 520 ? -0.780 -15.920 21.284 1.00 89.81 520 PRO A C 1
ATOM 4178 O O . PRO A 1 520 ? -1.954 -16.286 21.324 1.00 89.81 520 PRO A O 1
ATOM 4181 N N . VAL A 1 521 ? -0.305 -14.933 22.052 1.00 91.44 521 VAL A N 1
ATOM 4182 C CA . VAL A 1 521 ? -1.105 -14.222 23.061 1.00 91.44 521 VAL A CA 1
ATOM 4183 C C . VAL A 1 521 ? -2.204 -13.401 22.388 1.00 91.44 521 VAL A C 1
ATOM 4185 O O . VAL A 1 521 ? -3.375 -13.516 22.751 1.00 91.44 521 VAL A O 1
ATOM 4188 N N . PHE A 1 522 ? -1.841 -12.635 21.356 1.00 90.69 522 PHE A N 1
ATOM 4189 C CA . PHE A 1 522 ? -2.769 -11.837 20.564 1.00 90.69 522 PHE A CA 1
ATOM 4190 C C . PHE A 1 522 ? -3.868 -12.706 19.958 1.00 90.69 522 PHE A C 1
ATOM 4192 O O . PHE A 1 522 ? -5.032 -12.336 20.006 1.00 90.69 522 PHE A O 1
ATOM 4199 N N . ARG A 1 523 ? -3.540 -13.895 19.442 1.00 87.44 523 ARG A N 1
ATOM 4200 C CA . ARG A 1 523 ? -4.523 -14.804 18.840 1.00 87.44 523 ARG A CA 1
ATOM 4201 C C . ARG A 1 523 ? -5.576 -15.293 19.830 1.00 87.44 523 ARG A C 1
ATOM 4203 O O . ARG A 1 523 ? -6.751 -15.343 19.469 1.00 87.44 523 ARG A O 1
ATOM 4210 N N . VAL A 1 524 ? -5.163 -15.675 21.039 1.00 89.19 524 VAL A N 1
ATOM 4211 C CA . VAL A 1 524 ? -6.088 -16.133 22.089 1.00 89.19 524 VAL A CA 1
ATOM 4212 C C . VAL A 1 524 ? -6.997 -14.985 22.515 1.00 89.19 524 VAL A C 1
ATOM 4214 O O . VAL A 1 524 ? -8.216 -15.137 22.531 1.00 89.19 524 VAL A O 1
ATOM 4217 N N . TRP A 1 525 ? -6.415 -13.813 22.772 1.00 92.69 525 TRP A N 1
ATOM 4218 C CA . TRP A 1 525 ? -7.178 -12.615 23.109 1.00 92.69 525 TRP A CA 1
ATOM 4219 C C . TRP A 1 525 ? -8.150 -12.210 21.985 1.00 92.69 525 TRP A C 1
ATOM 4221 O O . TRP A 1 525 ? -9.332 -11.991 22.235 1.00 92.69 525 TRP A O 1
ATOM 4231 N N . HIS A 1 526 ? -7.692 -12.208 20.731 1.00 87.94 526 HIS A N 1
ATOM 4232 C CA . HIS A 1 526 ? -8.483 -11.836 19.556 1.00 87.94 526 HIS A CA 1
ATOM 4233 C C . HIS A 1 526 ? -9.621 -12.827 19.262 1.00 87.94 526 HIS A C 1
ATOM 4235 O O . HIS A 1 526 ? -10.634 -12.459 18.668 1.00 87.94 526 HIS A O 1
ATOM 4241 N N . LEU A 1 527 ? -9.491 -14.098 19.662 1.00 87.62 527 LEU A N 1
ATOM 4242 C CA . LEU A 1 527 ? -10.606 -15.046 19.615 1.00 87.62 527 LEU A CA 1
ATOM 4243 C C . LEU A 1 527 ? -11.726 -14.623 20.575 1.00 87.62 527 LEU A C 1
ATOM 4245 O O . LEU A 1 527 ? -12.879 -14.577 20.158 1.00 87.62 527 LEU A O 1
ATOM 4249 N N . GLY A 1 528 ? -11.385 -14.261 21.815 1.00 88.56 528 GLY A N 1
ATOM 4250 C CA . GLY A 1 528 ? -12.350 -13.723 22.778 1.00 88.56 528 GLY A CA 1
ATOM 4251 C C . GLY A 1 528 ? -12.968 -12.406 22.306 1.00 88.56 528 GLY A C 1
ATOM 4252 O O . GLY A 1 528 ? -14.182 -12.243 22.356 1.00 88.56 528 GLY A O 1
ATOM 4253 N N . TRP A 1 529 ? -12.147 -11.503 21.761 1.00 88.94 529 TRP A N 1
ATOM 4254 C CA . TRP A 1 529 ? -12.615 -10.237 21.195 1.00 88.94 529 TRP A CA 1
ATOM 4255 C C . TRP A 1 529 ? -13.642 -10.445 20.072 1.00 88.94 529 TRP A C 1
ATOM 4257 O O . TRP A 1 529 ? -14.672 -9.775 20.076 1.00 88.94 529 TRP A O 1
ATOM 4267 N N . ARG A 1 530 ? -13.421 -11.401 19.155 1.00 85.38 530 ARG A N 1
ATOM 4268 C CA . ARG A 1 530 ? -14.386 -11.723 18.087 1.00 85.38 530 ARG A CA 1
ATOM 4269 C C . ARG A 1 530 ? -15.715 -12.228 18.635 1.00 85.38 530 ARG A C 1
ATOM 4271 O O . ARG A 1 530 ? -16.743 -11.696 18.257 1.00 85.38 530 ARG A O 1
ATOM 4278 N N . LEU A 1 531 ? -15.701 -13.143 19.607 1.00 84.19 531 LEU A N 1
ATOM 4279 C CA . LEU A 1 531 ? -16.933 -13.651 20.234 1.00 84.19 531 LEU A CA 1
ATOM 4280 C C . LEU A 1 531 ? -17.791 -12.554 20.888 1.00 84.19 531 LEU A C 1
ATOM 4282 O O . LEU A 1 531 ? -18.992 -12.734 21.041 1.00 84.19 531 LEU A O 1
ATOM 4286 N N . MET A 1 532 ? -17.181 -11.435 21.289 1.00 81.56 532 MET A N 1
ATOM 4287 C CA . MET A 1 532 ? -17.887 -10.294 21.880 1.00 81.56 532 MET A CA 1
ATOM 4288 C C . MET A 1 532 ? -18.366 -9.256 20.853 1.00 81.56 532 MET A C 1
ATOM 4290 O O . MET A 1 532 ? -19.201 -8.420 21.191 1.00 81.56 532 MET A O 1
ATOM 4294 N N . ASN A 1 533 ? -17.788 -9.235 19.648 1.00 75.81 533 ASN A N 1
ATOM 4295 C CA . ASN A 1 533 ? -17.990 -8.165 18.661 1.00 75.81 533 ASN A CA 1
ATOM 4296 C C . ASN A 1 533 ? -18.601 -8.644 17.336 1.00 75.81 533 ASN A C 1
ATOM 4298 O O . ASN A 1 533 ? -19.097 -7.794 16.586 1.00 75.81 533 ASN A O 1
ATOM 4302 N N . ASP A 1 534 ? -18.576 -9.954 17.075 1.00 66.31 534 ASP A N 1
ATOM 4303 C CA . ASP A 1 534 ? -19.399 -10.621 16.069 1.00 66.31 534 ASP A CA 1
ATOM 4304 C C . ASP A 1 534 ? -20.848 -10.600 16.542 1.00 66.31 534 ASP A C 1
ATOM 4306 O O . ASP A 1 534 ? -21.645 -9.842 15.948 1.00 66.31 534 ASP A O 1
#